Protein AF-A0A7S4ETR6-F1 (afdb_monomer)

Organism: Chrysotila carterae (NCBI:txid13221)

Sequence (463 aa):
MEAGLQHEATLRQRPVASNSTSPAAQRAPSAEQGRDPPVPLGVQNGSGASPKEVPMKRSRSEQVLDRISSALRYEPGDIRVRVSIIRDYIRVLRARYMDTVFKGALIVVAMQLLPSMLRLWLVAGSSFSGLYGAIAEARVLDAVSVLFKELGWLGPTVCTILAALVLRRHRSVYLLDFALFEPPAEWCVSRAEIVLMLKQAGRDSFTPDDVAFMQRLLEKSGTGESTAWPPGILRCLKGEPQDQSMQAARDEAETVICSCLDSLFAKTGINPKEVDFLIINCSLFSPTPSLCAMAANKFKMRSDVRTYNLSGQGCSASLLALDLCSELLQNNPDSIGVVVSTELITRSLYHGHEKSMLLQNTLFRSGGAALLLTNRSRLVARAKYHLRHLVRTQCTDDGSYHSVYECQDETGRAGVRLSKVLAVRSANTTLQSSDTPAHAFAVRPYAPVGLHARSLLAGATFE

Foldseek 3Di:
DDYDDDDDDDDDDDDDDDDDDDDDDDDDDDDDDDDDDDDDDDDDDDDDDDDDDDPDPDDPVVVVVVVCVVVPPPDPDDPPPVPPVVLVVLLVCLVPPLVVLVVVLVVVVCVLPVVLVVVVVVQVVVDPVSVVVVCVPDDVVVVVVVVCVNCVVVVVNVVSVVVSCVSPDQQWKFFLDKFKQPDDQLQWAFLVLLLQLLCLQLVVFDDPVLSVLLSVCLVVQPDHGTFGDFPQSSCSSVSDHGDQDPVSLVVLLCNFQVSRVVVVCVVRVDQLQQAQEEEEEEAPDADVVGSQVVVCVVSVYDPNRHYHYHYNPPLCVLLVQVVVQSVVQSSDPQHKYKYKYWYGCSNADFNHRDSQQSSCSSHDGTIMMMIIMHSHPVSNVSGPWIWDDFDDDDDDDPLSVLQWDWDADPVRTTGIGHDPSVVVVVVVVVVVCVVDPPCPPPDDDDDDPPDPVNSSCRGIDID

Radius of gyration: 36.82 Å; Cα contacts (8 Å, |Δi|>4): 524; chains: 1; bounding box: 81×112×104 Å

Secondary structure (DSSP, 8-state):
------------------------------------------------PPPPPP-----HHHHHHHHHHHH-------------HHHHHHHHHHHHHHHHHHHHHHHHHHHHHHHHHHHHHHHHHS-HHHHHHHHHHS-HHHHHHHHHHHHTTHHHHHHHHHHHHHHH-PPPEEEEEEEE----GGGEE-HHHHHHHHHHHTTTT--HHHHHHHHHHHTTS---SSEE--HHHHGGGGTPPP--SHHHHHHHHHHHHHHHHHHHHHHH---GGG--EEEEE-SS---SS-HHHHHHHHTT--TT-EEEEE-S-GGGHHHHHHHHHHHHHHHSTT-EEEEEEEE--TT----S--TTTTTHHHH---EEEEEEEE--HHHHTT-SEEEEEE------SHHHHTSEEEEE-TTS-EEEEEPTHHHHHHHHHHHHHTTTT---------SSTTSTTTSTTTTEEE-

Nearest PDB structures (foldseek):
  7dtq-assembly1_B  TM=7.791E-01  e=1.712E-14  Aloe arborescens
  5wx4-assembly1_A  TM=8.163E-01  e=3.164E-13  Tetradium ruticarpum
  5wx5-assembly1_A  TM=7.647E-01  e=1.030E-13  Tetradium ruticarpum
  1xet-assembly2_C  TM=8.033E-01  e=8.185E-12  Pinus sylvestris
  4jap-assembly1_D  TM=7.413E-01  e=2.383E-12  Mycobacterium tuberculosis

Mean predicted aligned error: 16.85 Å

Structure (mmCIF, N/CA/C/O backbone):
data_AF-A0A7S4ETR6-F1
#
_entry.id   AF-A0A7S4ETR6-F1
#
loop_
_atom_site.group_PDB
_atom_site.id
_atom_site.type_symbol
_atom_site.label_atom_id
_atom_site.label_alt_id
_atom_site.label_comp_id
_atom_site.label_asym_id
_atom_site.label_entity_id
_atom_site.label_seq_id
_atom_site.pdbx_PDB_ins_code
_atom_site.Cartn_x
_atom_site.Cartn_y
_atom_site.Cartn_z
_atom_site.occupancy
_atom_site.B_iso_or_equiv
_atom_site.auth_seq_id
_atom_site.auth_comp_id
_atom_site.auth_asym_id
_atom_site.auth_atom_id
_atom_site.pdbx_PDB_model_num
ATOM 1 N N . MET A 1 1 ? 21.313 47.791 50.424 1.00 34.09 1 MET A N 1
ATOM 2 C CA . MET A 1 1 ? 22.048 46.536 50.657 1.00 34.09 1 MET A CA 1
ATOM 3 C C . MET A 1 1 ? 22.337 45.916 49.294 1.00 34.09 1 MET A C 1
ATOM 5 O O . MET A 1 1 ? 21.624 45.024 48.862 1.00 34.09 1 MET A O 1
ATOM 9 N N . GLU A 1 2 ? 23.135 46.568 48.441 1.00 26.72 2 GLU A N 1
ATOM 10 C CA . GLU A 1 2 ? 24.596 46.815 48.582 1.00 26.72 2 GLU A CA 1
ATOM 11 C C . GLU A 1 2 ? 25.341 45.478 48.464 1.00 26.72 2 GLU A C 1
ATOM 13 O O . GLU A 1 2 ? 25.143 44.596 49.2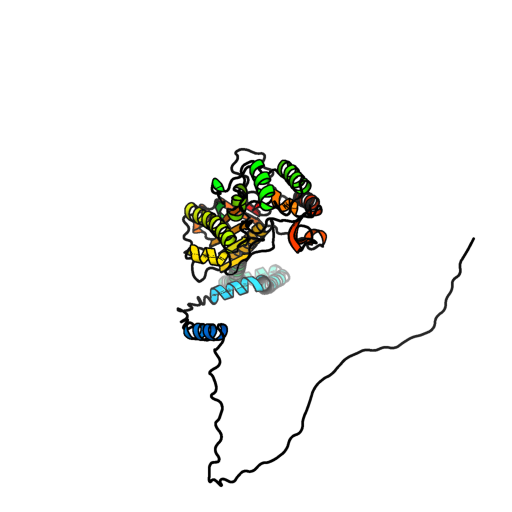88 1.00 26.72 2 GLU A O 1
ATOM 18 N N . ALA A 1 3 ? 25.951 45.199 47.309 1.00 27.33 3 ALA A N 1
ATOM 19 C CA . ALA A 1 3 ? 27.323 45.580 46.924 1.00 27.33 3 ALA A CA 1
ATOM 20 C C . ALA A 1 3 ? 28.351 44.520 47.386 1.00 27.33 3 ALA A C 1
ATOM 22 O O . ALA A 1 3 ? 28.201 43.938 48.449 1.00 27.33 3 ALA A O 1
ATOM 23 N N . GLY A 1 4 ? 29.410 44.207 46.638 1.00 24.83 4 GLY A N 1
ATOM 24 C CA . GLY A 1 4 ? 29.744 44.618 45.271 1.00 24.83 4 GLY A CA 1
ATOM 25 C C . GLY A 1 4 ? 31.236 44.417 44.981 1.00 24.83 4 GLY A C 1
ATOM 26 O O . GLY A 1 4 ? 32.042 44.832 45.797 1.00 24.83 4 GLY A O 1
ATOM 27 N N . LEU A 1 5 ? 31.564 43.838 43.813 1.00 27.06 5 LEU A N 1
ATOM 28 C CA . LEU A 1 5 ? 32.887 43.805 43.148 1.00 27.06 5 LEU A CA 1
ATOM 29 C C . LEU A 1 5 ? 34.123 43.335 43.953 1.00 27.06 5 LEU A C 1
ATOM 31 O O . LEU A 1 5 ? 34.546 44.003 44.885 1.00 27.06 5 LEU A O 1
ATOM 35 N N . GLN A 1 6 ? 34.853 42.342 43.419 1.00 25.88 6 GLN A N 1
ATOM 36 C CA . GLN A 1 6 ? 36.199 42.589 42.854 1.00 25.88 6 GLN A CA 1
ATOM 37 C C . GLN A 1 6 ? 36.784 41.380 42.085 1.00 25.88 6 GLN A C 1
ATOM 39 O O . GLN A 1 6 ? 36.420 40.229 42.315 1.00 25.88 6 GLN A O 1
ATOM 44 N N . HIS A 1 7 ? 37.678 41.686 41.137 1.00 25.94 7 HIS A N 1
ATOM 45 C CA . HIS A 1 7 ? 38.650 40.775 40.506 1.00 25.94 7 HIS A CA 1
ATOM 46 C C . HIS A 1 7 ? 39.904 40.644 41.435 1.00 25.94 7 HIS A C 1
ATOM 48 O O . HIS A 1 7 ? 39.903 41.231 42.509 1.00 25.94 7 HIS A O 1
ATOM 54 N N . GLU A 1 8 ? 40.990 39.895 41.185 1.00 26.55 8 GLU A N 1
ATOM 55 C CA . GLU A 1 8 ? 41.670 39.559 39.920 1.00 26.55 8 GLU A CA 1
ATOM 56 C C . GLU A 1 8 ? 42.606 38.316 40.037 1.00 26.55 8 GLU A C 1
ATOM 58 O O . GLU A 1 8 ? 42.454 37.485 40.928 1.00 26.55 8 GLU A O 1
ATOM 63 N N . ALA A 1 9 ? 43.517 38.150 39.071 1.00 26.23 9 ALA A N 1
ATOM 64 C CA . ALA A 1 9 ? 44.361 36.990 38.740 1.00 26.23 9 ALA A CA 1
ATOM 65 C C . ALA A 1 9 ? 45.479 36.671 39.795 1.00 26.23 9 ALA A C 1
ATOM 67 O O . ALA A 1 9 ? 45.665 37.419 40.745 1.00 26.23 9 ALA A O 1
ATOM 68 N N . THR A 1 10 ? 46.327 35.620 39.720 1.00 25.39 10 THR A N 1
ATOM 69 C CA . THR A 1 10 ? 47.139 35.195 38.551 1.00 25.39 10 THR A CA 1
ATOM 70 C C . THR A 1 10 ? 47.812 33.799 38.679 1.00 25.39 10 THR A C 1
ATOM 72 O O . THR A 1 10 ? 48.274 33.420 39.746 1.00 25.39 10 THR A O 1
ATOM 75 N N . LEU A 1 11 ? 47.902 33.083 37.542 1.00 23.95 11 LEU A N 1
ATOM 76 C CA . LEU A 1 11 ? 48.768 31.942 37.122 1.00 23.95 11 LEU A CA 1
ATOM 77 C C . LEU A 1 11 ? 49.736 31.229 38.109 1.00 23.95 11 LEU A C 1
ATOM 79 O O . LEU A 1 11 ? 50.640 31.866 38.644 1.00 23.95 11 LEU A O 1
ATOM 83 N N . ARG A 1 12 ? 49.799 29.877 38.012 1.00 24.31 12 ARG A N 1
ATOM 84 C CA . ARG A 1 12 ? 50.951 29.151 37.387 1.00 24.31 12 ARG A CA 1
ATOM 85 C C . ARG A 1 12 ? 50.742 27.634 37.121 1.00 24.31 12 ARG A C 1
ATOM 87 O O . ARG A 1 12 ? 50.399 26.882 38.017 1.00 24.31 12 ARG A O 1
ATOM 94 N N . GLN A 1 13 ? 51.134 27.223 35.903 1.00 24.83 13 GLN A N 1
ATOM 95 C CA . GLN A 1 13 ? 51.689 25.911 35.475 1.00 24.83 13 GLN A CA 1
ATOM 96 C C . GLN A 1 13 ? 50.814 24.620 35.376 1.00 24.83 13 GLN A C 1
ATOM 98 O O . GLN A 1 13 ? 49.764 24.461 35.983 1.00 24.83 13 GLN A O 1
ATOM 103 N N . ARG A 1 14 ? 51.286 23.729 34.481 1.00 25.30 14 ARG A N 1
ATOM 104 C CA . ARG A 1 14 ? 50.821 22.408 33.954 1.00 25.30 14 ARG A CA 1
ATOM 105 C C . ARG A 1 14 ? 52.112 21.600 33.604 1.00 25.30 14 ARG A C 1
ATOM 107 O O . ARG A 1 14 ? 53.165 22.241 33.687 1.00 25.30 14 ARG A O 1
ATOM 114 N N . PRO A 1 15 ? 52.137 20.314 33.143 1.00 35.31 15 PRO A N 1
ATOM 115 C CA . PRO A 1 15 ? 51.087 19.416 32.596 1.00 35.31 15 PRO A CA 1
ATOM 116 C C . PRO A 1 15 ? 50.665 18.312 33.622 1.00 35.31 15 PRO A C 1
ATOM 118 O O . PRO A 1 15 ? 50.504 18.707 34.768 1.00 35.31 15 PRO A O 1
ATOM 121 N N . VAL A 1 16 ? 50.364 17.008 33.403 1.00 28.34 16 VAL A N 1
ATOM 122 C CA . VAL A 1 16 ? 50.488 16.004 32.298 1.00 28.34 16 VAL A CA 1
ATOM 123 C C . VAL A 1 16 ? 49.294 15.004 32.309 1.00 28.34 16 VAL A C 1
ATOM 125 O O . VAL A 1 16 ? 48.419 15.091 33.164 1.00 28.34 16 VAL A O 1
ATOM 128 N N . ALA A 1 17 ? 49.232 14.100 31.321 1.00 27.25 17 ALA A N 1
ATOM 129 C CA . ALA A 1 17 ? 48.246 13.016 31.116 1.00 27.25 17 ALA A CA 1
ATOM 130 C C . ALA A 1 17 ? 48.849 11.617 31.501 1.00 27.25 17 ALA A C 1
ATOM 132 O O . ALA A 1 17 ? 49.885 11.609 32.158 1.00 27.25 17 ALA A O 1
ATOM 133 N N . SER A 1 18 ? 48.333 10.408 31.188 1.00 25.78 18 SER A N 1
ATOM 134 C CA . SER A 1 18 ? 47.273 9.950 30.255 1.00 25.78 18 SER A CA 1
ATOM 135 C C . SER A 1 18 ? 46.786 8.494 30.492 1.00 25.78 18 SER A C 1
ATOM 137 O O . SER A 1 18 ? 47.591 7.632 30.815 1.00 25.78 18 SER A O 1
ATOM 139 N N . ASN A 1 19 ? 45.516 8.223 30.153 1.00 24.67 19 ASN A N 1
ATOM 140 C CA . ASN A 1 19 ? 44.967 7.053 29.422 1.00 24.67 19 ASN A CA 1
ATOM 141 C C . ASN A 1 19 ? 45.309 5.563 29.754 1.00 24.67 19 ASN A C 1
ATOM 143 O O . ASN A 1 19 ? 46.380 5.065 29.436 1.00 24.67 19 ASN A O 1
ATOM 147 N N . SER A 1 20 ? 44.235 4.830 30.112 1.00 25.11 20 SER A N 1
ATOM 148 C CA . SER A 1 20 ? 43.605 3.707 29.356 1.00 25.11 20 SER A CA 1
ATOM 149 C C . SER A 1 20 ? 44.058 2.225 29.416 1.00 25.11 20 SER A C 1
ATOM 151 O O . SER A 1 20 ? 45.228 1.873 29.495 1.00 25.11 20 SER A O 1
ATOM 153 N N . THR A 1 21 ? 43.050 1.385 29.105 1.00 24.81 21 THR A N 1
ATOM 154 C CA . THR A 1 21 ? 43.057 0.050 28.444 1.00 24.81 21 THR A CA 1
ATOM 155 C C . THR A 1 21 ? 43.270 -1.251 29.241 1.00 24.81 21 THR A C 1
ATOM 157 O O . THR A 1 21 ? 43.946 -1.311 30.258 1.00 24.81 21 THR A O 1
ATOM 160 N N . SER A 1 22 ? 42.611 -2.301 28.730 1.00 28.72 22 SER A N 1
ATOM 161 C CA . SER A 1 22 ? 42.560 -3.700 29.195 1.00 28.72 22 SER A CA 1
ATOM 162 C C . SER A 1 22 ? 43.534 -4.586 28.396 1.00 28.72 22 SER A C 1
ATOM 164 O O . SER A 1 22 ? 43.918 -4.204 27.288 1.00 28.72 22 SER A O 1
ATOM 166 N N . PRO A 1 23 ? 43.891 -5.782 28.902 1.00 34.41 23 PRO A N 1
ATOM 167 C CA . PRO A 1 23 ? 43.993 -6.946 28.014 1.00 34.41 23 PRO A CA 1
ATOM 168 C C . PRO A 1 23 ? 43.369 -8.236 28.597 1.00 34.41 23 PRO A C 1
ATOM 170 O O . PRO A 1 23 ? 42.839 -8.264 29.706 1.00 34.41 23 PRO A O 1
ATOM 173 N N . ALA A 1 24 ? 43.460 -9.336 27.838 1.00 26.05 24 ALA A N 1
ATOM 174 C CA . ALA A 1 24 ? 42.967 -10.664 28.214 1.00 26.05 24 ALA A CA 1
ATOM 175 C C . ALA A 1 24 ? 43.897 -11.810 27.741 1.00 26.05 24 ALA A C 1
ATOM 177 O O . ALA A 1 24 ? 44.732 -11.606 26.862 1.00 26.05 24 ALA A O 1
ATOM 178 N N . ALA A 1 25 ? 43.601 -13.025 28.236 1.00 27.78 25 ALA A N 1
ATOM 179 C CA . ALA A 1 25 ? 43.879 -14.358 27.659 1.00 27.78 25 ALA A CA 1
ATOM 180 C C . ALA A 1 25 ? 45.191 -15.129 27.985 1.00 27.78 25 ALA A C 1
ATOM 182 O O . ALA A 1 25 ? 46.263 -14.556 28.127 1.00 27.78 25 ALA A O 1
ATOM 183 N N . GLN A 1 26 ? 45.054 -16.474 27.926 1.00 26.89 26 GLN A N 1
ATOM 184 C CA . GLN A 1 26 ? 46.086 -17.545 27.856 1.00 26.89 26 GLN A CA 1
ATOM 185 C C . GLN A 1 26 ? 46.868 -17.871 29.160 1.00 26.89 26 GLN A C 1
ATOM 187 O O . GLN A 1 26 ? 47.069 -16.988 29.978 1.00 26.89 26 GLN A O 1
ATOM 192 N N . ARG A 1 27 ? 47.345 -19.107 29.442 1.00 27.12 27 ARG A N 1
ATOM 193 C CA . ARG A 1 27 ? 47.098 -20.482 28.905 1.00 27.12 27 ARG A CA 1
ATOM 194 C C . ARG A 1 27 ? 47.506 -21.557 29.960 1.00 27.12 27 ARG A C 1
ATOM 196 O O . ARG A 1 27 ? 47.972 -21.204 31.035 1.00 27.12 27 ARG A O 1
ATOM 203 N N . ALA A 1 28 ? 47.313 -22.848 29.658 1.00 26.44 28 ALA A N 1
ATOM 204 C CA . ALA A 1 28 ? 47.583 -24.005 30.541 1.00 26.44 28 ALA A CA 1
ATOM 205 C C . ALA A 1 28 ? 49.018 -24.591 30.440 1.00 26.44 28 ALA A C 1
ATOM 207 O O . ALA A 1 28 ? 49.754 -24.227 29.521 1.00 26.44 28 ALA A O 1
ATOM 208 N N . PRO A 1 29 ? 49.364 -25.573 31.300 1.00 33.75 29 PRO A N 1
ATOM 209 C CA . PRO A 1 29 ? 50.224 -26.714 30.944 1.00 33.75 29 PRO A CA 1
ATOM 210 C C . PRO A 1 29 ? 49.532 -28.095 31.138 1.00 33.75 29 PRO A C 1
ATOM 212 O O . PRO A 1 29 ? 48.368 -28.160 31.532 1.00 33.75 29 PRO A O 1
ATOM 215 N N . SER A 1 30 ? 50.246 -29.191 30.835 1.00 27.09 30 SER A N 1
ATOM 216 C CA . SER A 1 30 ? 49.727 -30.572 30.649 1.00 27.09 30 SER A CA 1
ATOM 217 C C . SER A 1 30 ? 50.625 -31.651 31.312 1.00 27.09 30 SER A C 1
ATOM 219 O O . SER A 1 30 ? 51.638 -31.270 31.891 1.00 27.09 30 SER A O 1
ATOM 221 N N . ALA A 1 31 ? 50.301 -32.953 31.114 1.00 30.41 31 ALA A N 1
ATOM 222 C CA . ALA A 1 31 ? 50.976 -34.215 31.553 1.00 30.41 31 ALA A CA 1
ATOM 223 C C . ALA A 1 31 ? 50.284 -34.931 32.753 1.00 30.41 31 ALA A C 1
ATOM 225 O O . ALA A 1 31 ? 49.738 -34.249 33.610 1.00 30.41 31 ALA A O 1
ATOM 226 N N . GLU A 1 32 ? 50.223 -36.274 32.882 1.00 28.17 32 GLU A N 1
ATOM 227 C CA . GLU A 1 32 ? 50.692 -37.389 32.019 1.00 28.17 32 GLU A CA 1
ATOM 228 C C . GLU A 1 32 ? 49.931 -38.737 32.264 1.00 28.17 32 GLU A C 1
ATOM 230 O O . GLU A 1 32 ? 49.071 -38.808 33.132 1.00 28.17 32 GLU A O 1
ATOM 235 N N . GLN A 1 33 ? 50.253 -39.765 31.450 1.00 28.72 33 GLN A N 1
ATOM 236 C CA . GLN A 1 33 ? 50.057 -41.250 31.521 1.00 28.72 33 GLN A CA 1
ATOM 237 C C . GLN A 1 33 ? 49.402 -41.903 32.784 1.00 28.72 33 GLN A C 1
ATOM 239 O O . GLN A 1 33 ? 49.672 -41.489 33.901 1.00 28.72 33 GLN A O 1
ATOM 244 N N . GLY A 1 34 ? 48.651 -43.026 32.755 1.00 26.17 34 GLY A N 1
ATOM 245 C CA . GLY A 1 34 ? 48.160 -43.909 31.672 1.00 26.17 34 GLY A CA 1
ATOM 246 C C . GLY A 1 34 ? 48.509 -45.416 31.832 1.00 26.17 34 GLY A C 1
ATOM 247 O O . GLY A 1 34 ? 49.652 -45.769 31.550 1.00 26.17 34 GLY A O 1
ATOM 248 N N . ARG A 1 35 ? 47.552 -46.301 32.220 1.00 28.23 35 ARG A N 1
ATOM 249 C CA . ARG A 1 35 ? 47.539 -47.794 32.033 1.00 28.23 35 ARG A CA 1
ATOM 250 C C . ARG A 1 35 ? 46.285 -48.496 32.621 1.00 28.23 35 ARG A C 1
ATOM 252 O O . ARG A 1 35 ? 45.826 -48.114 33.689 1.00 28.23 35 ARG A O 1
ATOM 259 N N . ASP A 1 36 ? 45.849 -49.578 31.964 1.00 27.78 36 ASP A N 1
ATOM 260 C CA . ASP A 1 36 ? 44.809 -50.578 32.334 1.00 27.78 36 ASP A CA 1
ATOM 261 C C . ASP A 1 36 ? 45.437 -52.005 32.360 1.00 27.78 36 ASP A C 1
ATOM 263 O O . ASP A 1 36 ? 46.586 -52.124 31.913 1.00 27.78 36 ASP A O 1
ATOM 267 N N . PRO A 1 37 ? 44.738 -53.125 32.700 1.00 54.00 37 PRO A N 1
ATOM 268 C CA . PRO A 1 37 ? 43.548 -53.372 33.545 1.00 54.00 37 PRO A CA 1
ATOM 269 C C . PRO A 1 37 ? 43.877 -54.379 34.703 1.00 54.00 37 PRO A C 1
ATOM 271 O O . PRO A 1 37 ? 45.058 -54.593 34.988 1.00 54.00 37 PRO A O 1
ATOM 274 N N . PRO A 1 38 ? 42.897 -55.022 35.394 1.00 30.05 38 PRO A N 1
ATOM 275 C CA . PRO A 1 38 ? 42.441 -56.359 34.949 1.00 30.05 38 PRO A CA 1
ATOM 276 C C . PRO A 1 38 ? 40.946 -56.695 35.224 1.00 30.05 38 PRO A C 1
ATOM 278 O O . PRO A 1 38 ? 40.190 -55.909 35.787 1.00 30.05 38 PRO A O 1
ATOM 281 N N . VAL A 1 39 ? 40.526 -57.902 34.816 1.00 30.84 39 VAL A N 1
ATOM 282 C CA . VAL A 1 39 ? 39.152 -58.465 34.830 1.00 30.84 39 VAL A CA 1
ATOM 283 C C . VAL A 1 39 ? 39.256 -59.981 35.133 1.00 30.84 39 VAL A C 1
ATOM 285 O O . VAL A 1 39 ? 40.269 -60.554 34.728 1.00 30.84 39 VAL A O 1
ATOM 288 N N . PRO A 1 40 ? 38.255 -60.707 35.688 1.00 43.34 40 PRO A N 1
ATOM 289 C CA . PRO A 1 40 ? 37.184 -60.365 36.640 1.00 43.34 40 PRO A CA 1
ATOM 290 C C . PRO A 1 40 ? 37.259 -61.199 37.951 1.00 43.34 40 PRO A C 1
ATOM 292 O O . PRO A 1 40 ? 37.999 -62.174 38.048 1.00 43.34 40 PRO A O 1
ATOM 295 N N . LEU A 1 41 ? 36.361 -60.931 38.907 1.00 29.98 41 LEU A N 1
ATOM 296 C CA . LEU A 1 41 ? 35.820 -61.955 39.819 1.00 29.98 41 LEU A CA 1
ATOM 297 C C . LEU A 1 41 ? 34.291 -61.823 39.865 1.00 29.98 41 LEU A C 1
ATOM 299 O O . LEU A 1 41 ? 33.765 -60.714 39.804 1.00 29.98 41 LEU A O 1
ATOM 303 N N . GLY A 1 42 ? 33.580 -62.949 39.929 1.00 27.58 42 GLY A N 1
ATOM 304 C CA . GLY A 1 42 ? 32.113 -62.993 39.985 1.00 27.58 42 GLY A CA 1
ATOM 305 C C . GLY A 1 42 ? 31.597 -63.776 41.194 1.00 27.58 42 GLY A C 1
ATOM 306 O O . GLY A 1 42 ? 32.337 -63.977 42.150 1.00 27.58 42 GLY A O 1
ATOM 307 N N . VAL A 1 43 ? 30.368 -64.300 41.060 1.00 27.73 43 VAL A N 1
ATOM 308 C CA . VAL A 1 43 ? 29.637 -65.213 41.975 1.00 27.73 43 VAL A CA 1
ATOM 309 C C . VAL A 1 43 ? 28.637 -64.544 42.950 1.00 27.73 43 VAL A C 1
ATOM 311 O O . VAL A 1 43 ? 29.001 -63.921 43.936 1.00 27.73 43 VAL A O 1
ATOM 314 N N . GLN A 1 44 ? 27.351 -64.819 42.669 1.00 27.50 44 GLN A N 1
ATOM 315 C CA . GLN A 1 44 ? 26.176 -64.901 43.567 1.00 27.50 44 GLN A CA 1
ATOM 316 C C . GLN A 1 44 ? 25.544 -63.633 44.188 1.00 27.50 44 GLN A C 1
ATOM 318 O O . GLN A 1 44 ? 25.767 -63.268 45.334 1.00 27.50 44 GLN A O 1
ATOM 323 N N . ASN A 1 45 ? 24.559 -63.105 43.452 1.00 28.53 45 ASN A N 1
ATOM 324 C CA . ASN A 1 45 ? 23.134 -63.100 43.832 1.00 28.53 45 ASN A CA 1
ATOM 325 C C . ASN A 1 45 ? 22.766 -62.913 45.324 1.00 28.53 45 ASN A C 1
ATOM 327 O O . ASN A 1 45 ? 22.618 -63.890 46.058 1.00 28.53 45 ASN A O 1
ATOM 331 N N . GLY A 1 46 ? 22.409 -61.681 45.701 1.00 27.31 46 GLY A N 1
ATOM 332 C CA . GLY A 1 46 ? 21.540 -61.372 46.846 1.00 27.31 46 GLY A CA 1
ATOM 333 C C . GLY A 1 46 ? 20.270 -60.654 46.369 1.00 27.31 46 GLY A C 1
ATOM 334 O O . GLY A 1 46 ? 20.343 -59.778 45.511 1.00 27.31 46 GLY A O 1
ATOM 335 N N . SER A 1 47 ? 19.095 -61.042 46.867 1.00 31.64 47 SER A N 1
ATOM 336 C CA . SER A 1 47 ? 17.795 -60.578 46.357 1.00 31.64 47 SER A CA 1
ATOM 337 C C . SER A 1 47 ? 17.475 -59.112 46.689 1.00 31.64 47 SER A C 1
ATOM 339 O O . SER A 1 47 ? 17.388 -58.753 47.861 1.00 31.64 47 SER A O 1
ATOM 341 N N . GLY A 1 48 ? 17.156 -58.308 45.671 1.00 29.33 48 GLY A N 1
ATOM 342 C CA . GLY A 1 48 ? 16.558 -56.976 45.818 1.00 29.33 48 GLY A CA 1
ATOM 343 C C . GLY A 1 48 ? 15.904 -56.527 44.510 1.00 29.33 48 GLY A C 1
ATOM 344 O O . GLY A 1 48 ? 16.554 -56.520 43.468 1.00 29.33 48 GLY A O 1
ATOM 345 N N . ALA A 1 49 ? 14.609 -56.203 44.533 1.00 31.81 49 ALA A N 1
ATOM 346 C CA . ALA A 1 49 ? 13.870 -55.832 43.325 1.00 31.81 49 ALA A CA 1
ATOM 347 C C . ALA A 1 49 ? 14.151 -54.375 42.920 1.00 31.81 49 ALA A C 1
ATOM 349 O O . ALA A 1 49 ? 13.975 -53.460 43.725 1.00 31.81 49 ALA A O 1
ATOM 350 N N . SER A 1 50 ? 14.542 -54.150 41.664 1.00 30.73 50 SER A N 1
ATOM 351 C CA . SER A 1 50 ? 14.674 -52.802 41.106 1.00 30.73 50 SER A CA 1
ATOM 352 C C . SER A 1 50 ? 13.299 -52.173 40.817 1.00 30.73 50 SER A C 1
ATOM 354 O O . SER A 1 50 ? 12.356 -52.883 40.444 1.00 30.73 50 SER A O 1
ATOM 356 N N . PRO A 1 51 ? 13.145 -50.841 40.953 1.00 37.00 51 PRO A N 1
ATOM 357 C CA . PRO A 1 51 ? 11.936 -50.154 40.514 1.00 37.00 51 PRO A CA 1
ATOM 358 C C . PRO A 1 51 ? 11.766 -50.287 38.998 1.00 37.00 51 PRO A C 1
ATOM 360 O O . PRO A 1 51 ? 12.720 -50.111 38.242 1.00 37.00 51 PRO A O 1
ATOM 363 N N . LYS A 1 52 ? 10.539 -50.549 38.534 1.00 35.97 52 LYS A N 1
ATOM 364 C CA . LYS A 1 52 ? 10.221 -50.459 37.103 1.00 35.97 52 LYS A CA 1
ATOM 365 C C . LYS A 1 52 ? 10.263 -48.994 36.677 1.00 35.97 52 LYS A C 1
ATOM 367 O O . LYS A 1 52 ? 9.447 -48.206 37.154 1.00 35.97 52 LYS A O 1
ATOM 372 N N . GLU A 1 53 ? 11.151 -48.646 35.751 1.00 38.09 53 GLU A N 1
ATOM 373 C CA . GLU A 1 53 ? 11.095 -47.349 35.079 1.00 38.09 53 GLU A CA 1
ATOM 374 C C . GLU A 1 53 ? 9.764 -47.222 34.326 1.00 38.09 53 GLU A C 1
ATOM 376 O O . GLU A 1 53 ? 9.462 -47.984 33.405 1.00 38.09 53 GLU A O 1
ATOM 381 N N . VAL A 1 54 ? 8.939 -46.260 34.739 1.00 42.12 54 VAL A N 1
ATOM 382 C CA . VAL A 1 54 ? 7.721 -45.901 34.012 1.00 42.12 54 VAL A CA 1
ATOM 383 C C . VAL A 1 54 ? 8.138 -44.985 32.859 1.00 42.12 54 VAL A C 1
ATOM 385 O O . VAL A 1 54 ? 8.714 -43.929 33.128 1.00 42.12 54 VAL A O 1
ATOM 388 N N . PRO A 1 55 ? 7.863 -45.331 31.586 1.00 43.62 55 PRO A N 1
ATOM 389 C CA . PRO A 1 55 ? 8.299 -44.521 30.456 1.00 43.62 55 PRO A CA 1
ATOM 390 C C . PRO A 1 55 ? 7.649 -43.135 30.516 1.00 43.62 55 PRO A C 1
ATOM 392 O O . PRO A 1 55 ? 6.427 -42.987 30.410 1.00 43.62 55 PRO A O 1
ATOM 395 N N . MET A 1 56 ? 8.484 -42.112 30.701 1.00 47.06 56 MET A N 1
ATOM 396 C CA . MET A 1 56 ? 8.050 -40.726 30.843 1.00 47.06 56 MET A CA 1
ATOM 397 C C . MET A 1 56 ? 7.334 -40.278 29.560 1.00 47.06 56 MET A C 1
ATOM 399 O O . MET A 1 56 ? 7.889 -40.359 28.462 1.00 47.06 56 MET A O 1
ATOM 403 N N . LYS A 1 57 ? 6.077 -39.827 29.672 1.00 53.38 57 LYS A N 1
ATOM 404 C CA . LYS A 1 57 ? 5.294 -39.376 28.510 1.00 53.38 57 LYS A CA 1
ATOM 405 C C . LYS A 1 57 ? 5.941 -38.128 27.897 1.00 53.38 57 LYS A C 1
ATOM 407 O O . LYS A 1 57 ? 5.776 -37.038 28.439 1.00 53.38 57 LYS A O 1
ATOM 412 N N . ARG A 1 58 ? 6.625 -38.297 26.754 1.00 61.59 58 ARG A N 1
ATOM 413 C CA . ARG A 1 58 ? 7.189 -37.200 25.943 1.00 61.59 58 ARG A CA 1
ATOM 414 C C . ARG A 1 58 ? 6.170 -36.083 25.743 1.00 61.59 58 ARG A C 1
ATOM 416 O O . ARG A 1 58 ? 4.995 -36.343 25.460 1.00 61.59 58 ARG A O 1
ATOM 423 N N . SER A 1 59 ? 6.640 -34.847 25.839 1.00 70.94 59 SER A N 1
ATOM 424 C CA . SER A 1 59 ? 5.828 -33.645 25.707 1.00 70.94 59 SER A CA 1
ATOM 425 C C . SER A 1 59 ? 5.141 -33.556 24.340 1.00 70.94 59 SER A C 1
ATOM 427 O O . SER A 1 59 ? 5.616 -34.070 23.322 1.00 70.94 59 SER A O 1
ATOM 429 N N . ARG A 1 60 ? 4.014 -32.837 24.295 1.00 63.06 60 ARG A N 1
ATOM 430 C CA . ARG A 1 60 ? 3.290 -32.544 23.045 1.00 63.06 60 ARG A CA 1
ATOM 431 C C . ARG A 1 60 ? 4.174 -31.797 22.033 1.00 63.06 60 ARG A C 1
ATOM 433 O O . ARG A 1 60 ? 3.990 -31.967 20.834 1.00 63.06 60 ARG A O 1
ATOM 440 N N . SER A 1 61 ? 5.139 -31.016 22.518 1.00 61.94 61 SER A N 1
ATOM 441 C CA . SER A 1 61 ? 6.184 -30.333 21.748 1.00 61.94 61 SER A CA 1
ATOM 442 C C . SER A 1 61 ? 7.134 -31.301 21.038 1.00 61.94 61 SER A C 1
ATOM 444 O O . SER A 1 61 ? 7.305 -31.188 19.829 1.00 61.94 61 SER A O 1
ATOM 446 N N . GLU A 1 62 ? 7.697 -32.293 21.734 1.00 73.38 62 GLU A N 1
ATOM 447 C CA . GLU A 1 62 ? 8.588 -33.296 21.119 1.00 73.38 62 GLU A CA 1
ATOM 448 C C . GLU A 1 62 ? 7.850 -34.123 20.058 1.00 73.38 62 GLU A C 1
ATOM 450 O O . GLU A 1 62 ? 8.358 -34.326 18.961 1.00 73.38 62 GLU A O 1
ATOM 455 N N . GLN A 1 63 ? 6.599 -34.506 20.330 1.00 73.38 63 GLN A N 1
ATOM 456 C CA . GLN A 1 63 ? 5.751 -35.213 19.361 1.00 73.38 63 GLN A CA 1
ATOM 457 C C . GLN A 1 63 ? 5.412 -34.365 18.120 1.00 73.38 63 GLN A C 1
ATOM 459 O O . GLN A 1 63 ? 5.126 -34.914 17.056 1.00 73.38 63 GLN A O 1
ATOM 464 N N . VAL A 1 64 ? 5.423 -33.032 18.235 1.00 72.06 64 VAL A N 1
ATOM 465 C CA . VAL A 1 64 ? 5.293 -32.115 17.093 1.00 72.06 64 VAL A CA 1
ATOM 466 C C . VAL A 1 64 ? 6.620 -31.989 16.343 1.00 72.06 64 VAL A C 1
ATOM 468 O O . VAL A 1 64 ? 6.599 -31.982 15.117 1.00 72.06 64 VAL A O 1
ATOM 471 N N . LEU A 1 65 ? 7.764 -31.975 17.034 1.00 73.25 65 LEU A N 1
ATOM 472 C CA . LEU A 1 65 ? 9.090 -31.967 16.404 1.00 73.25 65 LEU A CA 1
ATOM 473 C C . LEU A 1 65 ? 9.374 -33.262 15.622 1.00 73.25 65 LEU A C 1
ATOM 475 O O . LEU A 1 65 ? 9.812 -33.174 14.478 1.00 73.25 65 LEU A O 1
ATOM 479 N N . ASP A 1 66 ? 9.035 -34.436 16.166 1.00 72.50 66 ASP A N 1
ATOM 480 C CA . ASP A 1 66 ? 9.129 -35.728 15.456 1.00 72.50 66 ASP A CA 1
ATOM 481 C C . ASP A 1 66 ? 8.193 -35.775 14.227 1.00 72.50 66 ASP A C 1
ATOM 483 O O . ASP A 1 66 ? 8.534 -36.323 13.176 1.00 72.50 66 ASP A O 1
ATOM 487 N N . ARG A 1 67 ? 7.012 -35.142 14.303 1.00 65.44 67 ARG A N 1
ATOM 488 C CA . ARG A 1 67 ? 6.128 -34.992 13.133 1.00 65.44 67 ARG A CA 1
ATOM 489 C C . ARG A 1 67 ? 6.725 -34.048 12.094 1.00 65.44 67 ARG A C 1
ATOM 491 O O . ARG A 1 67 ? 6.705 -34.383 10.914 1.00 65.44 67 ARG A O 1
ATOM 498 N N . ILE A 1 68 ? 7.288 -32.914 12.507 1.00 65.81 68 ILE A N 1
ATOM 499 C CA . ILE A 1 68 ? 7.946 -31.951 11.612 1.00 65.81 68 ILE A CA 1
ATOM 500 C C . ILE A 1 68 ? 9.154 -32.592 10.916 1.00 65.81 68 ILE A C 1
ATOM 502 O O . ILE A 1 68 ? 9.267 -32.473 9.699 1.00 65.81 68 ILE A O 1
ATOM 506 N N . SER A 1 69 ? 10.008 -33.331 11.630 1.00 64.19 69 SER A N 1
ATOM 507 C CA . SER A 1 69 ? 11.154 -34.025 11.026 1.00 64.19 69 SER A CA 1
ATOM 508 C C . SER A 1 69 ? 10.720 -35.112 10.032 1.00 64.19 69 SER A C 1
ATOM 510 O O . SER A 1 69 ? 11.315 -35.225 8.962 1.00 64.19 69 SER A O 1
ATOM 512 N N . SER A 1 70 ? 9.631 -35.841 10.312 1.00 61.81 70 SER A N 1
ATOM 513 C CA . SER A 1 70 ? 9.048 -36.802 9.360 1.00 61.81 70 SER A CA 1
ATOM 514 C C . SER A 1 70 ? 8.399 -36.147 8.128 1.00 61.81 70 SER A C 1
ATOM 516 O O . SER A 1 70 ? 8.434 -36.721 7.038 1.00 61.81 70 SER A O 1
ATOM 518 N N . ALA A 1 71 ? 7.830 -34.946 8.283 1.00 56.12 71 ALA A N 1
ATOM 519 C CA . ALA A 1 71 ? 7.121 -34.216 7.230 1.00 56.12 71 ALA A CA 1
ATOM 520 C C . ALA A 1 71 ? 8.050 -33.363 6.348 1.00 56.12 71 ALA A C 1
ATOM 522 O O . ALA A 1 71 ? 7.690 -33.035 5.220 1.00 56.12 71 ALA A O 1
ATOM 523 N N . LEU A 1 72 ? 9.258 -33.033 6.819 1.00 52.47 72 LEU A N 1
ATOM 524 C CA . LEU A 1 72 ? 10.251 -32.222 6.103 1.00 52.47 72 LEU A CA 1
ATOM 525 C C . LEU A 1 72 ? 10.984 -32.963 4.965 1.00 52.47 72 LEU A C 1
ATOM 527 O O . LEU A 1 72 ? 12.096 -32.592 4.593 1.00 52.47 72 LEU A O 1
ATOM 531 N N . ARG A 1 73 ? 10.327 -33.928 4.305 1.00 47.81 73 ARG A N 1
ATOM 532 C CA . ARG A 1 73 ? 10.688 -34.341 2.935 1.00 47.81 73 ARG A CA 1
ATOM 533 C C . ARG A 1 73 ? 10.203 -33.301 1.919 1.00 47.81 73 ARG A C 1
ATOM 535 O O . ARG A 1 73 ? 9.436 -33.596 1.008 1.00 47.81 73 ARG A O 1
ATOM 542 N N . TYR A 1 74 ? 10.649 -32.062 2.106 1.00 49.09 74 TYR A N 1
ATOM 543 C CA . TYR A 1 74 ? 10.548 -31.024 1.093 1.00 49.09 74 TYR A CA 1
ATOM 544 C C . TYR A 1 74 ? 11.601 -31.316 0.024 1.00 49.09 74 TYR A C 1
ATOM 546 O O . TYR A 1 74 ? 12.769 -30.971 0.192 1.00 49.09 74 TYR A O 1
ATOM 554 N N . GLU A 1 75 ? 11.197 -31.971 -1.063 1.00 52.03 75 GLU A N 1
ATOM 555 C CA . GLU A 1 75 ? 12.009 -31.987 -2.277 1.00 52.03 75 GLU A CA 1
ATOM 556 C C . GLU A 1 75 ? 11.885 -30.610 -2.953 1.00 52.03 75 GLU A C 1
ATOM 558 O O . GLU A 1 75 ? 10.784 -30.230 -3.369 1.00 52.03 75 GLU A O 1
ATOM 563 N N . PRO A 1 76 ? 12.970 -29.816 -3.040 1.00 46.28 76 PRO A N 1
ATOM 564 C CA . PRO A 1 76 ? 12.927 -28.533 -3.722 1.00 46.28 76 PRO A CA 1
ATOM 565 C C . PRO A 1 76 ? 12.777 -28.771 -5.226 1.00 46.28 76 PRO A C 1
ATOM 567 O O . PRO A 1 76 ? 13.745 -29.108 -5.905 1.00 46.28 76 PRO A O 1
ATOM 570 N N . GLY A 1 77 ? 11.568 -28.567 -5.756 1.00 52.75 77 GLY A N 1
ATOM 571 C CA . GLY A 1 77 ? 11.339 -28.579 -7.201 1.00 52.75 77 GLY A CA 1
ATOM 572 C C . GLY A 1 77 ? 12.283 -27.602 -7.911 1.00 52.75 77 GLY A C 1
ATOM 573 O O . GLY A 1 77 ? 12.467 -26.483 -7.427 1.00 52.75 77 GLY A O 1
ATOM 574 N N . ASP A 1 78 ? 12.878 -28.047 -9.027 1.00 48.03 78 ASP A N 1
ATOM 575 C CA . ASP A 1 78 ? 14.042 -27.441 -9.692 1.00 48.03 78 ASP A CA 1
ATOM 576 C C . ASP A 1 78 ? 14.163 -25.925 -9.507 1.00 48.03 78 ASP A C 1
ATOM 578 O O . ASP A 1 78 ? 13.464 -25.132 -10.158 1.00 48.03 78 ASP A O 1
ATOM 582 N N . ILE A 1 79 ? 15.125 -25.517 -8.671 1.00 48.16 79 ILE A N 1
ATOM 583 C CA . ILE A 1 79 ? 15.502 -24.114 -8.504 1.00 48.16 79 ILE A CA 1
ATOM 584 C C . ILE A 1 79 ? 16.231 -23.675 -9.777 1.00 48.16 79 ILE A C 1
ATOM 586 O O . ILE A 1 79 ? 17.458 -23.601 -9.838 1.00 48.16 79 ILE A O 1
ATOM 590 N N . ARG A 1 80 ? 15.453 -23.363 -10.818 1.00 44.00 80 ARG A N 1
ATOM 591 C CA . ARG A 1 80 ? 15.921 -22.733 -12.054 1.00 44.00 80 ARG A CA 1
ATOM 592 C C . ARG A 1 80 ? 16.326 -21.293 -11.767 1.00 44.00 80 ARG A C 1
ATOM 594 O O . ARG A 1 80 ? 15.646 -20.344 -12.158 1.00 44.00 80 ARG A O 1
ATOM 601 N N . VAL A 1 81 ? 17.469 -21.143 -11.096 1.00 42.16 81 VAL A N 1
ATOM 602 C CA . VAL A 1 81 ? 18.206 -19.886 -11.017 1.00 42.16 81 VAL A CA 1
ATOM 603 C C . VAL A 1 81 ? 18.410 -19.430 -12.455 1.00 42.16 81 VAL A C 1
ATOM 605 O O . VAL A 1 81 ? 19.124 -20.061 -13.235 1.00 42.16 81 VAL A O 1
ATOM 608 N N . ARG A 1 82 ? 17.731 -18.353 -12.849 1.00 44.41 82 ARG A N 1
ATOM 609 C CA . ARG A 1 82 ? 17.838 -17.815 -14.204 1.00 44.41 82 ARG A CA 1
ATOM 610 C C . ARG A 1 82 ? 19.116 -16.986 -14.276 1.00 44.41 82 ARG A C 1
ATOM 612 O O . ARG A 1 82 ? 19.061 -15.764 -14.194 1.00 44.41 82 ARG A O 1
ATOM 619 N N . VAL A 1 83 ? 20.254 -17.682 -14.358 1.00 42.88 83 VAL A N 1
ATOM 620 C CA . VAL A 1 83 ? 21.633 -17.161 -14.325 1.00 42.88 83 VAL A CA 1
ATOM 621 C C . VAL A 1 83 ? 21.899 -16.272 -15.551 1.00 42.88 83 VAL A C 1
ATOM 623 O O . VAL A 1 83 ? 22.618 -16.628 -16.480 1.00 42.88 83 VAL A O 1
ATOM 626 N N . SER A 1 84 ? 21.297 -15.081 -15.587 1.00 54.09 84 SER A N 1
ATOM 627 C CA . SER A 1 84 ? 21.461 -14.112 -16.670 1.00 54.09 84 SER A CA 1
ATOM 628 C C . SER A 1 84 ? 22.698 -13.239 -16.458 1.00 54.09 84 SER A C 1
ATOM 630 O O . SER A 1 84 ? 22.608 -12.020 -16.584 1.00 54.09 84 SER A O 1
ATOM 632 N N . ILE A 1 85 ? 23.852 -13.871 -16.175 1.00 56.47 85 ILE A N 1
ATOM 633 C CA . ILE A 1 85 ? 25.130 -13.243 -15.771 1.00 56.47 85 ILE A CA 1
ATOM 634 C C . ILE A 1 85 ? 25.372 -11.920 -16.491 1.00 56.47 85 ILE A C 1
ATOM 636 O O . ILE A 1 85 ? 25.525 -10.903 -15.835 1.00 56.47 85 ILE A O 1
ATOM 640 N N . ILE A 1 86 ? 25.321 -11.896 -17.824 1.00 54.50 86 ILE A N 1
ATOM 641 C CA . ILE A 1 86 ? 25.573 -10.683 -18.617 1.00 54.50 86 ILE A CA 1
ATOM 642 C C . ILE A 1 86 ? 24.563 -9.563 -18.286 1.00 54.50 86 ILE A C 1
ATOM 644 O O . ILE A 1 86 ? 24.953 -8.417 -18.081 1.00 54.50 86 ILE A O 1
ATOM 648 N N . ARG A 1 87 ? 23.266 -9.875 -18.175 1.00 57.25 87 ARG A N 1
ATOM 649 C CA . ARG A 1 87 ? 22.187 -8.909 -17.883 1.00 57.25 87 ARG A CA 1
ATOM 650 C C . ARG A 1 87 ? 22.215 -8.418 -16.433 1.00 57.25 87 ARG A C 1
ATOM 652 O O . ARG A 1 87 ? 21.873 -7.265 -16.172 1.00 57.25 87 ARG A O 1
ATOM 659 N N . ASP A 1 88 ? 22.608 -9.282 -15.502 1.00 57.38 88 ASP A N 1
ATOM 660 C CA . ASP A 1 88 ? 22.743 -8.967 -14.077 1.00 57.38 88 ASP A CA 1
ATOM 661 C C . ASP A 1 88 ? 24.033 -8.178 -13.794 1.00 57.38 88 ASP A C 1
ATOM 663 O O . ASP A 1 88 ? 23.993 -7.162 -13.105 1.00 57.38 88 ASP A O 1
ATOM 667 N N . TYR A 1 89 ? 25.149 -8.555 -14.421 1.00 57.94 89 TYR A N 1
ATOM 668 C CA . TYR A 1 89 ? 26.433 -7.851 -14.367 1.00 57.94 89 TYR A CA 1
ATOM 669 C C . TYR A 1 89 ? 26.339 -6.458 -15.004 1.00 57.94 89 TYR A C 1
ATOM 671 O O . TYR A 1 89 ? 26.807 -5.488 -14.415 1.00 57.94 89 TYR A O 1
ATOM 679 N N . ILE A 1 90 ? 25.632 -6.311 -16.135 1.00 57.66 90 ILE A N 1
ATOM 680 C CA . ILE A 1 90 ? 25.306 -4.994 -16.715 1.00 57.66 90 ILE A CA 1
ATOM 681 C C . ILE A 1 90 ? 24.431 -4.161 -15.762 1.00 57.66 90 ILE A C 1
ATOM 683 O O . ILE A 1 90 ? 24.651 -2.957 -15.648 1.00 57.66 90 ILE A O 1
ATOM 687 N N . ARG A 1 91 ? 23.481 -4.766 -15.029 1.00 56.72 91 ARG A N 1
ATOM 688 C CA . ARG A 1 91 ? 22.712 -4.058 -13.983 1.00 56.72 91 ARG A CA 1
ATOM 689 C C . ARG A 1 91 ? 23.608 -3.583 -12.830 1.00 56.72 91 ARG A C 1
ATOM 691 O O . ARG A 1 91 ? 23.477 -2.436 -12.416 1.00 56.72 91 ARG A O 1
ATOM 698 N N . VAL A 1 92 ? 24.548 -4.407 -12.360 1.00 56.31 92 VAL A N 1
ATOM 699 C CA . VAL A 1 92 ? 25.512 -4.034 -11.303 1.00 56.31 92 VAL A CA 1
ATOM 700 C C . VAL A 1 92 ? 26.476 -2.936 -11.773 1.00 56.31 92 VAL A C 1
ATOM 702 O O . VAL A 1 92 ? 26.680 -1.959 -11.052 1.00 56.31 92 VAL A O 1
ATOM 705 N N . LEU A 1 93 ? 27.007 -3.038 -12.997 1.00 55.91 93 LEU A N 1
ATOM 706 C CA . LEU A 1 93 ? 27.804 -1.986 -13.641 1.00 55.91 93 LEU A CA 1
ATOM 707 C C . LEU A 1 93 ? 27.024 -0.671 -13.741 1.00 55.91 93 LEU A C 1
ATOM 709 O O . LEU A 1 93 ? 27.555 0.382 -13.390 1.00 55.91 93 LEU A O 1
ATOM 713 N N . ARG A 1 94 ? 25.752 -0.728 -14.159 1.00 57.62 94 ARG A N 1
ATOM 714 C CA . ARG A 1 94 ? 24.892 0.457 -14.253 1.00 57.62 94 ARG A CA 1
ATOM 715 C C . ARG A 1 94 ? 24.668 1.111 -12.887 1.00 57.62 94 ARG A C 1
ATOM 717 O O . ARG A 1 94 ? 24.766 2.327 -12.788 1.00 57.62 94 ARG A O 1
ATOM 724 N N . ALA A 1 95 ? 24.410 0.313 -11.852 1.00 56.41 95 ALA A N 1
ATOM 725 C CA . ALA A 1 95 ? 24.079 0.804 -10.516 1.00 56.41 95 ALA A CA 1
ATOM 726 C C . ALA A 1 95 ? 25.285 1.333 -9.714 1.00 56.41 95 ALA A C 1
ATOM 728 O O . ALA A 1 95 ? 25.131 2.294 -8.970 1.00 56.41 95 ALA A O 1
ATOM 729 N N . ARG A 1 96 ? 26.476 0.723 -9.838 1.00 53.47 96 ARG A N 1
ATOM 730 C CA . ARG A 1 96 ? 27.665 1.111 -9.043 1.00 53.47 96 ARG A CA 1
ATOM 731 C C . ARG A 1 96 ? 28.732 1.895 -9.799 1.00 53.47 96 ARG A C 1
ATOM 733 O O . ARG A 1 96 ? 29.491 2.615 -9.163 1.00 53.47 96 ARG A O 1
ATOM 740 N N . TYR A 1 97 ? 28.816 1.752 -11.121 1.00 57.09 97 TYR A N 1
ATOM 741 C CA . TYR A 1 97 ? 29.973 2.219 -11.892 1.00 57.09 97 TYR A CA 1
ATOM 742 C C . TYR A 1 97 ? 29.623 3.174 -13.037 1.00 57.09 97 TYR A C 1
ATOM 744 O O . TYR A 1 97 ? 30.521 3.537 -13.785 1.00 57.09 97 TYR A O 1
ATOM 752 N N . MET A 1 98 ? 28.376 3.640 -13.197 1.00 61.09 98 MET A N 1
ATOM 753 C CA . MET A 1 98 ? 28.036 4.567 -14.295 1.00 61.09 98 MET A CA 1
ATOM 754 C C . MET A 1 98 ? 28.846 5.870 -14.273 1.00 61.09 98 MET A C 1
ATOM 756 O O . MET A 1 98 ? 29.261 6.333 -15.332 1.00 61.09 98 MET A O 1
ATOM 760 N N . ASP A 1 99 ? 29.122 6.431 -13.095 1.00 60.41 99 ASP A N 1
ATOM 761 C CA . ASP A 1 99 ? 29.999 7.600 -12.955 1.00 60.41 99 ASP A CA 1
ATOM 762 C C . ASP A 1 99 ? 31.465 7.254 -13.274 1.00 60.41 99 ASP A C 1
ATOM 764 O O . ASP A 1 99 ? 32.105 7.948 -14.058 1.00 60.41 99 ASP A O 1
ATOM 768 N N . THR A 1 100 ? 31.982 6.128 -12.769 1.00 64.56 100 THR A N 1
ATOM 769 C CA . THR A 1 100 ? 33.350 5.653 -13.050 1.00 64.56 100 THR A CA 1
ATOM 770 C C . THR A 1 100 ? 33.567 5.336 -14.532 1.00 64.56 100 THR A C 1
ATOM 772 O O . THR A 1 100 ? 34.591 5.705 -15.096 1.00 64.56 100 THR A O 1
ATOM 775 N N . VAL A 1 101 ? 32.595 4.694 -15.183 1.00 66.12 101 VAL A N 1
ATOM 776 C CA . VAL A 1 101 ? 32.600 4.365 -16.615 1.00 66.12 101 VAL A CA 1
ATOM 777 C C . VAL A 1 101 ? 32.440 5.627 -17.457 1.00 66.12 101 VAL A C 1
ATOM 779 O O . VAL A 1 101 ? 33.105 5.745 -18.479 1.00 66.12 101 VAL A O 1
ATOM 782 N N . PHE A 1 102 ? 31.628 6.601 -17.033 1.00 65.06 102 PHE A N 1
ATOM 783 C CA . PHE A 1 102 ? 31.520 7.881 -17.736 1.00 65.06 102 PHE A CA 1
ATOM 784 C C . PHE A 1 102 ? 32.795 8.724 -17.600 1.00 65.06 102 PHE A C 1
ATOM 786 O O . PHE A 1 102 ? 33.263 9.273 -18.593 1.00 65.06 102 PHE A O 1
ATOM 793 N N . LYS A 1 103 ? 33.406 8.781 -16.410 1.00 67.25 103 LYS A N 1
ATOM 794 C CA . LYS A 1 103 ? 34.712 9.421 -16.187 1.00 67.25 103 LYS A CA 1
ATOM 795 C C . LYS A 1 103 ? 35.817 8.714 -16.970 1.00 67.25 103 LYS A C 1
ATOM 797 O O . LYS A 1 103 ? 36.592 9.382 -17.638 1.00 67.25 103 LYS A O 1
ATOM 802 N N . GLY A 1 104 ? 35.840 7.381 -16.973 1.00 69.50 104 GLY A N 1
ATOM 803 C CA . GLY A 1 104 ? 36.757 6.580 -17.788 1.00 69.50 104 GLY A CA 1
ATOM 804 C C . GLY A 1 104 ? 36.579 6.824 -19.288 1.00 69.50 104 GLY A C 1
ATOM 805 O O . GLY A 1 104 ? 37.561 7.047 -19.988 1.00 69.50 104 GLY A O 1
ATOM 806 N N . ALA A 1 105 ? 35.339 6.878 -19.778 1.00 68.50 105 ALA A N 1
ATOM 807 C CA . ALA A 1 105 ? 35.029 7.234 -21.160 1.00 68.50 105 ALA A CA 1
ATOM 808 C C . ALA A 1 105 ? 35.485 8.661 -21.502 1.00 68.50 105 ALA A C 1
ATOM 810 O O . ALA A 1 105 ? 36.122 8.861 -22.531 1.00 68.50 105 ALA A O 1
ATOM 811 N N . LEU A 1 106 ? 35.228 9.640 -20.628 1.00 70.19 106 LEU A N 1
ATOM 812 C CA . LEU A 1 106 ? 35.682 11.022 -20.797 1.00 70.19 106 LEU A CA 1
ATOM 813 C C . LEU A 1 106 ? 37.217 11.116 -20.822 1.00 70.19 106 LEU A C 1
ATOM 815 O O . LEU A 1 106 ? 37.766 11.846 -21.639 1.00 70.19 106 LEU A O 1
ATOM 819 N N . ILE A 1 107 ? 37.908 10.339 -19.981 1.00 76.38 107 ILE A N 1
ATOM 820 C CA . ILE A 1 107 ? 39.373 10.229 -19.959 1.00 76.38 107 ILE A CA 1
ATOM 821 C C . ILE A 1 107 ? 39.896 9.583 -21.250 1.00 76.38 107 ILE A C 1
ATOM 823 O O . ILE A 1 107 ? 40.857 10.087 -21.819 1.00 76.38 107 ILE A O 1
ATOM 827 N N . VAL A 1 108 ? 39.262 8.523 -21.765 1.00 72.81 108 VAL A N 1
ATOM 828 C CA . VAL A 1 108 ? 39.640 7.902 -23.050 1.00 72.81 108 VAL A CA 1
ATOM 829 C C . VAL A 1 108 ? 39.423 8.868 -24.219 1.00 72.81 108 VAL A C 1
ATOM 831 O O . VAL A 1 108 ? 40.310 9.010 -25.056 1.00 72.81 108 VAL A O 1
ATOM 834 N N . VAL A 1 109 ? 38.296 9.587 -24.248 1.00 72.69 109 VAL A N 1
ATOM 835 C CA . VAL A 1 109 ? 38.019 10.644 -25.236 1.00 72.69 109 VAL A CA 1
ATOM 836 C C . VAL A 1 109 ? 39.068 11.760 -25.137 1.00 72.69 109 VAL A C 1
ATOM 838 O O . VAL A 1 109 ? 39.624 12.162 -26.154 1.00 72.69 109 VAL A O 1
ATOM 841 N N . ALA A 1 110 ? 39.412 12.218 -23.930 1.00 73.75 110 ALA A N 1
ATOM 842 C CA . ALA A 1 110 ? 40.442 13.236 -23.721 1.00 73.75 110 ALA A CA 1
ATOM 843 C C . ALA A 1 110 ? 41.844 12.756 -24.140 1.00 73.75 110 ALA A C 1
ATOM 845 O O . ALA A 1 110 ? 42.563 13.501 -24.800 1.00 73.75 110 ALA A O 1
ATOM 846 N N . MET A 1 111 ? 42.221 11.509 -23.832 1.00 74.75 111 MET A N 1
ATOM 847 C CA . MET A 1 111 ? 43.493 10.912 -24.262 1.00 74.75 111 MET A CA 1
ATOM 848 C C . MET A 1 111 ? 43.575 10.677 -25.777 1.00 74.75 111 MET A C 1
ATOM 850 O O . MET A 1 111 ? 44.679 10.590 -26.305 1.00 74.75 111 MET A O 1
ATOM 854 N N . GLN A 1 112 ? 42.444 10.592 -26.484 1.00 69.62 112 GLN A N 1
ATOM 855 C CA . GLN A 1 112 ? 42.407 10.558 -27.952 1.00 69.62 112 GLN A CA 1
ATOM 856 C C . GLN A 1 112 ? 42.453 11.971 -28.556 1.00 69.62 112 GLN A C 1
ATOM 858 O O . GLN A 1 112 ? 43.176 12.197 -29.522 1.00 69.62 112 GLN A O 1
ATOM 863 N N . LEU A 1 113 ? 41.744 12.938 -27.964 1.00 70.31 113 LEU A N 1
ATOM 864 C CA . LEU A 1 113 ? 41.677 14.313 -28.467 1.00 70.31 113 LEU A CA 1
ATOM 865 C C . LEU A 1 113 ? 42.948 15.134 -28.205 1.00 70.31 113 LEU A C 1
ATOM 867 O O . LEU A 1 113 ? 43.375 15.863 -29.099 1.00 70.31 113 LEU A O 1
ATOM 871 N N . LEU A 1 114 ? 43.568 15.038 -27.018 1.00 75.06 114 LEU A N 1
ATOM 872 C CA . LEU A 1 114 ? 44.749 15.849 -26.677 1.00 75.06 114 LEU A CA 1
ATOM 873 C C . LEU A 1 114 ? 45.911 15.663 -27.671 1.00 75.06 114 LEU A C 1
ATOM 875 O O . LEU A 1 114 ? 46.432 16.676 -28.135 1.00 75.06 114 LEU A O 1
ATOM 879 N N . PRO A 1 115 ? 46.326 14.432 -28.039 1.00 73.12 115 PRO A N 1
ATOM 880 C CA . PRO A 1 115 ? 47.433 14.233 -28.971 1.00 73.12 115 PRO A CA 1
ATOM 881 C C . PRO A 1 115 ? 47.155 14.785 -30.372 1.00 73.12 115 PRO A C 1
ATOM 883 O O . PRO A 1 115 ? 48.035 15.426 -30.943 1.00 73.12 115 PRO A O 1
ATOM 886 N N . SER A 1 116 ? 45.949 14.594 -30.919 1.00 65.75 116 SER A N 1
ATOM 887 C CA . SER A 1 116 ? 45.596 15.131 -32.242 1.00 65.75 116 SER A CA 1
ATOM 888 C C . SER A 1 116 ? 45.437 16.656 -32.220 1.00 65.75 116 SER A C 1
ATOM 890 O O . SER A 1 116 ? 45.920 17.323 -33.132 1.00 65.75 116 SER A O 1
ATOM 892 N N . MET A 1 117 ? 44.874 17.240 -31.153 1.00 67.44 117 MET A N 1
ATOM 893 C CA . MET A 1 117 ? 44.851 18.699 -30.959 1.00 67.44 117 MET A CA 1
ATOM 894 C C . MET A 1 117 ? 46.267 19.280 -30.843 1.00 67.44 117 MET A C 1
ATOM 896 O O . MET A 1 117 ? 46.561 20.298 -31.466 1.00 67.44 117 MET A O 1
ATOM 900 N N . LEU A 1 118 ? 47.163 18.619 -30.101 1.00 71.12 118 LEU A N 1
ATOM 901 C CA . LEU A 1 118 ? 48.557 19.037 -29.946 1.00 71.12 118 LEU A CA 1
ATOM 902 C C . LEU A 1 118 ? 49.334 18.934 -31.267 1.00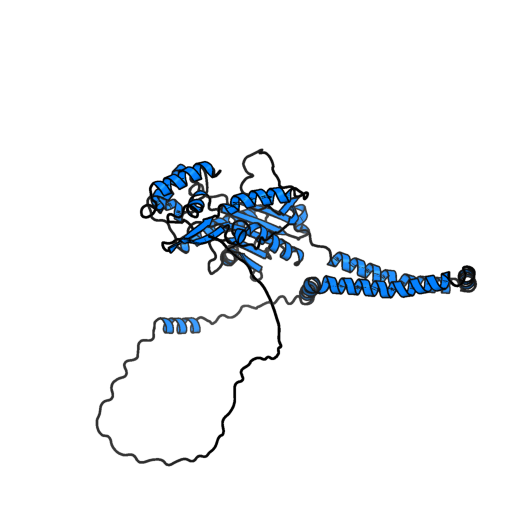 71.12 118 LEU A C 1
ATOM 904 O O . LEU A 1 118 ? 50.076 19.853 -31.596 1.00 71.12 118 LEU A O 1
ATOM 908 N N . ARG A 1 119 ? 49.132 17.869 -32.057 1.00 66.00 119 ARG A N 1
ATOM 909 C CA . ARG A 1 119 ? 49.682 17.754 -33.422 1.00 66.00 119 ARG A CA 1
ATOM 910 C C . ARG A 1 119 ? 49.208 18.900 -34.310 1.00 66.00 119 ARG A C 1
ATOM 912 O O . ARG A 1 119 ? 50.033 19.550 -34.944 1.00 66.00 119 ARG A O 1
ATOM 919 N N . LEU A 1 120 ? 47.901 19.168 -34.325 1.00 62.16 120 LEU A N 1
ATOM 920 C CA . LEU A 1 120 ? 47.313 20.235 -35.135 1.00 62.16 120 LEU A CA 1
ATOM 921 C C . LEU A 1 120 ? 47.862 21.613 -34.729 1.00 62.16 120 LEU A C 1
ATOM 923 O O . LEU A 1 120 ? 48.193 22.421 -35.592 1.00 62.16 120 LEU A O 1
ATOM 927 N N . TRP A 1 121 ? 48.017 21.856 -33.424 1.00 66.81 121 TRP A N 1
ATOM 928 C CA . TRP A 1 121 ? 48.590 23.090 -32.882 1.00 66.81 121 TRP A CA 1
ATOM 929 C C . TRP A 1 121 ? 50.080 23.248 -33.208 1.00 66.81 121 TRP A C 1
ATOM 931 O O . TRP A 1 121 ? 50.491 24.327 -33.625 1.00 66.81 121 TRP A O 1
ATOM 941 N N . LEU A 1 122 ? 50.881 22.182 -33.094 1.00 64.81 122 LEU A N 1
ATOM 942 C CA . LEU A 1 122 ? 52.299 22.199 -33.472 1.00 64.81 122 LEU A CA 1
ATOM 943 C C . LEU A 1 122 ? 52.478 22.501 -34.967 1.00 64.81 122 LEU A C 1
ATOM 945 O O . LEU A 1 122 ? 53.284 23.359 -35.314 1.00 64.81 122 LEU A O 1
ATOM 949 N N . VAL A 1 123 ? 51.686 21.859 -35.835 1.00 61.09 123 VAL A N 1
ATOM 950 C CA . VAL A 1 123 ? 51.722 22.074 -37.294 1.00 61.09 123 VAL A CA 1
ATOM 951 C C . VAL A 1 123 ? 51.218 23.470 -37.687 1.00 61.09 123 VAL A C 1
ATOM 953 O O . VAL A 1 123 ? 51.756 24.077 -38.610 1.00 61.09 123 VAL A O 1
ATOM 956 N N . ALA A 1 124 ? 50.225 24.015 -36.978 1.00 56.62 124 ALA A N 1
ATOM 957 C CA . ALA A 1 124 ? 49.757 25.388 -37.184 1.00 56.62 124 ALA A CA 1
ATOM 958 C C . ALA A 1 124 ? 50.754 26.444 -36.665 1.00 56.62 124 ALA A C 1
ATOM 960 O O . ALA A 1 124 ? 50.882 27.513 -37.262 1.00 56.62 124 ALA A O 1
ATOM 961 N N . GLY A 1 125 ? 51.472 26.147 -35.577 1.00 58.91 125 GLY A N 1
ATOM 962 C CA . GLY A 1 125 ? 52.537 26.993 -35.036 1.00 58.91 125 GLY A CA 1
ATOM 963 C C . GLY A 1 125 ? 53.796 27.004 -35.907 1.00 58.91 125 GLY A C 1
ATOM 964 O O . GLY A 1 125 ? 54.452 28.037 -36.025 1.00 58.91 125 GLY A O 1
ATOM 965 N N . SER A 1 126 ? 54.113 25.892 -36.577 1.00 52.84 126 SER A N 1
ATOM 966 C CA . SER A 1 126 ? 55.246 25.770 -37.502 1.00 52.84 126 SER A CA 1
ATOM 967 C C . SER A 1 126 ? 54.949 26.324 -38.906 1.00 52.84 126 SER A C 1
ATOM 969 O O . SER A 1 126 ? 55.156 25.624 -39.895 1.00 52.84 126 SER A O 1
ATOM 971 N N . SER A 1 127 ? 54.504 27.584 -38.983 1.00 53.12 127 SER A N 1
ATOM 972 C CA . SER A 1 127 ? 54.273 28.379 -40.206 1.00 53.12 127 SER A CA 1
ATOM 973 C C . SER A 1 127 ? 53.302 27.787 -41.243 1.00 53.12 127 SER A C 1
ATOM 975 O O . SER A 1 127 ? 53.496 26.707 -41.790 1.00 53.12 127 SER A O 1
ATOM 977 N N . PHE A 1 128 ? 52.301 28.576 -41.649 1.00 51.53 128 PHE A N 1
ATOM 978 C CA . PHE A 1 128 ? 51.257 28.178 -42.614 1.00 51.53 128 PHE A CA 1
ATOM 979 C C . PHE A 1 128 ? 51.791 27.650 -43.970 1.00 51.53 128 P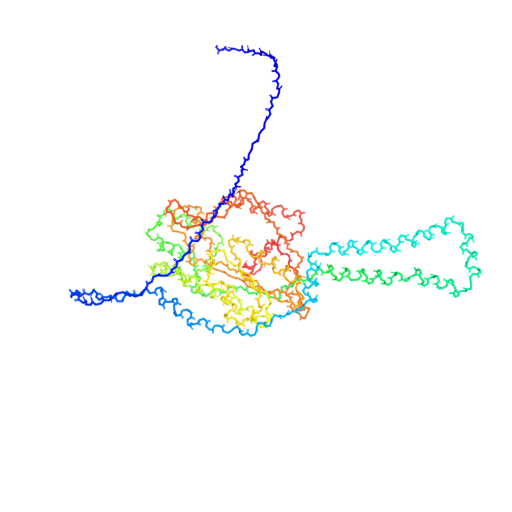HE A C 1
ATOM 981 O O . PHE A 1 128 ? 51.124 26.867 -44.646 1.00 51.53 128 PHE A O 1
ATOM 988 N N . SER A 1 129 ? 53.016 28.029 -44.352 1.00 50.94 129 SER A N 1
ATOM 989 C CA . SER A 1 129 ? 53.739 27.509 -45.519 1.00 50.94 129 SER A CA 1
ATOM 990 C C . SER A 1 129 ? 54.162 26.037 -45.397 1.00 50.94 129 SER A C 1
ATOM 992 O O . SER A 1 129 ? 54.165 25.333 -46.404 1.00 50.94 129 SER A O 1
ATOM 994 N N . GLY A 1 130 ? 54.485 25.547 -44.195 1.00 50.53 130 GLY A N 1
ATOM 995 C CA . GLY A 1 130 ? 54.937 24.169 -43.970 1.00 50.53 130 GLY A CA 1
ATOM 996 C C . GLY A 1 130 ? 53.835 23.137 -44.218 1.00 50.53 130 GLY A C 1
ATOM 997 O O . GLY A 1 130 ? 54.077 22.109 -44.848 1.00 50.53 130 GLY A O 1
ATOM 998 N N . LEU A 1 131 ? 52.601 23.453 -43.809 1.00 47.94 131 LEU A N 1
ATOM 999 C CA . LEU A 1 131 ? 51.422 22.630 -44.096 1.00 47.94 131 LEU A CA 1
ATOM 1000 C C . LEU A 1 131 ? 51.143 22.550 -45.608 1.00 47.94 131 LEU A C 1
ATOM 1002 O O . LEU A 1 131 ? 50.857 21.471 -46.121 1.00 47.94 131 LEU A O 1
ATOM 1006 N N . TYR A 1 132 ? 51.2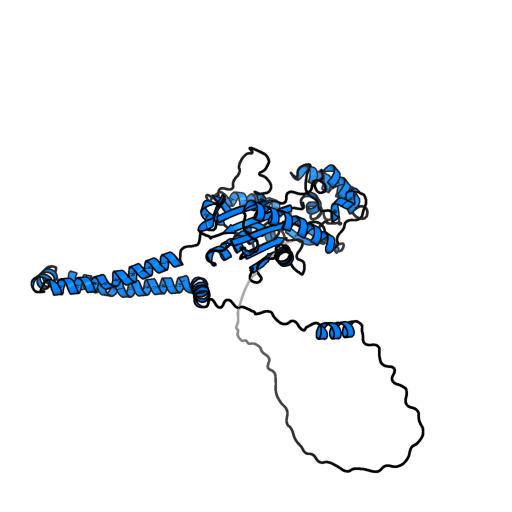78 23.668 -46.329 1.00 51.62 132 TYR A N 1
ATOM 1007 C CA . TYR A 1 132 ? 51.137 23.694 -47.788 1.00 51.62 132 TYR A CA 1
ATOM 1008 C C . TYR A 1 132 ? 52.237 22.894 -48.500 1.00 51.62 132 TYR A C 1
ATOM 1010 O O . TYR A 1 132 ? 51.927 22.132 -49.411 1.00 51.62 132 TYR A O 1
ATOM 1018 N N . GLY A 1 133 ? 53.498 23.009 -48.066 1.00 49.91 133 GLY A N 1
ATOM 1019 C CA . GLY A 1 133 ? 54.612 22.230 -48.621 1.00 49.91 133 GLY A CA 1
ATOM 1020 C C . GLY A 1 133 ? 54.424 20.722 -48.436 1.00 49.91 133 GLY A C 1
ATOM 1021 O O . GLY A 1 133 ? 54.490 19.967 -49.403 1.00 49.91 133 GLY A O 1
ATOM 1022 N N . ALA A 1 134 ? 54.077 20.287 -47.220 1.00 51.19 134 ALA A N 1
ATOM 1023 C CA . ALA A 1 134 ? 53.836 18.875 -46.921 1.00 51.19 134 ALA A CA 1
ATOM 1024 C C . ALA A 1 134 ? 52.660 18.276 -47.720 1.00 51.19 134 ALA A C 1
ATOM 1026 O O . ALA A 1 134 ? 52.704 17.103 -48.084 1.00 51.19 134 ALA A O 1
ATOM 1027 N N . ILE A 1 135 ? 51.624 19.068 -48.020 1.00 51.97 135 ILE A N 1
ATOM 1028 C CA . ILE A 1 135 ? 50.486 18.646 -48.856 1.00 51.97 135 ILE A CA 1
ATOM 1029 C C . ILE A 1 135 ? 50.835 18.669 -50.358 1.00 51.97 135 ILE A C 1
ATOM 1031 O O . ILE A 1 135 ? 50.251 17.903 -51.120 1.00 51.97 135 ILE A O 1
ATOM 1035 N N . ALA A 1 136 ? 51.784 19.506 -50.789 1.00 53.59 136 ALA A N 1
ATOM 1036 C CA . ALA A 1 136 ? 52.225 19.590 -52.182 1.00 53.59 136 ALA A CA 1
ATOM 1037 C C . ALA A 1 136 ? 53.212 18.476 -52.585 1.00 53.59 136 ALA A C 1
ATOM 1039 O O . ALA A 1 136 ? 53.171 18.016 -53.725 1.00 53.59 136 ALA A O 1
ATOM 1040 N N . GLU A 1 137 ? 54.084 18.031 -51.672 1.00 54.81 137 GLU A N 1
ATOM 1041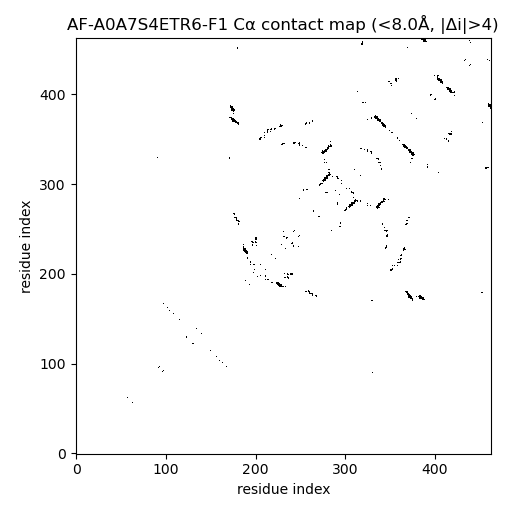 C CA . GLU A 1 137 ? 55.047 16.947 -51.937 1.00 54.81 137 GLU A CA 1
ATOM 1042 C C . GLU A 1 137 ? 54.486 15.546 -51.642 1.00 54.81 137 GLU A C 1
ATOM 1044 O O . GLU A 1 137 ? 54.885 14.567 -52.281 1.00 54.81 137 GLU A O 1
ATOM 1049 N N . ALA A 1 138 ? 53.532 15.422 -50.713 1.00 54.75 138 ALA A N 1
ATOM 1050 C CA . ALA A 1 138 ? 52.833 14.163 -50.485 1.00 54.75 138 ALA A CA 1
ATOM 1051 C C . ALA A 1 138 ? 51.958 13.807 -51.696 1.00 54.75 138 ALA A C 1
ATOM 1053 O O . ALA A 1 138 ? 51.064 14.559 -52.090 1.00 54.75 138 ALA A O 1
ATOM 1054 N N . ARG A 1 139 ? 52.142 12.603 -52.254 1.00 58.16 139 ARG A N 1
ATOM 1055 C CA . ARG A 1 139 ? 51.184 12.053 -53.225 1.00 58.16 139 ARG A CA 1
ATOM 1056 C C . ARG A 1 139 ? 49.807 12.024 -52.561 1.00 58.16 139 ARG A C 1
ATOM 1058 O O . ARG A 1 139 ? 49.700 11.662 -51.395 1.00 58.16 139 ARG A O 1
ATOM 1065 N N . VAL A 1 140 ? 48.745 12.350 -53.303 1.00 56.75 140 VAL A N 1
ATOM 1066 C CA . VAL A 1 140 ? 47.380 12.525 -52.752 1.00 56.75 140 VAL A CA 1
ATOM 1067 C C . VAL A 1 140 ? 46.935 11.351 -51.859 1.00 56.75 140 VAL A C 1
ATOM 1069 O O . VAL A 1 140 ? 46.281 11.564 -50.842 1.00 56.75 140 VAL A O 1
ATOM 1072 N N . LEU A 1 141 ? 47.353 10.123 -52.187 1.00 54.38 141 LEU A N 1
ATOM 1073 C CA . LEU A 1 141 ? 47.137 8.913 -51.383 1.00 54.38 141 LEU A CA 1
ATOM 1074 C C . LEU A 1 141 ? 47.701 9.003 -49.953 1.00 54.38 141 LEU A C 1
ATOM 1076 O O . LEU A 1 141 ? 47.032 8.569 -49.019 1.00 54.38 141 LEU A O 1
ATOM 1080 N N . ASP A 1 142 ? 48.890 9.574 -49.761 1.00 57.41 142 ASP A N 1
ATOM 1081 C CA . ASP A 1 142 ? 49.540 9.690 -48.453 1.00 57.41 142 ASP A CA 1
ATOM 1082 C C . ASP A 1 142 ? 48.820 10.716 -47.574 1.00 57.41 142 ASP A C 1
ATOM 1084 O O . ASP A 1 142 ? 48.478 10.403 -46.430 1.00 57.41 142 ASP A O 1
ATOM 1088 N N . ALA A 1 143 ? 48.487 11.888 -48.130 1.00 56.88 143 ALA A N 1
ATOM 1089 C CA . ALA A 1 143 ? 47.685 12.913 -47.457 1.00 56.88 143 ALA A CA 1
ATOM 1090 C C . ALA A 1 143 ? 46.290 12.383 -47.070 1.00 56.88 143 ALA A C 1
ATOM 1092 O O . ALA A 1 143 ? 45.841 12.567 -45.937 1.00 56.88 143 ALA A O 1
ATOM 1093 N N . VAL A 1 144 ? 45.639 11.635 -47.969 1.00 59.06 144 VAL A N 1
ATOM 1094 C CA . VAL A 1 144 ? 44.385 10.919 -47.683 1.00 59.06 144 VAL A CA 1
ATOM 1095 C C . VAL A 1 144 ? 44.587 9.858 -46.592 1.00 59.06 144 VAL A C 1
ATOM 1097 O O . VAL A 1 144 ? 43.745 9.741 -45.706 1.00 59.06 144 VAL A O 1
ATOM 1100 N N . SER A 1 145 ? 45.706 9.124 -46.576 1.00 59.12 145 SER A N 1
ATOM 1101 C CA . SER A 1 145 ? 45.990 8.122 -45.533 1.00 59.12 145 SER A CA 1
ATOM 1102 C C . SER A 1 145 ? 46.188 8.740 -44.143 1.00 59.12 145 SER A C 1
ATOM 1104 O O . SER A 1 145 ? 45.766 8.155 -43.143 1.00 59.12 145 SER A O 1
ATOM 1106 N N . VAL A 1 146 ? 46.798 9.929 -44.068 1.00 63.69 146 VAL A N 1
ATOM 1107 C CA . VAL A 1 146 ? 46.947 10.703 -42.826 1.00 63.69 146 VAL A CA 1
ATOM 1108 C C . VAL A 1 146 ? 45.582 11.207 -42.366 1.00 63.69 146 VAL A C 1
ATOM 1110 O O . VAL A 1 146 ? 45.237 11.026 -41.200 1.00 63.69 146 VAL A O 1
ATOM 1113 N N . LEU A 1 147 ? 44.766 11.733 -43.284 1.00 60.22 147 LEU A N 1
ATOM 1114 C CA . LEU A 1 147 ? 43.403 12.174 -42.989 1.00 60.22 147 LEU A CA 1
ATOM 1115 C C . LEU A 1 147 ? 42.529 11.017 -42.467 1.00 60.22 147 LEU A C 1
ATOM 1117 O O . LEU A 1 147 ? 41.880 11.163 -41.438 1.00 60.22 147 LEU A O 1
ATOM 1121 N N . PHE A 1 148 ? 42.570 9.834 -43.090 1.00 63.69 148 PHE A N 1
ATOM 1122 C CA . PHE A 1 148 ? 41.849 8.651 -42.594 1.00 63.69 148 PHE A CA 1
ATOM 1123 C C . PHE A 1 148 ? 42.342 8.173 -41.216 1.00 63.69 148 PHE A C 1
ATOM 1125 O O . PHE A 1 148 ? 41.526 7.740 -40.402 1.00 63.69 148 PHE A O 1
ATOM 1132 N N . LYS A 1 149 ? 43.645 8.281 -40.912 1.00 64.12 149 LYS A N 1
ATOM 1133 C CA . LYS A 1 149 ? 44.182 7.986 -39.569 1.00 64.12 149 LYS A CA 1
ATOM 1134 C C . LYS A 1 149 ? 43.687 8.993 -38.526 1.00 64.12 149 LYS A C 1
ATOM 1136 O O . LYS A 1 149 ? 43.220 8.579 -37.468 1.00 64.12 149 LYS A O 1
ATOM 1141 N N . GLU A 1 150 ? 43.723 10.287 -38.835 1.00 64.06 150 GLU A N 1
ATOM 1142 C CA . GLU A 1 150 ? 43.267 11.365 -37.941 1.00 64.06 150 GLU A CA 1
ATOM 1143 C C . GLU A 1 150 ? 41.731 11.540 -37.908 1.00 64.06 150 GLU A C 1
ATOM 1145 O O . GLU A 1 150 ? 41.233 12.309 -37.092 1.00 64.06 150 GLU A O 1
ATOM 1150 N N . LEU A 1 151 ? 40.958 10.794 -38.711 1.00 65.38 151 LEU A N 1
ATOM 1151 C CA . LEU A 1 151 ? 39.514 10.576 -38.505 1.00 65.38 151 LEU A CA 1
ATOM 1152 C C . LEU A 1 151 ? 39.199 9.251 -37.780 1.00 65.38 151 LEU A C 1
ATOM 1154 O O . LEU A 1 151 ? 38.075 9.063 -37.312 1.00 65.38 151 LEU A O 1
ATOM 1158 N N . GLY A 1 152 ? 40.160 8.332 -37.643 1.00 67.69 152 GLY A N 1
ATOM 1159 C CA . GLY A 1 152 ? 39.930 6.977 -37.123 1.00 67.69 152 GLY A CA 1
ATOM 1160 C C . GLY A 1 152 ? 39.393 6.910 -35.686 1.00 67.69 152 GLY A C 1
ATOM 1161 O O . GLY A 1 152 ? 38.725 5.942 -35.326 1.00 67.69 152 GLY A O 1
ATOM 1162 N N . TRP A 1 153 ? 39.621 7.945 -34.870 1.00 68.44 153 TRP A N 1
ATOM 1163 C CA . TRP A 1 153 ? 39.099 8.050 -33.500 1.00 68.44 153 TRP A CA 1
ATOM 1164 C C . TRP A 1 153 ? 37.626 8.503 -33.432 1.00 68.44 153 TRP A C 1
ATOM 1166 O O . TRP A 1 153 ? 36.970 8.290 -32.408 1.00 68.44 153 TRP A O 1
ATOM 1176 N N . LEU A 1 154 ? 37.057 9.061 -34.511 1.00 70.44 154 LEU A N 1
ATOM 1177 C CA . LEU A 1 154 ? 35.649 9.487 -34.547 1.00 70.44 154 LEU A CA 1
ATOM 1178 C C . LEU A 1 154 ? 34.689 8.303 -34.370 1.00 70.44 154 LEU A C 1
ATOM 1180 O O . LEU A 1 154 ? 33.712 8.410 -33.637 1.00 70.44 154 LEU A O 1
ATOM 1184 N N . GLY A 1 155 ? 34.986 7.148 -34.974 1.00 75.62 155 GLY A N 1
ATOM 1185 C CA . GLY A 1 155 ? 34.184 5.931 -34.804 1.00 75.62 155 GLY A CA 1
ATOM 1186 C C . GLY A 1 155 ? 34.103 5.470 -33.338 1.00 75.62 155 GLY A C 1
ATOM 1187 O O . GLY A 1 155 ? 33.005 5.408 -32.783 1.00 75.62 155 GLY A O 1
ATOM 1188 N N . PRO A 1 156 ? 35.239 5.184 -32.670 1.00 73.94 156 PRO A N 1
ATOM 1189 C CA . PRO A 1 156 ? 35.278 4.823 -31.253 1.00 73.94 156 PRO A CA 1
ATOM 1190 C C . PRO A 1 156 ? 34.654 5.864 -30.315 1.00 73.94 156 PRO A C 1
ATOM 1192 O O . PRO A 1 156 ? 33.927 5.482 -29.395 1.00 73.94 156 PRO A O 1
ATOM 1195 N N . THR A 1 157 ? 34.884 7.162 -30.541 1.00 71.19 157 THR A N 1
ATOM 1196 C CA . THR A 1 157 ? 34.284 8.225 -29.713 1.00 71.19 157 THR A CA 1
ATOM 1197 C C . THR A 1 157 ? 32.770 8.317 -29.902 1.00 71.19 157 THR A C 1
ATOM 1199 O O . THR A 1 157 ? 32.051 8.311 -28.904 1.00 71.19 157 THR A O 1
ATOM 1202 N N . VAL A 1 158 ? 32.254 8.286 -31.137 1.00 78.50 158 VAL A N 1
ATOM 1203 C CA . VAL A 1 158 ? 30.805 8.238 -31.415 1.00 78.50 158 VAL A CA 1
ATOM 1204 C C . VAL A 1 158 ? 30.167 6.985 -30.811 1.00 78.50 158 VAL A C 1
ATOM 1206 O O . VAL A 1 158 ? 29.162 7.100 -30.112 1.00 78.50 158 VAL A O 1
ATOM 1209 N N . CYS A 1 159 ? 30.764 5.802 -30.979 1.00 77.94 159 CYS A N 1
ATOM 1210 C CA . CYS A 1 159 ? 30.277 4.566 -30.353 1.00 77.94 159 CYS A CA 1
ATOM 1211 C C . CYS A 1 159 ? 30.257 4.655 -28.818 1.00 77.94 159 CYS A C 1
ATOM 1213 O O . CYS A 1 159 ? 29.295 4.217 -28.188 1.00 77.94 159 CYS A O 1
ATOM 1215 N N . THR A 1 160 ? 31.279 5.265 -28.210 1.00 72.94 160 THR A N 1
ATOM 1216 C CA . THR A 1 160 ? 31.367 5.455 -26.752 1.00 72.94 160 THR A CA 1
ATOM 1217 C C . THR A 1 160 ? 30.321 6.451 -26.245 1.00 72.94 160 THR A C 1
ATOM 1219 O O . THR A 1 160 ? 29.669 6.196 -25.231 1.00 72.94 160 THR A O 1
ATOM 1222 N N . ILE A 1 161 ? 30.097 7.552 -26.968 1.00 73.06 161 ILE A N 1
ATOM 1223 C CA . ILE A 1 161 ? 29.063 8.549 -26.660 1.00 73.06 161 ILE A CA 1
ATOM 1224 C C . ILE A 1 161 ? 27.664 7.934 -26.803 1.00 73.06 161 ILE A C 1
ATOM 1226 O O . ILE A 1 161 ? 26.843 8.077 -25.898 1.00 73.06 161 ILE A O 1
ATOM 1230 N N . LEU A 1 162 ? 27.395 7.189 -27.880 1.00 76.19 162 LEU A N 1
ATOM 1231 C CA . LEU A 1 162 ? 26.124 6.484 -28.081 1.00 76.19 162 LEU A CA 1
ATOM 1232 C C . LEU A 1 162 ? 25.876 5.439 -26.985 1.00 76.19 162 LEU A C 1
ATOM 1234 O O . LEU A 1 162 ? 24.783 5.402 -26.419 1.00 76.19 162 LEU A O 1
ATOM 1238 N N . ALA A 1 163 ? 26.886 4.644 -26.621 1.00 72.50 163 ALA A N 1
ATOM 1239 C CA . ALA A 1 163 ? 26.790 3.698 -25.511 1.00 72.50 163 ALA A CA 1
ATOM 1240 C C . ALA A 1 163 ? 26.496 4.414 -24.181 1.00 72.50 163 ALA A C 1
ATOM 1242 O O . ALA A 1 163 ? 25.591 4.008 -23.451 1.00 72.50 163 ALA A O 1
ATOM 1243 N N . ALA A 1 164 ? 27.192 5.518 -23.887 1.00 69.06 164 ALA A N 1
ATOM 1244 C CA . ALA A 1 164 ? 26.952 6.322 -22.693 1.00 69.06 164 ALA A CA 1
ATOM 1245 C C . ALA A 1 164 ? 25.535 6.922 -22.665 1.00 69.06 164 ALA A C 1
ATOM 1247 O O . ALA A 1 164 ? 24.886 6.877 -21.622 1.00 69.06 164 ALA A O 1
ATOM 1248 N N . LEU A 1 165 ? 25.022 7.429 -23.792 1.00 70.31 165 LEU A N 1
ATOM 1249 C CA . LEU A 1 165 ? 23.660 7.965 -23.912 1.00 70.31 165 LEU A CA 1
ATOM 1250 C C . LEU A 1 165 ? 22.589 6.877 -23.729 1.00 70.31 165 LEU A C 1
ATOM 1252 O O . LEU A 1 165 ? 21.618 7.088 -23.001 1.00 70.31 165 LEU A O 1
ATOM 1256 N N . VAL A 1 166 ? 22.774 5.696 -24.327 1.00 69.25 166 VAL A N 1
ATOM 1257 C CA . VAL A 1 166 ? 21.857 4.552 -24.171 1.00 69.25 166 VAL A CA 1
ATOM 1258 C C . VAL A 1 166 ? 21.861 4.027 -22.730 1.00 69.25 166 VAL A C 1
ATOM 1260 O O . VAL A 1 166 ? 20.796 3.749 -22.179 1.00 69.25 166 VAL A O 1
ATOM 1263 N N . LEU A 1 167 ? 23.029 3.943 -22.084 1.00 67.12 167 LEU A N 1
ATOM 1264 C CA . LEU A 1 167 ? 23.150 3.513 -20.686 1.00 67.12 167 LEU A CA 1
ATOM 1265 C C . LEU A 1 167 ? 22.585 4.551 -19.700 1.00 67.12 167 LEU A C 1
ATOM 1267 O O . LEU A 1 167 ? 21.910 4.163 -18.741 1.00 67.12 167 LEU A O 1
ATOM 1271 N N . ARG A 1 168 ? 22.789 5.851 -19.960 1.00 63.22 168 ARG A N 1
ATOM 1272 C CA . ARG A 1 168 ? 22.235 6.971 -19.174 1.00 63.22 168 ARG A CA 1
ATOM 1273 C C . ARG A 1 168 ? 20.733 7.180 -19.347 1.00 63.22 168 ARG A C 1
ATOM 1275 O O . ARG A 1 168 ? 20.138 7.864 -18.521 1.00 63.22 168 ARG A O 1
ATOM 1282 N N . ARG A 1 169 ? 20.092 6.621 -20.381 1.00 63.56 169 ARG A N 1
ATOM 1283 C CA . ARG A 1 169 ? 18.652 6.814 -20.598 1.00 63.56 169 ARG A CA 1
ATOM 1284 C C . ARG A 1 169 ? 17.845 6.167 -19.467 1.00 63.56 169 ARG A C 1
ATOM 1286 O O . ARG A 1 169 ? 17.644 4.948 -19.440 1.00 63.56 169 ARG A O 1
ATOM 1293 N N . HIS A 1 170 ? 17.367 6.989 -18.534 1.00 65.56 170 HIS A N 1
ATOM 1294 C CA . HIS A 1 170 ? 16.320 6.591 -17.598 1.00 65.56 170 HIS A CA 1
ATOM 1295 C C . HIS A 1 170 ? 15.119 6.092 -18.409 1.00 65.56 170 HIS A C 1
ATOM 1297 O O . HIS A 1 170 ? 14.748 6.675 -19.432 1.00 65.56 170 HIS A O 1
ATOM 1303 N N . ARG A 1 171 ? 14.574 4.940 -18.015 1.00 73.25 171 ARG A N 1
ATOM 1304 C CA . ARG A 1 171 ? 13.445 4.331 -18.720 1.00 73.25 171 ARG A CA 1
ATOM 1305 C C . ARG A 1 171 ? 12.179 5.005 -18.221 1.00 73.25 171 ARG A C 1
ATOM 1307 O O . ARG A 1 171 ? 11.869 4.866 -17.045 1.00 73.25 171 ARG A O 1
ATOM 1314 N N . SER A 1 172 ? 11.473 5.700 -19.108 1.00 86.19 172 SER A N 1
ATOM 1315 C CA . SER A 1 172 ? 10.138 6.227 -18.828 1.00 86.19 172 SER A CA 1
ATOM 1316 C C . SER A 1 172 ? 9.255 5.163 -18.176 1.00 86.19 172 SER A C 1
ATOM 1318 O O . SER A 1 172 ? 9.196 4.021 -18.643 1.00 86.19 172 SER A O 1
ATOM 1320 N N . VAL A 1 173 ? 8.595 5.559 -17.091 1.00 92.50 173 VAL A N 1
ATOM 1321 C CA . VAL A 1 173 ? 7.638 4.740 -16.349 1.00 92.50 173 VAL A CA 1
ATOM 1322 C C . VAL A 1 173 ? 6.245 5.264 -16.671 1.00 92.50 173 VAL A C 1
ATOM 1324 O O . VAL A 1 173 ? 6.006 6.469 -16.656 1.00 92.50 173 VAL A O 1
ATOM 1327 N N . TYR A 1 174 ? 5.333 4.356 -16.989 1.00 94.94 174 TYR A N 1
ATOM 1328 C CA . TYR A 1 174 ? 3.982 4.676 -17.432 1.00 94.94 174 TYR A CA 1
ATOM 1329 C C . TYR A 1 174 ? 2.962 3.996 -16.526 1.00 94.94 174 TYR A C 1
ATOM 1331 O O . TYR A 1 174 ? 3.113 2.816 -16.205 1.00 94.94 174 TYR A O 1
ATOM 1339 N N . LEU A 1 175 ? 1.918 4.726 -16.141 1.00 96.38 175 LEU A N 1
ATOM 1340 C CA . LEU A 1 175 ? 0.750 4.187 -15.454 1.00 96.38 175 LEU A CA 1
ATOM 1341 C C . LEU A 1 175 ? -0.219 3.660 -16.514 1.00 96.38 175 LEU A C 1
ATOM 1343 O O . LEU A 1 175 ? -0.833 4.435 -17.249 1.00 96.38 175 LEU A O 1
ATOM 1347 N N . LEU A 1 176 ? -0.316 2.333 -16.616 1.00 95.81 176 LEU A N 1
ATOM 1348 C CA . LEU A 1 176 ? -1.189 1.670 -17.581 1.00 95.81 176 LEU A CA 1
ATOM 1349 C C . LEU A 1 176 ? -2.654 1.909 -17.212 1.00 95.81 176 LEU A C 1
ATOM 1351 O O . LEU A 1 176 ? -3.412 2.450 -18.010 1.00 95.81 176 LEU A O 1
ATOM 1355 N N . ASP A 1 177 ? -3.020 1.537 -15.987 1.00 96.62 177 ASP A N 1
ATOM 1356 C CA . ASP A 1 177 ? -4.316 1.833 -15.383 1.00 96.62 177 ASP A CA 1
ATOM 1357 C C . ASP A 1 177 ? -4.226 1.744 -13.848 1.00 96.62 177 ASP A C 1
ATOM 1359 O O . ASP A 1 177 ? -3.225 1.277 -13.293 1.00 96.62 177 ASP A O 1
ATOM 1363 N N . PHE A 1 178 ? -5.290 2.164 -13.171 1.00 96.38 178 PHE A N 1
ATOM 1364 C CA . PHE A 1 178 ? -5.506 2.000 -11.743 1.00 96.38 178 PHE A CA 1
ATOM 1365 C C . PHE A 1 178 ? -6.918 1.465 -11.454 1.00 96.38 178 PHE A C 1
ATOM 1367 O O . PHE A 1 178 ? -7.867 1.656 -12.215 1.00 96.38 178 PHE A O 1
ATOM 1374 N N . ALA A 1 179 ? -7.064 0.811 -10.309 1.00 96.19 179 ALA A N 1
ATOM 1375 C CA . ALA A 1 179 ? -8.337 0.455 -9.708 1.00 96.19 179 ALA A CA 1
ATOM 1376 C C . ALA A 1 179 ? -8.402 1.029 -8.290 1.00 96.19 179 ALA A C 1
ATOM 1378 O O . ALA A 1 179 ? -7.377 1.192 -7.628 1.00 96.19 179 ALA A O 1
ATOM 1379 N N . LEU A 1 180 ? -9.612 1.326 -7.834 1.00 95.88 180 LEU A N 1
ATOM 1380 C CA . LEU A 1 180 ? -9.907 1.746 -6.469 1.00 95.88 180 LEU A CA 1
ATOM 1381 C C . LEU A 1 180 ? -10.748 0.648 -5.812 1.00 95.88 180 LEU A C 1
ATOM 1383 O O . LEU A 1 180 ? -11.420 -0.110 -6.514 1.00 95.88 180 LEU A O 1
ATOM 1387 N N . PHE A 1 181 ? -10.723 0.567 -4.486 1.00 95.06 181 PHE A N 1
ATOM 1388 C CA . PHE A 1 181 ? -11.668 -0.264 -3.755 1.00 95.06 181 PHE A CA 1
ATOM 1389 C C . PHE A 1 181 ? -13.057 0.366 -3.856 1.00 95.06 181 PHE A C 1
ATOM 1391 O O . PHE A 1 181 ? -13.280 1.474 -3.369 1.00 95.06 181 PHE A O 1
ATOM 1398 N N . GLU A 1 182 ? -13.974 -0.339 -4.508 1.00 93.38 182 GLU A N 1
ATOM 1399 C CA . GLU A 1 182 ? -15.393 -0.002 -4.558 1.00 93.38 182 GLU A CA 1
ATOM 1400 C C . GLU A 1 182 ? -16.066 -0.803 -3.421 1.00 93.38 182 GLU A C 1
ATOM 1402 O O . GLU A 1 182 ? -16.217 -2.020 -3.550 1.00 93.38 182 GLU A O 1
ATOM 1407 N N . PRO A 1 183 ? -16.362 -0.179 -2.260 1.00 90.50 183 PRO A N 1
ATOM 1408 C CA . PRO A 1 183 ? -16.792 -0.905 -1.068 1.00 90.50 183 PRO A CA 1
ATOM 1409 C C . PRO A 1 183 ? -18.188 -1.522 -1.253 1.00 90.50 183 PRO A C 1
ATOM 1411 O O . PRO A 1 183 ? -19.063 -0.882 -1.847 1.00 90.50 183 PRO A O 1
ATOM 1414 N N . PRO A 1 184 ? -18.445 -2.724 -0.703 1.00 92.62 184 PRO A N 1
ATOM 1415 C CA . PRO A 1 184 ? -19.793 -3.277 -0.618 1.00 92.62 184 PRO A CA 1
ATOM 1416 C C . PRO A 1 184 ? -20.756 -2.304 0.076 1.00 92.62 184 PRO A C 1
ATOM 1418 O O . PRO A 1 184 ? -20.383 -1.645 1.044 1.00 92.62 184 PRO A O 1
ATOM 1421 N N . ALA A 1 185 ? -22.013 -2.241 -0.373 1.00 92.69 185 ALA A N 1
ATOM 1422 C CA . ALA A 1 185 ? -23.000 -1.300 0.172 1.00 92.69 185 ALA A CA 1
ATOM 1423 C C . ALA A 1 185 ? -23.234 -1.473 1.688 1.00 92.69 185 ALA A C 1
ATOM 1425 O O . ALA A 1 185 ? -23.479 -0.496 2.385 1.00 92.69 185 ALA A O 1
ATOM 1426 N N . GLU A 1 186 ? -23.087 -2.697 2.201 1.00 93.38 186 GLU A N 1
ATOM 1427 C CA . GLU A 1 186 ? -23.112 -3.024 3.635 1.00 93.38 186 GLU A CA 1
ATOM 1428 C C . GLU A 1 186 ? -21.981 -2.373 4.459 1.00 93.38 186 GLU A C 1
ATOM 1430 O O . GLU A 1 186 ? -22.142 -2.212 5.665 1.00 93.38 186 GLU A O 1
ATOM 1435 N N . TRP A 1 187 ? -20.858 -1.977 3.843 1.00 94.75 187 TRP A N 1
ATOM 1436 C CA . TRP A 1 187 ? -19.746 -1.292 4.522 1.00 94.75 187 TRP A CA 1
ATOM 1437 C C . TRP A 1 187 ? -19.944 0.225 4.590 1.00 94.75 187 TRP A C 1
ATOM 1439 O O . TRP A 1 187 ? -19.256 0.898 5.361 1.00 94.75 187 TRP A O 1
ATOM 1449 N N . CYS A 1 188 ? -20.841 0.779 3.773 1.00 94.81 188 CYS A N 1
ATOM 1450 C CA . CYS A 1 188 ? -21.070 2.213 3.676 1.00 94.81 188 CYS A CA 1
ATOM 1451 C C . CYS A 1 188 ? -22.018 2.701 4.773 1.00 94.81 188 CYS A C 1
ATOM 1453 O O . CYS A 1 188 ? -23.224 2.501 4.687 1.00 94.81 188 CYS A O 1
ATOM 1455 N N . VAL A 1 189 ? -21.468 3.407 5.761 1.00 94.44 189 VAL A N 1
ATOM 1456 C CA . VAL A 1 189 ? -22.226 3.972 6.888 1.00 94.44 189 VAL A CA 1
ATOM 1457 C C . VAL A 1 189 ? -22.247 5.502 6.871 1.00 94.44 189 VAL A C 1
ATOM 1459 O O . VAL A 1 189 ? -21.273 6.157 6.470 1.00 94.44 189 VAL A O 1
ATOM 1462 N N . SER A 1 190 ? -23.367 6.058 7.335 1.00 95.12 190 SER A N 1
ATOM 1463 C CA . SER A 1 190 ? -23.583 7.488 7.584 1.00 95.12 190 SER A CA 1
ATOM 1464 C C . SER A 1 190 ? -22.898 7.969 8.866 1.00 95.12 190 SER A C 1
ATOM 1466 O O . SER A 1 190 ? -22.481 7.179 9.718 1.00 95.12 190 SER A O 1
ATOM 1468 N N . ARG A 1 191 ? -22.812 9.290 9.067 1.00 94.44 191 ARG A N 1
ATOM 1469 C CA . ARG A 1 191 ? -22.230 9.859 10.293 1.00 94.44 191 ARG A CA 1
ATOM 1470 C C . ARG A 1 191 ? -23.040 9.504 11.544 1.00 94.44 191 ARG A C 1
ATOM 1472 O O . ARG A 1 191 ? -22.454 9.310 12.609 1.00 94.44 191 ARG A O 1
ATOM 1479 N N . ALA A 1 192 ? -24.363 9.379 11.421 1.00 94.19 192 ALA A N 1
ATOM 1480 C CA . ALA A 1 192 ? -25.239 8.966 12.517 1.00 94.19 192 ALA A CA 1
ATOM 1481 C C . ALA A 1 192 ? -24.971 7.511 12.941 1.00 94.19 192 ALA A C 1
ATOM 1483 O O . ALA A 1 192 ? -24.834 7.226 14.133 1.00 94.19 192 ALA A O 1
ATOM 1484 N N . GLU A 1 193 ? -24.820 6.611 11.967 1.00 95.56 193 GLU A N 1
ATOM 1485 C CA . GLU A 1 193 ? -24.460 5.210 12.201 1.00 95.56 193 GLU A CA 1
ATOM 1486 C C . GLU A 1 193 ? -23.056 5.083 12.793 1.00 95.56 193 GLU A C 1
ATOM 1488 O O . GLU A 1 193 ? -22.883 4.344 13.753 1.00 95.56 193 GLU A O 1
ATOM 1493 N N . ILE A 1 194 ? -22.072 5.863 12.331 1.00 94.81 194 ILE A N 1
ATOM 1494 C CA . ILE A 1 194 ? -20.728 5.890 12.936 1.00 94.81 194 ILE A CA 1
ATOM 1495 C C . ILE A 1 194 ? -20.795 6.283 14.420 1.00 94.81 194 ILE A C 1
ATOM 1497 O O . ILE A 1 194 ? -20.180 5.624 15.255 1.00 94.81 194 ILE A O 1
ATOM 1501 N N . VAL A 1 195 ? -21.568 7.312 14.790 1.00 94.31 195 VAL A N 1
ATOM 1502 C CA . VAL A 1 195 ? -21.722 7.718 16.203 1.00 94.31 195 VAL A CA 1
ATOM 1503 C C . VAL A 1 195 ? -22.432 6.642 17.036 1.00 94.31 195 VAL A C 1
ATOM 1505 O O . VAL A 1 195 ? -22.063 6.429 18.192 1.00 94.31 195 VAL A O 1
ATOM 1508 N N . LEU A 1 196 ? -23.421 5.944 16.473 1.00 94.56 196 LEU A N 1
ATOM 1509 C CA . LEU A 1 196 ? -24.083 4.802 17.113 1.00 94.56 196 LEU A CA 1
ATOM 1510 C C . LEU A 1 196 ? -23.103 3.629 17.316 1.00 94.56 196 LEU A C 1
ATOM 1512 O O . LEU A 1 196 ? -22.944 3.141 18.435 1.00 94.56 196 LEU A O 1
ATOM 1516 N N . MET A 1 197 ? -22.366 3.271 16.266 1.00 93.94 197 MET A N 1
ATOM 1517 C CA . MET A 1 197 ? -21.364 2.208 16.244 1.00 93.94 197 MET A CA 1
ATOM 1518 C C . MET A 1 197 ? -20.236 2.462 17.251 1.00 93.94 197 MET A C 1
ATOM 1520 O O . MET A 1 197 ? -19.830 1.540 17.951 1.00 93.94 197 MET A O 1
ATOM 1524 N N . LEU A 1 198 ? -19.775 3.712 17.394 1.00 92.12 198 LEU A N 1
ATOM 1525 C CA . LEU A 1 198 ? -18.789 4.111 18.407 1.00 92.12 198 LEU A CA 1
ATOM 1526 C C . LEU A 1 198 ? -19.346 3.986 19.835 1.00 92.12 198 LEU A C 1
ATOM 1528 O O . LEU A 1 198 ? -18.669 3.425 20.696 1.00 92.12 198 LEU A O 1
ATOM 1532 N N . LYS A 1 199 ? -20.590 4.428 20.086 1.00 92.38 199 LYS A N 1
ATOM 1533 C CA . LYS A 1 199 ? -21.279 4.244 21.384 1.00 92.38 199 LYS A CA 1
ATOM 1534 C C . LYS A 1 199 ? -21.441 2.769 21.765 1.00 92.38 199 LYS A C 1
ATOM 1536 O O . LYS A 1 199 ? -21.447 2.446 22.948 1.00 92.38 199 LYS A O 1
ATOM 1541 N N . GLN A 1 200 ? -21.613 1.882 20.786 1.00 91.31 200 GLN A N 1
ATOM 1542 C CA . GLN A 1 200 ? -21.746 0.442 21.016 1.00 91.31 200 GLN A CA 1
ATOM 1543 C C . GLN A 1 200 ? -20.383 -0.241 21.180 1.00 91.31 200 GLN A C 1
ATOM 1545 O O . GLN A 1 200 ? -20.225 -1.034 22.103 1.00 91.31 200 GLN A O 1
ATOM 1550 N N . ALA A 1 201 ? -19.400 0.094 20.340 1.00 87.31 201 ALA A N 1
ATOM 1551 C CA . ALA A 1 201 ? -18.060 -0.490 20.374 1.00 87.31 201 ALA A CA 1
ATOM 1552 C C . ALA A 1 201 ? -17.316 -0.169 21.677 1.00 87.31 201 ALA A C 1
ATOM 1554 O O . ALA A 1 201 ? -16.709 -1.056 22.266 1.00 87.31 201 ALA A O 1
ATOM 1555 N N . GLY A 1 202 ? -17.390 1.085 22.134 1.00 80.69 202 GLY A N 1
ATOM 1556 C CA . GLY A 1 202 ? -16.810 1.532 23.399 1.00 80.69 202 GLY A CA 1
ATOM 1557 C C . GLY A 1 202 ? -17.840 1.677 24.519 1.00 80.69 202 GLY A C 1
ATOM 1558 O O . GLY A 1 202 ? -17.671 2.556 25.358 1.00 80.69 202 GLY A O 1
ATOM 1559 N N . ARG A 1 203 ? -18.911 0.865 24.540 1.00 80.25 203 ARG A N 1
ATOM 1560 C CA . ARG A 1 203 ? -19.977 0.931 25.566 1.00 80.25 203 ARG A CA 1
ATOM 1561 C C . ARG A 1 203 ? -19.419 0.943 26.991 1.00 80.25 203 ARG A C 1
ATOM 1563 O O . ARG A 1 203 ? -19.873 1.720 27.823 1.00 80.25 203 ARG A O 1
ATOM 1570 N N . ASP A 1 204 ? -18.411 0.111 27.224 1.00 81.44 204 ASP A N 1
ATOM 1571 C CA . ASP A 1 204 ? -17.778 -0.101 28.525 1.00 81.44 204 ASP A CA 1
ATOM 1572 C C . ASP A 1 204 ? -16.447 0.674 28.643 1.00 81.44 204 ASP A C 1
ATOM 1574 O O . ASP A 1 204 ? -15.541 0.274 29.376 1.00 81.44 204 ASP A O 1
ATOM 1578 N N . SER A 1 205 ? -16.258 1.750 27.860 1.00 84.88 205 SER A N 1
ATOM 1579 C CA . SER A 1 205 ? -15.020 2.550 27.883 1.00 84.88 205 SER A CA 1
ATOM 1580 C C . SER A 1 205 ? -15.142 4.030 27.499 1.00 84.88 205 SER A C 1
ATOM 1582 O O . SER A 1 205 ? -14.403 4.821 28.066 1.00 84.88 205 SER A O 1
ATOM 1584 N N . PHE A 1 206 ? -16.027 4.461 26.595 1.00 92.50 206 PHE A N 1
ATOM 1585 C CA . PHE A 1 206 ? -16.157 5.887 26.255 1.00 92.50 206 PHE A CA 1
ATOM 1586 C C . PHE A 1 206 ? -17.087 6.624 27.223 1.00 92.50 206 PHE A C 1
ATOM 1588 O O . PHE A 1 206 ? -18.199 6.177 27.504 1.00 92.50 206 PHE A O 1
ATOM 1595 N N . THR A 1 207 ? -16.681 7.815 27.666 1.00 92.75 207 THR A N 1
ATOM 1596 C CA . THR A 1 207 ? -17.583 8.724 28.386 1.00 92.75 207 THR A CA 1
ATOM 1597 C C . THR A 1 207 ? -18.551 9.429 27.419 1.00 92.75 207 THR A C 1
ATOM 1599 O O . THR A 1 207 ? -18.273 9.525 26.216 1.00 92.75 207 THR A O 1
ATOM 1602 N N . PRO A 1 208 ? -19.667 10.007 27.910 1.00 92.94 208 PRO A N 1
ATOM 1603 C CA . PRO A 1 208 ? -20.527 10.866 27.094 1.00 92.94 208 PRO A CA 1
ATOM 1604 C C . PRO A 1 208 ? -19.774 12.034 26.433 1.00 92.94 208 PRO A C 1
ATOM 1606 O O . PRO A 1 208 ? -20.101 12.411 25.307 1.00 92.94 208 PRO A O 1
ATOM 1609 N N . ASP A 1 209 ? -18.735 12.564 27.088 1.00 95.00 209 ASP A N 1
ATOM 1610 C CA . ASP A 1 209 ? -17.896 13.645 26.560 1.00 95.00 209 ASP A CA 1
ATOM 1611 C C . ASP A 1 209 ? -16.961 13.190 25.433 1.00 95.00 209 ASP A C 1
ATOM 1613 O O . ASP A 1 209 ? -16.766 13.943 24.474 1.00 95.00 209 ASP A O 1
ATOM 1617 N N . ASP A 1 210 ? -16.421 11.969 25.503 1.00 95.06 210 ASP A N 1
ATOM 1618 C CA . ASP A 1 210 ? -15.600 11.376 24.435 1.00 95.06 210 ASP A CA 1
ATOM 1619 C C . ASP A 1 210 ? -16.439 11.172 23.168 1.00 95.06 210 ASP A C 1
ATOM 1621 O O . ASP A 1 210 ? -16.036 11.551 22.065 1.00 95.06 210 ASP A O 1
ATOM 1625 N N . VAL A 1 211 ? -17.659 10.653 23.334 1.00 94.62 211 VAL A N 1
ATOM 1626 C CA . VAL A 1 211 ? -18.630 10.479 22.246 1.00 94.62 211 VAL A CA 1
ATOM 1627 C C . VAL A 1 211 ? -19.062 11.828 21.668 1.00 94.62 211 VAL A C 1
ATOM 1629 O O . VAL A 1 211 ? -19.063 11.999 20.448 1.00 94.62 211 VAL A O 1
ATOM 1632 N N . ALA A 1 212 ? -19.378 12.816 22.511 1.00 95.12 212 ALA A N 1
ATOM 1633 C CA . ALA A 1 212 ? -19.736 14.157 22.054 1.00 95.12 212 ALA A CA 1
ATOM 1634 C C . ALA A 1 212 ? -18.554 14.877 21.372 1.00 95.12 212 ALA A C 1
ATOM 1636 O O . ALA A 1 212 ? -18.753 15.675 20.456 1.00 95.12 212 ALA A O 1
ATOM 1637 N N . PHE A 1 213 ? -17.312 14.598 21.782 1.00 95.12 213 PHE A N 1
ATOM 1638 C CA . PHE A 1 213 ? -16.106 15.076 21.107 1.00 95.12 213 PHE A CA 1
ATOM 1639 C C . PHE A 1 213 ? -15.940 14.432 19.726 1.00 95.12 213 PHE A C 1
ATOM 1641 O O . PHE A 1 213 ? -15.789 15.164 18.747 1.00 95.12 213 PHE A O 1
ATOM 1648 N N . MET A 1 214 ? -16.052 13.103 19.627 1.00 95.25 214 MET A N 1
ATOM 1649 C CA . MET A 1 214 ? -15.992 12.386 18.349 1.00 95.25 214 MET A CA 1
ATOM 1650 C C . MET A 1 214 ? -17.103 12.826 17.387 1.00 95.25 214 MET A C 1
ATOM 1652 O O . MET A 1 214 ? -16.822 13.050 16.212 1.00 95.25 214 MET A O 1
ATOM 1656 N N . GLN A 1 215 ? -18.332 13.044 17.865 1.00 95.06 215 GLN A N 1
ATOM 1657 C CA . GLN A 1 215 ? -19.426 13.554 17.033 1.00 95.06 215 GLN A CA 1
ATOM 1658 C C . GLN A 1 215 ? -19.110 14.952 16.464 1.00 95.06 215 GLN A C 1
ATOM 1660 O O . GLN A 1 215 ? -19.120 15.131 15.246 1.00 95.06 215 GLN A O 1
ATOM 1665 N N . ARG A 1 216 ? -18.748 15.926 17.317 1.00 94.62 216 ARG A N 1
ATOM 1666 C CA . ARG A 1 216 ? -18.395 17.299 16.887 1.00 94.62 216 ARG A CA 1
ATOM 1667 C C . ARG A 1 216 ? -17.200 17.352 15.931 1.00 94.62 216 ARG A C 1
ATOM 1669 O O . ARG A 1 216 ? -17.048 18.318 15.182 1.00 94.62 216 ARG A O 1
ATOM 1676 N N . LEU A 1 217 ? -16.319 16.356 15.997 1.00 92.06 217 LEU A N 1
ATOM 1677 C CA . LEU A 1 217 ? -15.193 16.201 15.085 1.00 92.06 217 LEU A CA 1
ATOM 1678 C C . LEU A 1 217 ? -15.625 15.557 13.760 1.00 92.06 217 LEU A C 1
ATOM 1680 O O . LEU A 1 217 ? -15.231 16.040 12.702 1.00 92.06 217 LEU A O 1
ATOM 1684 N N . LEU A 1 218 ? -16.481 14.533 13.793 1.00 92.62 218 LEU A N 1
ATOM 1685 C CA . LEU A 1 218 ? -17.036 13.883 12.605 1.00 92.62 218 LEU A CA 1
ATOM 1686 C C . LEU A 1 218 ? -17.853 14.866 11.748 1.00 92.62 218 LEU A C 1
ATOM 1688 O O . LEU A 1 218 ? -17.653 14.922 10.535 1.00 92.62 218 LEU A O 1
ATOM 1692 N N . GLU A 1 219 ? -18.666 15.717 12.379 1.00 91.06 219 GLU A N 1
ATOM 1693 C CA . GLU A 1 219 ? -19.386 16.842 11.750 1.00 91.06 219 GLU A CA 1
ATOM 1694 C C . GLU A 1 219 ? -18.452 17.810 10.992 1.00 91.06 219 GLU A C 1
ATOM 1696 O O . GLU A 1 219 ? -18.846 18.407 9.991 1.00 91.06 219 GLU A O 1
ATOM 1701 N N . LYS A 1 220 ? -17.196 17.946 11.441 1.00 90.00 220 LYS A N 1
ATOM 1702 C CA . LYS A 1 220 ? -16.176 18.859 10.887 1.00 90.00 220 LYS A CA 1
ATOM 1703 C C . LYS A 1 220 ? -15.092 18.152 10.065 1.00 90.00 220 LYS A C 1
ATOM 1705 O O . LYS A 1 220 ? -14.204 18.810 9.534 1.00 90.00 220 LYS A O 1
ATOM 1710 N N . SER A 1 221 ? -15.165 16.826 9.942 1.00 84.75 221 SER A N 1
ATOM 1711 C CA . SER A 1 221 ? -14.124 15.974 9.345 1.00 84.75 221 SER A CA 1
ATOM 1712 C C . SER A 1 221 ? -13.982 16.099 7.824 1.00 84.75 221 SER A C 1
ATOM 1714 O O . SER A 1 221 ? -13.001 15.626 7.260 1.00 84.75 221 SER A O 1
ATOM 1716 N N . GLY A 1 222 ? -14.989 16.652 7.140 1.00 85.44 222 GLY A N 1
ATOM 1717 C CA . GLY A 1 222 ? -15.091 16.623 5.677 1.00 85.44 222 GLY A CA 1
ATOM 1718 C C . GLY A 1 222 ? -15.471 15.254 5.088 1.00 85.44 222 GLY A C 1
ATOM 1719 O O . GLY A 1 222 ? -15.721 15.168 3.888 1.00 85.44 222 GLY A O 1
ATOM 1720 N N . THR A 1 223 ? -15.572 14.193 5.901 1.00 85.62 223 THR A N 1
ATOM 1721 C CA . THR A 1 223 ? -16.058 12.877 5.449 1.00 85.62 223 THR A CA 1
ATOM 1722 C C . THR A 1 223 ? -17.553 12.932 5.106 1.00 85.62 223 THR A C 1
ATOM 1724 O O . THR A 1 223 ? -18.305 13.671 5.746 1.00 85.62 223 THR A O 1
ATOM 1727 N N . GLY A 1 224 ? -17.992 12.205 4.073 1.00 87.00 224 GLY A N 1
ATOM 1728 C CA . GLY A 1 224 ? -19.392 12.195 3.619 1.00 87.00 224 GLY A CA 1
ATOM 1729 C C . GLY A 1 224 ? -20.324 11.309 4.458 1.00 87.00 224 GLY A C 1
ATOM 1730 O O . GLY A 1 224 ? -19.888 10.638 5.387 1.00 87.00 224 GLY A O 1
ATOM 1731 N N . GLU A 1 225 ? -21.605 11.266 4.081 1.00 90.56 225 GLU A N 1
ATOM 1732 C CA . GLU A 1 225 ? -22.645 10.413 4.702 1.00 90.56 225 GLU A CA 1
ATOM 1733 C C . GLU A 1 225 ? -22.682 8.974 4.146 1.00 90.56 225 GLU A C 1
ATOM 1735 O O . GLU A 1 225 ? -23.665 8.258 4.300 1.00 90.56 225 GLU A O 1
ATOM 1740 N N . SER A 1 226 ? -21.623 8.553 3.459 1.00 91.00 226 SER A N 1
ATOM 1741 C CA . SER A 1 226 ? -21.438 7.189 2.966 1.00 91.00 226 SER A CA 1
ATOM 1742 C C . SER A 1 226 ? -19.939 6.924 2.932 1.00 91.00 226 SER A C 1
ATOM 1744 O O . SER A 1 226 ? -19.221 7.445 2.075 1.00 91.00 226 SER A O 1
ATOM 1746 N N . THR A 1 227 ? -19.436 6.218 3.946 1.00 91.81 227 THR A N 1
ATOM 1747 C CA . THR A 1 227 ? -18.004 5.920 4.087 1.00 91.81 227 THR A CA 1
ATOM 1748 C C . THR A 1 227 ? -17.778 4.498 4.577 1.00 91.81 227 THR A C 1
ATOM 1750 O O . THR A 1 227 ? -18.536 4.007 5.408 1.00 91.81 227 THR A O 1
ATOM 1753 N N . ALA A 1 228 ? -16.736 3.846 4.058 1.00 93.81 228 ALA A N 1
ATOM 1754 C CA . ALA A 1 228 ? -16.503 2.424 4.269 1.00 93.81 228 ALA A CA 1
ATOM 1755 C C . ALA A 1 228 ? -15.896 2.106 5.646 1.00 93.81 228 ALA A C 1
ATOM 1757 O O . ALA A 1 228 ? -14.850 2.641 6.029 1.00 93.81 228 ALA A O 1
ATOM 1758 N N . TRP A 1 229 ? -16.532 1.174 6.351 1.00 95.00 229 TRP A N 1
ATOM 1759 C CA . TRP A 1 229 ? -16.055 0.550 7.584 1.00 95.00 229 TRP A CA 1
ATOM 1760 C C . TRP A 1 229 ? -16.104 -0.979 7.449 1.00 95.00 229 TRP A C 1
ATOM 1762 O O . TRP A 1 229 ? -17.009 -1.490 6.796 1.00 95.00 229 TRP A O 1
ATOM 1772 N N . PRO A 1 230 ? -15.156 -1.729 8.036 1.00 95.31 230 PRO A N 1
ATOM 1773 C CA . PRO A 1 230 ? -15.039 -3.160 7.783 1.00 95.31 230 PRO A CA 1
ATOM 1774 C C . PRO A 1 230 ? -15.951 -4.009 8.690 1.00 95.31 230 PRO A C 1
ATOM 1776 O O . PRO A 1 230 ? -16.289 -3.576 9.799 1.00 95.31 230 PRO A O 1
ATOM 1779 N N . PRO A 1 231 ? -16.291 -5.258 8.301 1.00 94.75 231 PRO A N 1
ATOM 1780 C CA . PRO A 1 231 ? -17.235 -6.125 9.019 1.00 94.75 231 PRO A CA 1
ATOM 1781 C C . PRO A 1 231 ? -16.927 -6.364 10.499 1.00 94.75 231 PRO A C 1
ATOM 1783 O O . PRO A 1 231 ? -17.850 -6.517 11.302 1.00 94.75 231 PRO A O 1
ATO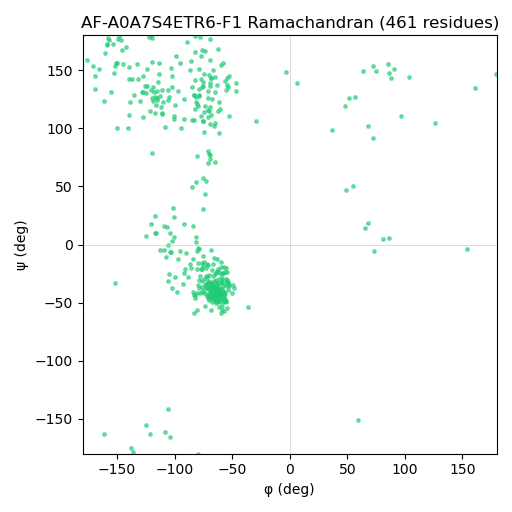M 1786 N N . GLY A 1 232 ? -15.646 -6.343 10.882 1.00 93.75 232 GLY A N 1
ATOM 1787 C CA . GLY A 1 232 ? -15.236 -6.452 12.282 1.00 93.75 232 GLY A CA 1
ATOM 1788 C C . GLY A 1 232 ? -15.706 -5.288 13.162 1.00 93.75 232 GLY A C 1
ATOM 1789 O O . GLY A 1 232 ? -15.896 -5.481 14.358 1.00 93.75 232 GLY A O 1
ATOM 1790 N N . ILE A 1 233 ? -15.966 -4.109 12.588 1.00 94.62 233 ILE A N 1
ATOM 1791 C CA . ILE A 1 233 ? -16.501 -2.943 13.309 1.00 94.62 233 ILE A CA 1
ATOM 1792 C C . ILE A 1 233 ? -18.002 -2.764 13.037 1.00 94.62 233 ILE A C 1
ATOM 1794 O O . ILE A 1 233 ? -18.743 -2.471 13.971 1.00 94.62 233 ILE A O 1
ATOM 1798 N N . LEU A 1 234 ? -18.483 -3.030 11.812 1.00 95.00 234 LEU A N 1
ATOM 1799 C CA . LEU A 1 234 ? -19.910 -2.907 11.446 1.00 95.00 234 LEU A CA 1
ATOM 1800 C C . LEU A 1 234 ? -20.850 -3.679 12.383 1.00 95.00 234 LEU A C 1
ATOM 1802 O O . LEU A 1 234 ? -21.957 -3.221 12.660 1.00 95.00 234 LEU A O 1
ATOM 1806 N N . ARG A 1 235 ? -20.421 -4.836 12.907 1.00 94.25 235 ARG A N 1
ATOM 1807 C CA . ARG A 1 235 ? -21.219 -5.622 13.865 1.00 94.25 235 ARG A CA 1
ATOM 1808 C C . ARG A 1 235 ? -21.596 -4.850 15.136 1.00 94.25 235 ARG A C 1
ATOM 1810 O O . ARG A 1 235 ? -22.644 -5.128 15.715 1.00 94.25 235 ARG A O 1
ATOM 1817 N N . CYS A 1 236 ? -20.828 -3.825 15.512 1.00 92.94 236 CYS A N 1
ATOM 1818 C CA . CYS A 1 236 ? -21.159 -2.967 16.644 1.00 92.94 236 CYS A CA 1
ATOM 1819 C C . CYS A 1 236 ? -22.517 -2.276 16.465 1.00 92.94 236 CYS A C 1
ATOM 1821 O O . CYS A 1 236 ? -23.234 -2.172 17.454 1.00 92.94 236 CYS A O 1
ATOM 1823 N N . LEU A 1 237 ? -22.942 -1.948 15.230 1.00 92.75 237 LEU A N 1
ATOM 1824 C CA . LEU A 1 237 ? -24.291 -1.427 14.929 1.00 92.75 237 LEU A CA 1
ATOM 1825 C C . LEU A 1 237 ? -25.413 -2.343 15.441 1.00 92.75 237 LEU A C 1
ATOM 1827 O O . LEU A 1 237 ? -26.441 -1.863 15.920 1.00 92.75 237 LEU A O 1
ATOM 1831 N N . LYS A 1 238 ? -25.196 -3.663 15.390 1.00 91.06 238 LYS A N 1
ATOM 1832 C CA . LYS A 1 238 ? -26.127 -4.699 15.872 1.00 91.06 238 LYS A CA 1
ATOM 1833 C C . LYS A 1 238 ? -26.072 -4.889 17.395 1.00 91.06 238 LYS A C 1
ATOM 1835 O O . LYS A 1 238 ? -26.832 -5.678 17.946 1.00 91.06 238 LYS A O 1
ATOM 1840 N N . GLY A 1 239 ? -25.184 -4.168 18.083 1.00 88.38 239 GLY A N 1
ATOM 1841 C CA . GLY A 1 239 ? -24.927 -4.287 19.516 1.00 88.38 239 GLY A CA 1
ATOM 1842 C C . GLY A 1 239 ? -23.909 -5.366 19.901 1.00 88.38 239 GLY A C 1
ATOM 1843 O O . GLY A 1 239 ? -23.719 -5.580 21.099 1.00 88.38 239 GLY A O 1
ATOM 1844 N N . GLU A 1 240 ? -23.267 -6.015 18.925 1.00 92.38 240 GLU A N 1
ATOM 1845 C CA . GLU A 1 240 ? -22.217 -7.028 19.115 1.00 92.38 240 GLU A CA 1
ATOM 1846 C C . GLU A 1 240 ? -20.850 -6.374 19.428 1.00 92.38 240 GLU A C 1
ATOM 1848 O O . GLU A 1 240 ? -20.587 -5.268 18.958 1.00 92.38 240 GLU A O 1
ATOM 1853 N N . PRO A 1 241 ? -19.941 -7.026 20.177 1.00 90.69 241 PRO A N 1
ATOM 1854 C CA . PRO A 1 241 ? -18.589 -6.508 20.395 1.00 90.69 241 PRO A CA 1
ATOM 1855 C C . PRO A 1 241 ? -17.736 -6.585 19.117 1.00 90.69 241 PRO A C 1
ATOM 1857 O O . PRO A 1 241 ? -17.847 -7.536 18.343 1.00 90.69 241 PRO A O 1
ATOM 1860 N N . GLN A 1 242 ? -16.843 -5.608 18.928 1.00 92.62 242 GLN A N 1
ATOM 1861 C CA . GLN A 1 242 ? -15.936 -5.510 17.775 1.00 92.62 242 GLN A CA 1
ATOM 1862 C C . GLN A 1 242 ? -15.095 -6.783 17.573 1.00 92.62 242 GLN A C 1
ATOM 1864 O O . GLN A 1 242 ? -14.491 -7.302 18.513 1.00 92.62 242 GLN A O 1
ATOM 1869 N N . ASP A 1 243 ? -14.955 -7.230 16.324 1.00 93.94 243 ASP A N 1
ATOM 1870 C CA . ASP A 1 243 ? -13.942 -8.215 15.957 1.00 93.94 243 ASP A CA 1
ATOM 1871 C C . ASP A 1 243 ? -12.563 -7.562 15.847 1.00 93.94 243 ASP A C 1
ATOM 1873 O O . ASP A 1 243 ? -12.293 -6.794 14.926 1.00 93.94 243 ASP A O 1
ATOM 1877 N N . GLN A 1 244 ? -11.676 -7.887 16.782 1.00 92.06 244 GLN A N 1
ATOM 1878 C CA . GLN A 1 244 ? -10.264 -7.496 16.740 1.00 92.06 244 GLN A CA 1
ATOM 1879 C C . GLN A 1 244 ? -9.351 -8.689 16.404 1.00 92.06 244 GLN A C 1
ATOM 1881 O O . GLN A 1 244 ? -8.134 -8.631 16.623 1.00 92.06 244 GLN A O 1
ATOM 1886 N N . SER A 1 245 ? -9.913 -9.796 15.903 1.00 95.38 245 SER A N 1
ATOM 1887 C CA . SER A 1 245 ? -9.153 -11.011 15.612 1.00 95.38 245 SER A CA 1
ATOM 1888 C C . SER A 1 245 ? -8.203 -10.843 14.422 1.00 95.38 245 SER A C 1
ATOM 1890 O O . SER A 1 245 ? -8.374 -10.003 13.536 1.00 95.38 245 SER A O 1
ATOM 1892 N N . MET A 1 246 ? -7.194 -11.714 14.375 1.00 95.69 246 MET A N 1
ATOM 1893 C CA . MET A 1 246 ? -6.323 -11.848 13.205 1.00 95.69 246 MET A CA 1
ATOM 1894 C C . MET A 1 246 ? -7.053 -12.394 11.971 1.00 95.69 246 MET A C 1
ATOM 1896 O O . MET A 1 246 ? -6.503 -12.276 10.879 1.00 95.69 246 MET A O 1
ATOM 1900 N N . GLN A 1 247 ? -8.240 -12.997 12.124 1.00 96.56 247 GLN A N 1
ATOM 1901 C CA . GLN A 1 247 ? -9.017 -13.507 10.995 1.00 96.56 247 GLN A CA 1
ATOM 1902 C C . GLN A 1 247 ? -9.784 -12.368 10.323 1.00 96.56 247 GLN A C 1
ATOM 1904 O O . GLN A 1 247 ? -9.493 -12.076 9.171 1.00 96.56 247 GLN A O 1
ATOM 1909 N N . ALA A 1 248 ? -10.613 -11.624 11.064 1.00 96.50 248 ALA A N 1
ATOM 1910 C CA . ALA A 1 248 ? -11.384 -10.506 10.511 1.00 96.50 248 ALA A CA 1
ATOM 1911 C C . ALA A 1 248 ? -10.498 -9.442 9.828 1.00 96.50 248 ALA A C 1
ATOM 1913 O O . ALA A 1 248 ? -10.874 -8.875 8.805 1.00 96.50 248 ALA A O 1
ATOM 1914 N N . ALA A 1 249 ? -9.284 -9.215 10.342 1.00 96.31 249 ALA A N 1
ATOM 1915 C CA . ALA A 1 249 ? -8.302 -8.332 9.711 1.00 96.31 249 ALA A CA 1
ATOM 1916 C C . ALA A 1 249 ? -7.690 -8.897 8.414 1.00 96.31 249 ALA A C 1
ATOM 1918 O O . ALA A 1 249 ? -7.357 -8.133 7.511 1.00 96.31 249 ALA A O 1
ATOM 1919 N N . ARG A 1 250 ? -7.543 -10.226 8.296 1.00 97.19 250 ARG A N 1
ATOM 1920 C CA . ARG A 1 250 ? -7.181 -10.875 7.025 1.00 97.19 250 ARG A CA 1
ATOM 1921 C C . ARG A 1 250 ? -8.347 -10.882 6.048 1.00 97.19 250 ARG A C 1
ATOM 1923 O O . ARG A 1 250 ? -8.089 -10.726 4.864 1.00 97.19 250 ARG A O 1
ATOM 1930 N N . ASP A 1 251 ? -9.578 -11.018 6.529 1.00 96.94 251 ASP A N 1
ATOM 1931 C CA . ASP A 1 251 ? -10.776 -10.973 5.693 1.00 96.94 251 ASP A CA 1
ATOM 1932 C C . ASP A 1 251 ? -10.945 -9.567 5.088 1.00 96.94 251 ASP A C 1
ATOM 1934 O O . ASP A 1 251 ? -11.065 -9.446 3.873 1.00 96.94 251 ASP A O 1
ATOM 1938 N N . GLU A 1 252 ? -10.805 -8.495 5.889 1.00 97.06 252 GLU A N 1
ATOM 1939 C CA . GLU A 1 252 ? -10.727 -7.111 5.381 1.00 97.06 252 GLU A CA 1
ATOM 1940 C C . GLU A 1 252 ? -9.590 -6.962 4.355 1.00 97.06 252 GL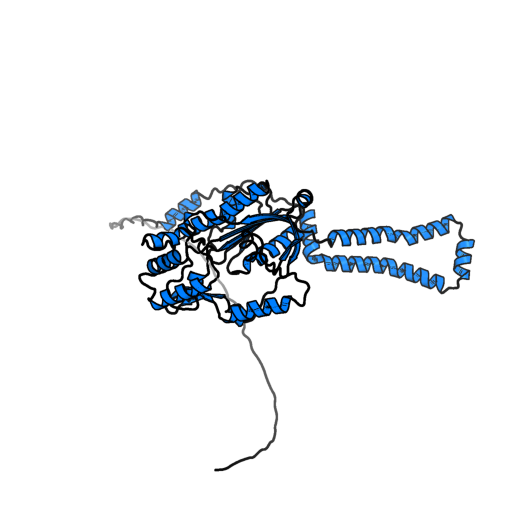U A C 1
ATOM 1942 O O . GLU A 1 252 ? -9.814 -6.470 3.247 1.00 97.06 252 GLU A O 1
ATOM 1947 N N . ALA A 1 253 ? -8.380 -7.428 4.692 1.00 97.12 253 ALA A N 1
ATOM 1948 C CA . ALA A 1 253 ? -7.218 -7.330 3.812 1.00 97.12 253 ALA A CA 1
ATOM 1949 C C . ALA A 1 253 ? -7.424 -8.046 2.472 1.00 97.12 253 ALA A C 1
ATOM 1951 O O . ALA A 1 253 ? -7.099 -7.496 1.421 1.00 97.12 253 ALA A O 1
ATOM 1952 N N . GLU A 1 254 ? -7.939 -9.275 2.498 1.00 97.31 254 GLU A N 1
ATOM 1953 C CA . GLU A 1 254 ? -8.171 -10.082 1.307 1.00 97.31 254 GLU A CA 1
ATOM 1954 C C . GLU A 1 254 ? -9.282 -9.470 0.450 1.00 97.31 254 GLU A C 1
ATOM 1956 O O . GLU A 1 254 ? -9.088 -9.351 -0.758 1.00 97.31 254 GLU A O 1
ATOM 1961 N N . THR A 1 255 ? -10.382 -8.998 1.048 1.00 97.44 255 THR A N 1
ATOM 1962 C CA . THR A 1 255 ? -11.443 -8.282 0.326 1.00 97.44 255 THR A CA 1
ATOM 1963 C C . THR A 1 255 ? -10.902 -7.027 -0.360 1.00 97.44 255 THR A C 1
ATOM 1965 O O . THR A 1 255 ? -10.999 -6.914 -1.581 1.00 97.44 255 THR A O 1
ATOM 1968 N N . VAL A 1 256 ? -10.277 -6.106 0.381 1.00 97.50 256 VAL A N 1
ATOM 1969 C CA . VAL A 1 256 ? -9.836 -4.815 -0.174 1.00 97.50 256 VAL A CA 1
ATOM 1970 C C . VAL A 1 256 ? -8.750 -5.000 -1.240 1.00 97.50 256 VAL A C 1
ATOM 1972 O O . VAL A 1 256 ? -8.842 -4.424 -2.328 1.00 97.50 256 VAL A O 1
ATOM 1975 N N . ILE A 1 257 ? -7.737 -5.830 -0.970 1.00 98.00 257 ILE A N 1
ATOM 1976 C CA . ILE A 1 257 ? -6.606 -6.037 -1.887 1.00 98.00 257 ILE A CA 1
ATOM 1977 C C . ILE A 1 257 ? -7.030 -6.837 -3.120 1.00 98.00 257 ILE A C 1
ATOM 1979 O O . ILE A 1 257 ? -6.659 -6.454 -4.233 1.00 98.00 257 ILE A O 1
ATOM 1983 N N . CYS A 1 258 ? -7.804 -7.919 -2.965 1.00 97.62 258 CYS A N 1
ATOM 1984 C CA . CYS A 1 258 ? -8.207 -8.725 -4.117 1.00 97.62 258 CYS A CA 1
ATOM 1985 C C . CYS A 1 258 ? -9.185 -7.961 -5.005 1.00 97.62 258 CYS A C 1
ATOM 1987 O O . CYS A 1 258 ? -8.915 -7.864 -6.194 1.00 97.62 258 CYS A O 1
ATOM 1989 N N . SER A 1 259 ? -10.216 -7.301 -4.463 1.00 97.31 259 SER A N 1
ATOM 1990 C CA . SER A 1 259 ? -11.144 -6.509 -5.285 1.00 97.31 259 SER A CA 1
ATOM 1991 C C . SER A 1 259 ? -10.441 -5.402 -6.086 1.00 97.31 259 SER A C 1
ATOM 1993 O O . SER A 1 259 ? -10.802 -5.168 -7.242 1.00 97.31 259 SER A O 1
ATOM 1995 N N . CYS A 1 260 ? -9.395 -4.768 -5.534 1.00 97.75 260 CYS A N 1
ATOM 1996 C CA . CYS A 1 260 ? -8.552 -3.836 -6.292 1.00 97.75 260 CYS A CA 1
ATOM 1997 C C . CYS A 1 260 ? -7.764 -4.538 -7.413 1.00 97.75 260 CYS A C 1
ATOM 1999 O O . CYS A 1 260 ? -7.728 -4.047 -8.541 1.00 97.75 260 CYS A O 1
ATOM 2001 N N . LEU A 1 261 ? -7.125 -5.673 -7.117 1.00 98.44 261 LEU A N 1
ATOM 2002 C CA . LEU A 1 261 ? -6.301 -6.420 -8.072 1.00 98.44 261 LEU A CA 1
ATOM 2003 C C . LEU A 1 261 ? -7.129 -7.080 -9.185 1.00 98.44 261 LEU A C 1
ATOM 2005 O O . LEU A 1 261 ? -6.780 -6.926 -10.351 1.00 98.44 261 LEU A O 1
ATOM 2009 N N . ASP A 1 262 ? -8.239 -7.742 -8.859 1.00 98.00 262 ASP A N 1
ATOM 2010 C CA . ASP A 1 262 ? -9.195 -8.312 -9.816 1.00 98.00 262 ASP A CA 1
ATOM 2011 C C . ASP A 1 262 ? -9.700 -7.228 -10.778 1.00 98.00 262 ASP A C 1
ATOM 2013 O O . ASP A 1 262 ? -9.608 -7.379 -11.998 1.00 98.00 262 ASP A O 1
ATOM 2017 N N . SER A 1 263 ? -10.126 -6.079 -10.239 1.00 97.94 263 SER A N 1
ATOM 2018 C CA . SER A 1 263 ? -10.548 -4.921 -11.036 1.00 97.94 263 SER A CA 1
ATOM 2019 C C . SER A 1 263 ? -9.432 -4.384 -11.935 1.00 97.94 263 SER A C 1
ATOM 2021 O O . SER A 1 263 ? -9.690 -4.012 -13.079 1.00 97.94 263 SER A O 1
ATOM 2023 N N . LEU A 1 264 ? -8.190 -4.337 -11.445 1.00 98.25 264 LEU A N 1
ATOM 2024 C CA . LEU A 1 264 ? -7.033 -3.851 -12.199 1.00 98.25 264 LEU A CA 1
ATOM 2025 C C . LEU A 1 264 ? -6.637 -4.811 -13.329 1.00 98.25 264 LEU A C 1
ATOM 2027 O O . LEU A 1 264 ? -6.400 -4.370 -14.456 1.00 98.25 264 LEU A O 1
ATOM 2031 N N . PHE A 1 265 ? -6.586 -6.117 -13.065 1.00 98.31 265 PHE A N 1
ATOM 2032 C CA . PHE A 1 265 ? -6.273 -7.128 -14.076 1.00 98.31 265 PHE A CA 1
ATOM 2033 C C . PHE A 1 265 ? -7.395 -7.248 -15.117 1.00 98.31 265 PHE A C 1
ATOM 2035 O O . PHE A 1 265 ? -7.096 -7.339 -16.307 1.00 98.31 265 PHE A O 1
ATOM 2042 N N . ALA A 1 266 ? -8.665 -7.127 -14.715 1.00 97.75 266 ALA A N 1
ATOM 2043 C CA . ALA A 1 266 ? -9.799 -7.064 -15.639 1.00 97.75 266 ALA A CA 1
ATOM 2044 C C . ALA A 1 266 ? -9.753 -5.813 -16.540 1.00 97.75 266 ALA A C 1
ATOM 2046 O O . ALA A 1 266 ? -9.848 -5.939 -17.760 1.00 97.75 266 ALA A O 1
ATOM 2047 N N . LYS A 1 267 ? -9.538 -4.615 -15.970 1.00 96.44 267 LYS A N 1
ATOM 2048 C CA . LYS A 1 267 ? -9.445 -3.346 -16.728 1.00 96.44 267 LYS A CA 1
ATOM 2049 C C . LYS A 1 267 ? -8.237 -3.319 -17.681 1.00 96.44 267 LYS A C 1
ATOM 2051 O O . LYS A 1 267 ? -8.335 -2.801 -18.792 1.00 96.44 267 LYS A O 1
ATOM 2056 N N . THR A 1 268 ? -7.100 -3.898 -17.286 1.00 96.50 268 THR A N 1
ATOM 2057 C CA . THR A 1 268 ? -5.859 -3.873 -18.090 1.00 96.50 268 THR A CA 1
ATOM 2058 C C . THR A 1 268 ? -5.691 -5.056 -19.048 1.00 96.50 268 THR A C 1
ATOM 2060 O O . THR A 1 268 ? -4.924 -4.948 -20.013 1.00 96.50 268 THR A O 1
ATOM 2063 N N . GLY A 1 269 ? -6.370 -6.181 -18.808 1.00 96.62 269 GLY A N 1
ATOM 2064 C CA . GLY A 1 269 ? -6.166 -7.440 -19.532 1.00 96.62 269 GLY A CA 1
ATOM 2065 C C . GLY A 1 269 ? -4.786 -8.076 -19.309 1.00 96.62 269 GLY A C 1
ATOM 2066 O O . GLY A 1 269 ? -4.389 -8.949 -20.077 1.00 96.62 269 GLY A O 1
ATOM 2067 N N . ILE A 1 270 ? -4.026 -7.622 -18.305 1.00 97.44 270 ILE A N 1
ATOM 2068 C CA . ILE A 1 270 ? -2.706 -8.171 -17.973 1.00 97.44 270 ILE A CA 1
ATOM 2069 C C . ILE A 1 270 ? -2.883 -9.417 -17.106 1.00 97.44 270 ILE A C 1
ATOM 2071 O O . ILE A 1 270 ? -3.558 -9.383 -16.078 1.00 97.44 270 ILE A O 1
ATOM 2075 N N . ASN A 1 271 ? -2.239 -10.519 -17.489 1.00 97.69 271 ASN A N 1
ATOM 2076 C CA . ASN A 1 271 ? -2.251 -11.735 -16.681 1.00 97.69 271 ASN A CA 1
ATOM 2077 C C . ASN A 1 271 ? -1.439 -11.513 -15.384 1.00 97.69 271 ASN A C 1
ATOM 2079 O O . ASN A 1 271 ? -0.320 -11.004 -15.475 1.00 97.69 271 ASN A O 1
ATOM 2083 N N . PRO A 1 272 ? -1.889 -11.950 -14.191 1.00 97.69 272 PRO A N 1
ATOM 2084 C CA . PRO A 1 272 ? -1.098 -11.824 -12.960 1.00 97.69 272 PRO A CA 1
ATOM 2085 C C . PRO A 1 272 ? 0.300 -12.466 -13.033 1.00 97.69 272 PRO A C 1
ATOM 2087 O O . PRO A 1 272 ? 1.218 -12.044 -12.333 1.00 97.69 272 PRO A O 1
ATOM 2090 N N . LYS A 1 273 ? 0.509 -13.450 -13.920 1.00 97.31 273 LYS A N 1
ATOM 2091 C CA . LYS A 1 273 ? 1.825 -14.058 -14.193 1.00 97.31 273 LYS A CA 1
ATOM 2092 C C . LYS A 1 273 ? 2.750 -13.179 -15.049 1.00 97.31 273 LYS A C 1
ATOM 2094 O O . LYS A 1 273 ? 3.932 -13.485 -15.172 1.00 97.31 273 LYS A O 1
ATOM 2099 N N . GLU A 1 274 ? 2.271 -12.082 -15.629 1.00 97.00 274 GLU A N 1
ATOM 2100 C CA . GLU A 1 274 ? 3.124 -11.080 -16.281 1.00 97.00 274 GLU A CA 1
ATOM 2101 C C . GLU A 1 274 ? 3.720 -10.057 -15.304 1.00 97.00 274 GLU A C 1
ATOM 2103 O O . GLU A 1 274 ? 4.624 -9.328 -15.710 1.00 97.00 274 GLU A O 1
ATOM 2108 N N . VAL A 1 275 ? 3.250 -9.996 -14.053 1.00 98.25 275 VAL A N 1
ATOM 2109 C CA . VAL A 1 275 ? 3.768 -9.078 -13.026 1.00 98.25 275 VAL A CA 1
ATOM 2110 C C . VAL A 1 275 ? 5.167 -9.513 -12.584 1.00 98.25 275 VAL A C 1
ATOM 2112 O O . VAL A 1 275 ? 5.400 -10.685 -12.293 1.00 98.25 275 VAL A O 1
ATOM 2115 N N . ASP A 1 276 ? 6.099 -8.561 -12.526 1.00 98.25 276 ASP A N 1
ATOM 2116 C CA . ASP A 1 276 ? 7.493 -8.791 -12.124 1.00 98.25 276 ASP A CA 1
ATOM 2117 C C . ASP A 1 276 ? 7.778 -8.261 -10.709 1.00 98.25 276 ASP A C 1
ATOM 2119 O O . ASP A 1 276 ? 8.576 -8.844 -9.971 1.00 98.25 276 ASP A O 1
ATOM 2123 N N . PHE A 1 277 ? 7.082 -7.188 -10.315 1.00 98.56 277 PHE A N 1
ATOM 2124 C CA . PHE A 1 277 ? 7.157 -6.570 -8.990 1.00 98.56 277 PHE A CA 1
ATOM 2125 C C . PHE A 1 277 ? 5.759 -6.402 -8.394 1.00 98.56 277 PHE A C 1
ATOM 2127 O O . PHE A 1 277 ? 4.879 -5.847 -9.048 1.00 98.56 277 PHE A O 1
ATOM 2134 N N . LEU A 1 278 ? 5.572 -6.817 -7.143 1.00 98.69 278 LEU A N 1
ATOM 2135 C CA . LEU A 1 278 ? 4.365 -6.542 -6.363 1.00 98.69 278 LEU A CA 1
ATOM 2136 C C . LEU A 1 278 ? 4.766 -5.788 -5.095 1.00 98.69 278 LEU A C 1
ATOM 2138 O O . LEU A 1 278 ? 5.454 -6.344 -4.239 1.00 98.69 278 LEU A O 1
ATOM 2142 N N . ILE A 1 279 ? 4.333 -4.538 -4.964 1.00 98.69 279 ILE A N 1
ATOM 2143 C CA . ILE A 1 279 ? 4.529 -3.736 -3.756 1.00 98.69 279 ILE A CA 1
ATOM 2144 C C . ILE A 1 279 ? 3.164 -3.518 -3.109 1.00 98.69 279 ILE A C 1
ATOM 2146 O O . ILE A 1 279 ? 2.294 -2.914 -3.728 1.00 98.69 279 ILE A O 1
ATOM 2150 N N . ILE A 1 280 ? 2.967 -3.994 -1.880 1.00 98.25 280 ILE A N 1
ATOM 2151 C CA . ILE A 1 280 ? 1.757 -3.710 -1.095 1.00 98.25 280 ILE A CA 1
ATOM 2152 C C . ILE A 1 280 ? 2.157 -2.896 0.128 1.00 98.25 280 ILE A C 1
ATOM 2154 O O . ILE A 1 280 ? 3.114 -3.250 0.818 1.00 98.25 280 ILE A O 1
ATOM 2158 N N . ASN A 1 281 ? 1.435 -1.809 0.390 1.00 96.06 281 ASN A N 1
ATOM 2159 C CA . ASN A 1 281 ? 1.612 -0.990 1.581 1.00 96.06 281 ASN A CA 1
ATOM 2160 C C . ASN A 1 281 ? 0.328 -0.917 2.419 1.00 96.06 281 ASN A C 1
ATOM 2162 O O . ASN A 1 281 ? -0.755 -0.712 1.874 1.00 96.06 281 ASN A O 1
ATOM 2166 N N . CYS A 1 282 ? 0.492 -1.115 3.729 1.00 94.88 282 CYS A N 1
ATOM 2167 C CA . CYS A 1 282 ? -0.501 -0.920 4.787 1.00 94.88 282 CYS A CA 1
ATOM 2168 C C . CYS A 1 282 ? 0.254 -0.670 6.096 1.00 94.88 282 CYS A C 1
ATOM 2170 O O . CYS A 1 282 ? 1.206 -1.389 6.408 1.00 94.88 282 CYS A O 1
ATOM 2172 N N . SER A 1 283 ? -0.118 0.363 6.849 1.00 90.19 283 SER A N 1
ATOM 2173 C CA . SER A 1 283 ? 0.619 0.759 8.051 1.00 90.19 283 SER A CA 1
ATOM 2174 C C . SER A 1 283 ? 0.223 -0.073 9.262 1.00 90.19 283 SER A C 1
ATOM 2176 O O . SER A 1 283 ? 1.108 -0.542 9.972 1.00 90.19 283 SER A O 1
ATOM 2178 N N . LEU A 1 284 ? -1.085 -0.255 9.468 1.00 88.19 284 LEU A N 1
ATOM 2179 C CA . LEU A 1 284 ? -1.681 -0.752 10.713 1.00 88.19 284 LEU A CA 1
ATOM 2180 C C . LEU A 1 284 ? -1.835 -2.284 10.757 1.00 88.19 284 LEU A C 1
ATOM 2182 O O . LEU A 1 284 ? -2.171 -2.849 11.798 1.00 88.19 284 LEU A O 1
ATOM 2186 N N . PHE A 1 285 ? -1.570 -2.983 9.646 1.00 93.12 285 PHE A N 1
ATOM 2187 C CA . PHE A 1 285 ? -1.650 -4.442 9.583 1.00 93.12 285 PHE A CA 1
ATOM 2188 C C . PHE A 1 285 ? -0.525 -5.061 8.740 1.00 93.12 285 PHE A C 1
ATOM 2190 O O . PHE A 1 285 ? -0.592 -5.133 7.515 1.00 93.12 285 PHE A O 1
ATOM 2197 N N . SER A 1 286 ? 0.507 -5.574 9.420 1.00 93.44 286 SER A N 1
ATOM 2198 C CA . SER A 1 286 ? 1.658 -6.254 8.805 1.00 93.44 286 SER A CA 1
ATOM 2199 C C . SER A 1 286 ? 1.770 -7.705 9.319 1.00 93.44 286 SER A C 1
ATOM 2201 O O . SER A 1 286 ? 2.517 -7.981 10.259 1.00 93.44 286 SER A O 1
ATOM 2203 N N . PRO A 1 287 ? 0.958 -8.646 8.791 1.00 95.81 287 PRO A N 1
ATOM 2204 C CA . PRO A 1 287 ? 0.896 -10.023 9.281 1.00 95.81 287 PRO A CA 1
ATOM 2205 C C . PRO A 1 287 ? 2.011 -10.925 8.721 1.00 95.81 287 PRO A C 1
ATOM 2207 O O . PRO A 1 287 ? 2.606 -10.646 7.684 1.00 95.81 287 PRO A O 1
ATOM 2210 N N . THR A 1 288 ? 2.195 -12.092 9.347 1.00 95.75 288 THR A N 1
ATOM 2211 C CA . THR A 1 288 ? 2.951 -13.228 8.784 1.00 95.75 288 THR A CA 1
ATOM 2212 C C . THR A 1 288 ? 1.990 -14.394 8.500 1.00 95.75 288 THR A C 1
ATOM 2214 O O . THR A 1 288 ? 1.235 -14.763 9.401 1.00 95.75 288 THR A O 1
ATOM 2217 N N . PRO A 1 289 ? 1.958 -14.991 7.290 1.00 95.81 289 PRO A N 1
ATOM 2218 C CA . PRO A 1 289 ? 2.514 -14.473 6.039 1.00 95.81 289 PRO A CA 1
ATOM 2219 C C . PRO A 1 289 ? 1.931 -13.102 5.667 1.00 95.81 289 PRO A C 1
ATOM 2221 O O . PRO A 1 289 ? 0.826 -12.756 6.102 1.00 95.81 289 PRO A O 1
ATOM 2224 N N . SER A 1 290 ? 2.700 -12.362 4.866 1.00 97.12 290 SER A N 1
ATOM 2225 C CA . SER A 1 290 ? 2.463 -10.965 4.491 1.00 97.12 290 SER A CA 1
ATOM 2226 C C . SER A 1 290 ? 1.328 -10.774 3.484 1.00 97.12 290 SER A C 1
ATOM 2228 O O . SER A 1 290 ? 0.884 -11.722 2.830 1.00 97.12 290 SER A O 1
ATOM 2230 N N . LEU A 1 291 ? 0.882 -9.525 3.318 1.00 97.75 291 LEU A N 1
ATOM 2231 C CA . LEU A 1 291 ? -0.179 -9.168 2.372 1.00 97.75 291 LEU A CA 1
ATOM 2232 C C . LEU A 1 291 ? 0.246 -9.470 0.928 1.00 97.75 291 LEU A C 1
ATOM 2234 O O . LEU A 1 291 ? -0.534 -10.026 0.156 1.00 97.75 291 LEU A O 1
ATOM 2238 N N . CYS A 1 292 ? 1.516 -9.221 0.588 1.00 97.75 292 CYS A N 1
ATOM 2239 C CA . CYS A 1 292 ? 2.079 -9.629 -0.702 1.00 97.75 292 CYS A CA 1
ATOM 2240 C C . CYS A 1 292 ? 2.048 -11.150 -0.916 1.00 97.75 292 CYS A C 1
ATOM 2242 O O . CYS A 1 292 ? 1.778 -11.595 -2.028 1.00 97.75 292 CYS A O 1
ATOM 2244 N N . ALA A 1 293 ? 2.317 -11.953 0.121 1.00 97.62 293 ALA A N 1
ATOM 2245 C CA . ALA A 1 293 ? 2.287 -13.413 0.019 1.00 97.62 293 ALA A CA 1
ATOM 2246 C C . ALA A 1 293 ? 0.853 -13.949 -0.144 1.00 97.62 293 ALA A C 1
ATOM 2248 O O . ALA A 1 293 ? 0.627 -14.867 -0.934 1.00 97.62 293 ALA A O 1
ATOM 2249 N N . MET A 1 294 ? -0.117 -13.341 0.550 1.00 98.06 294 MET A N 1
ATOM 2250 C CA . MET A 1 294 ? -1.550 -13.603 0.368 1.00 98.06 294 MET A CA 1
ATOM 2251 C C . MET A 1 294 ? -1.975 -13.318 -1.082 1.00 98.06 294 MET A C 1
ATOM 2253 O O . MET A 1 294 ? -2.463 -14.225 -1.759 1.00 98.06 294 MET A O 1
ATOM 2257 N N . ALA A 1 295 ? -1.679 -12.124 -1.606 1.00 98.12 295 ALA A N 1
ATOM 2258 C CA . ALA A 1 295 ? -2.029 -11.744 -2.973 1.00 98.12 295 ALA A CA 1
ATOM 2259 C C . ALA A 1 295 ? -1.322 -12.614 -4.034 1.00 98.12 295 ALA A C 1
ATOM 2261 O O . ALA A 1 295 ? -1.972 -13.137 -4.941 1.00 98.12 295 ALA A O 1
ATOM 2262 N N . ALA A 1 296 ? -0.010 -12.844 -3.913 1.00 97.75 296 ALA A N 1
ATOM 2263 C CA . ALA A 1 296 ? 0.737 -13.674 -4.862 1.00 97.75 296 ALA A CA 1
ATOM 2264 C C . ALA A 1 296 ? 0.208 -15.121 -4.924 1.00 97.75 296 ALA A C 1
ATOM 2266 O O . ALA A 1 296 ? 0.114 -15.700 -6.011 1.00 97.75 296 ALA A O 1
ATOM 2267 N N . ASN A 1 297 ? -0.200 -15.684 -3.777 1.00 97.81 297 ASN A N 1
ATOM 2268 C CA . ASN A 1 297 ? -0.846 -16.993 -3.703 1.00 97.81 297 ASN A CA 1
ATOM 2269 C C . ASN A 1 297 ? -2.262 -16.971 -4.303 1.00 97.81 297 ASN A C 1
ATOM 2271 O O . ASN A 1 297 ? -2.573 -17.838 -5.121 1.00 97.81 297 ASN A O 1
ATOM 2275 N N . LYS A 1 298 ? -3.111 -15.995 -3.949 1.00 97.44 298 LYS A N 1
ATOM 2276 C CA . LYS A 1 298 ? -4.481 -15.849 -4.478 1.00 97.44 298 LYS A CA 1
ATOM 2277 C C . LYS A 1 298 ? -4.476 -15.814 -6.010 1.00 97.44 298 LYS A C 1
ATOM 2279 O O . LYS A 1 298 ? -5.089 -16.666 -6.649 1.00 97.44 298 LYS A O 1
ATOM 2284 N N . PHE A 1 299 ? -3.689 -14.906 -6.586 1.00 97.75 299 PHE A N 1
ATOM 2285 C CA . PHE A 1 299 ? -3.615 -14.651 -8.029 1.00 97.75 299 PHE A CA 1
ATOM 2286 C C . PHE A 1 299 ? -2.716 -15.626 -8.812 1.00 97.75 299 PHE A C 1
ATOM 2288 O O . PHE A 1 299 ? -2.555 -15.473 -10.023 1.00 97.75 299 PHE A O 1
ATOM 2295 N N . LYS A 1 300 ? -2.120 -16.629 -8.146 1.00 97.44 300 LYS A N 1
ATOM 2296 C CA . LYS A 1 300 ? -1.205 -17.626 -8.743 1.00 97.44 300 LYS A CA 1
ATOM 2297 C C . LYS A 1 300 ? -0.114 -16.974 -9.607 1.00 97.44 300 LYS A C 1
ATOM 2299 O O . LYS A 1 300 ? 0.144 -17.400 -10.738 1.00 97.44 300 LYS A O 1
ATOM 2304 N N . MET A 1 301 ? 0.505 -15.926 -9.056 1.00 97.50 301 MET A N 1
ATOM 2305 C CA . MET A 1 301 ? 1.635 -15.219 -9.665 1.00 97.50 301 MET A CA 1
ATOM 2306 C C . MET A 1 301 ? 2.845 -16.156 -9.837 1.00 97.50 301 MET A C 1
ATOM 2308 O O . MET A 1 301 ? 2.867 -17.277 -9.321 1.00 97.50 301 MET A O 1
ATOM 2312 N N . ARG A 1 302 ? 3.858 -15.726 -10.598 1.00 96.06 302 ARG A N 1
ATOM 2313 C CA . ARG A 1 302 ? 5.063 -16.543 -10.821 1.00 96.06 302 ARG A CA 1
ATOM 2314 C C . ARG A 1 302 ? 5.855 -16.724 -9.525 1.00 96.06 302 ARG A C 1
ATOM 2316 O O . ARG A 1 302 ? 5.904 -15.818 -8.701 1.00 96.06 302 ARG A O 1
ATOM 2323 N N . SER A 1 303 ? 6.562 -17.845 -9.396 1.00 94.12 303 SER A N 1
ATOM 2324 C CA . SER A 1 303 ? 7.465 -18.111 -8.266 1.00 94.12 303 SER A CA 1
ATOM 2325 C C . SER A 1 303 ? 8.694 -17.188 -8.202 1.00 94.12 303 SER A C 1
ATOM 2327 O O . SER A 1 303 ? 9.378 -17.180 -7.184 1.00 94.12 303 SER A O 1
ATOM 2329 N N . ASP A 1 304 ? 8.973 -16.406 -9.252 1.00 93.75 304 ASP A N 1
ATOM 2330 C CA . ASP A 1 304 ? 10.038 -15.395 -9.303 1.00 93.75 304 ASP A CA 1
ATOM 2331 C C . ASP A 1 304 ? 9.528 -13.941 -9.171 1.00 93.75 304 ASP A C 1
ATOM 2333 O O . ASP A 1 304 ? 10.306 -13.004 -9.373 1.00 93.75 304 ASP A O 1
ATOM 2337 N N . VAL A 1 305 ? 8.245 -13.728 -8.828 1.00 96.75 305 VAL A N 1
ATOM 2338 C CA . VAL A 1 305 ? 7.697 -12.382 -8.581 1.00 96.75 305 VAL A CA 1
ATOM 2339 C C . VAL A 1 305 ? 8.360 -11.748 -7.355 1.00 96.75 305 VAL A C 1
ATOM 2341 O O . VAL A 1 305 ? 8.469 -12.362 -6.293 1.00 96.75 305 VAL A O 1
ATOM 2344 N N . ARG A 1 306 ? 8.818 -10.498 -7.481 1.00 98.06 306 ARG A N 1
ATOM 2345 C CA . ARG A 1 306 ? 9.526 -9.802 -6.397 1.00 98.06 306 ARG A CA 1
ATOM 2346 C C . ARG A 1 306 ? 8.540 -9.009 -5.546 1.00 98.06 306 ARG A C 1
ATOM 2348 O O . ARG A 1 306 ? 8.005 -7.994 -5.991 1.00 98.06 306 ARG A O 1
ATOM 2355 N N . THR A 1 307 ? 8.297 -9.487 -4.329 1.00 98.00 307 THR A N 1
ATOM 2356 C CA . THR A 1 307 ? 7.319 -8.918 -3.392 1.00 98.00 307 THR A CA 1
ATOM 2357 C C . THR A 1 307 ? 7.948 -7.970 -2.372 1.00 98.00 307 THR A C 1
ATOM 2359 O O . THR A 1 307 ? 8.896 -8.356 -1.691 1.00 98.00 307 THR A O 1
ATOM 2362 N N . TYR A 1 308 ? 7.356 -6.791 -2.176 1.00 98.00 308 TYR A N 1
ATOM 2363 C CA . TYR A 1 308 ? 7.777 -5.796 -1.184 1.00 98.00 308 TYR A CA 1
ATOM 2364 C C . TYR A 1 308 ? 6.573 -5.394 -0.323 1.00 98.00 308 TYR A C 1
ATOM 2366 O O . TYR A 1 308 ? 5.642 -4.770 -0.822 1.00 98.00 308 TYR A O 1
ATOM 2374 N N . ASN A 1 309 ? 6.555 -5.788 0.952 1.00 96.81 309 ASN A N 1
ATOM 2375 C CA . ASN A 1 309 ? 5.472 -5.451 1.882 1.00 96.81 309 ASN A CA 1
ATOM 2376 C C . ASN A 1 309 ? 5.927 -4.286 2.771 1.00 96.81 309 ASN A C 1
ATOM 2378 O O . ASN A 1 309 ? 6.821 -4.471 3.594 1.00 96.81 309 ASN A O 1
ATOM 2382 N N . LEU A 1 310 ? 5.343 -3.101 2.598 1.00 95.31 310 LEU A N 1
ATOM 2383 C CA . LEU A 1 310 ? 5.726 -1.880 3.314 1.00 95.31 310 LEU A CA 1
ATOM 2384 C C . LEU A 1 310 ? 4.726 -1.575 4.439 1.00 95.31 310 LEU A C 1
ATOM 2386 O O . LEU A 1 310 ? 3.518 -1.635 4.222 1.00 95.31 310 LEU A O 1
ATOM 2390 N N . SER A 1 311 ? 5.220 -1.213 5.623 1.00 92.94 311 SER A N 1
ATOM 2391 C CA . SER A 1 311 ? 4.393 -0.861 6.787 1.00 92.94 311 SER A CA 1
ATOM 2392 C C . SER A 1 311 ? 5.031 0.244 7.640 1.00 92.94 311 SER A C 1
ATOM 2394 O O . SER A 1 311 ? 6.198 0.596 7.447 1.00 92.94 311 SER A O 1
ATOM 2396 N N . GLY A 1 312 ? 4.259 0.828 8.562 1.00 89.25 312 GLY A N 1
ATOM 2397 C CA . GLY A 1 312 ? 4.725 1.887 9.470 1.00 89.25 312 GLY A CA 1
ATOM 2398 C C . GLY A 1 312 ? 5.057 3.239 8.817 1.00 89.25 312 GLY A C 1
ATOM 2399 O O . GLY A 1 312 ? 5.781 4.025 9.415 1.00 89.25 312 GLY A O 1
ATOM 2400 N N . GLN A 1 313 ? 4.579 3.514 7.595 1.00 87.12 313 GLN A N 1
ATOM 2401 C CA . GLN A 1 313 ? 4.860 4.772 6.870 1.00 87.12 313 GLN A CA 1
ATOM 2402 C C . GLN A 1 313 ? 3.673 5.764 6.860 1.00 87.12 313 GLN A C 1
ATOM 2404 O O . GLN A 1 313 ? 3.807 6.896 6.380 1.00 87.12 313 GLN A O 1
ATOM 2409 N N . GLY A 1 314 ? 2.505 5.353 7.367 1.00 87.00 314 GLY A N 1
ATOM 2410 C CA . GLY A 1 314 ? 1.290 6.168 7.416 1.00 87.00 314 GLY A CA 1
ATOM 2411 C C . GLY A 1 314 ? 0.824 6.627 6.032 1.00 87.00 314 GLY A C 1
ATOM 2412 O O . GLY A 1 314 ? 1.111 6.004 5.011 1.00 87.00 314 GLY A O 1
ATOM 2413 N N . CYS A 1 315 ? 0.163 7.784 5.979 1.00 86.12 315 CYS A N 1
ATOM 2414 C CA . CYS A 1 315 ? -0.404 8.349 4.749 1.00 86.12 315 CYS A CA 1
ATOM 2415 C C . CYS A 1 315 ? 0.616 8.562 3.607 1.00 86.12 315 CYS A C 1
ATOM 2417 O O . CYS A 1 315 ? 0.219 8.675 2.451 1.00 86.12 315 CYS A O 1
ATOM 2419 N N . SER A 1 316 ? 1.922 8.605 3.904 1.00 84.38 316 SER A N 1
ATOM 2420 C CA . SER A 1 316 ? 2.983 8.749 2.893 1.00 84.38 316 SER A CA 1
ATOM 2421 C C . SER A 1 316 ? 3.265 7.465 2.096 1.00 84.38 316 SER A C 1
ATOM 2423 O O . SER A 1 316 ? 3.839 7.532 1.007 1.00 84.38 316 SER A O 1
ATOM 2425 N N . ALA A 1 317 ? 2.839 6.302 2.605 1.00 88.00 317 ALA A N 1
ATOM 2426 C CA . ALA A 1 317 ? 3.234 4.974 2.131 1.00 88.00 317 ALA A CA 1
ATOM 2427 C C . ALA A 1 317 ? 3.018 4.738 0.624 1.00 88.00 317 ALA A C 1
ATOM 2429 O O . ALA A 1 317 ? 3.812 4.048 -0.016 1.00 88.00 317 ALA A O 1
ATOM 2430 N N . SER A 1 318 ? 1.990 5.365 0.043 1.00 89.06 318 SER A N 1
ATOM 2431 C CA . SER A 1 318 ? 1.679 5.269 -1.389 1.00 89.06 318 SER A CA 1
ATOM 2432 C C . SER A 1 318 ? 2.774 5.872 -2.267 1.00 89.06 318 SER A C 1
ATOM 2434 O O . SER A 1 318 ? 3.219 5.232 -3.215 1.00 89.06 318 SER A O 1
ATOM 2436 N N . LEU A 1 319 ? 3.268 7.066 -1.925 1.00 87.31 319 LEU A N 1
ATOM 2437 C CA . LEU A 1 319 ? 4.346 7.721 -2.672 1.00 87.31 319 LEU A CA 1
ATOM 2438 C C . LEU A 1 319 ? 5.642 6.911 -2.573 1.00 87.31 319 LEU A C 1
ATOM 2440 O O . LEU A 1 319 ? 6.337 6.758 -3.569 1.00 87.31 319 LEU A O 1
ATOM 2444 N N . LEU A 1 320 ? 5.918 6.322 -1.406 1.00 90.44 320 LEU A N 1
ATOM 2445 C CA . LEU A 1 320 ? 7.080 5.455 -1.180 1.00 90.44 320 LEU A CA 1
ATOM 2446 C C . LEU A 1 320 ? 7.010 4.153 -1.995 1.00 90.44 320 LEU A C 1
ATOM 2448 O O . LEU A 1 320 ? 8.025 3.674 -2.499 1.00 90.44 320 LEU A O 1
ATOM 2452 N N . ALA A 1 321 ? 5.812 3.587 -2.153 1.00 94.31 321 ALA A N 1
ATOM 2453 C CA . ALA A 1 321 ? 5.591 2.418 -2.994 1.00 94.31 321 ALA A CA 1
ATOM 2454 C C . ALA A 1 321 ? 5.719 2.745 -4.494 1.00 94.31 321 ALA A C 1
ATOM 2456 O O . ALA A 1 321 ? 6.266 1.938 -5.247 1.00 94.31 321 ALA A O 1
ATOM 2457 N N . LEU A 1 322 ? 5.264 3.929 -4.927 1.00 93.50 322 LEU A N 1
ATOM 2458 C CA . LEU A 1 322 ? 5.432 4.432 -6.298 1.00 93.50 322 LEU A CA 1
ATOM 2459 C C . LEU A 1 322 ? 6.902 4.751 -6.625 1.00 93.50 322 LEU A C 1
ATOM 2461 O O . LEU A 1 322 ? 7.363 4.396 -7.708 1.00 93.50 322 LEU A O 1
ATOM 2465 N N . ASP A 1 323 ? 7.633 5.356 -5.686 1.00 91.88 323 ASP A N 1
ATOM 2466 C CA . ASP A 1 323 ? 9.074 5.649 -5.741 1.00 91.88 323 ASP A CA 1
ATOM 2467 C C . ASP A 1 323 ? 9.878 4.357 -5.964 1.00 91.88 323 ASP A C 1
ATOM 2469 O O . ASP A 1 323 ? 10.508 4.169 -7.008 1.00 91.88 323 ASP A O 1
ATOM 2473 N N . LEU A 1 324 ? 9.703 3.381 -5.064 1.00 94.81 324 LEU A N 1
ATOM 2474 C CA . LEU A 1 324 ? 10.294 2.046 -5.173 1.00 94.81 324 LEU A CA 1
ATOM 2475 C C . LEU A 1 324 ? 9.908 1.337 -6.485 1.00 94.81 324 LEU A C 1
ATOM 2477 O O . LEU A 1 324 ? 10.759 0.729 -7.136 1.00 94.81 324 LEU A O 1
ATOM 2481 N N . CYS A 1 325 ? 8.643 1.415 -6.914 1.00 96.12 325 CYS A N 1
ATOM 2482 C CA . CYS A 1 325 ? 8.216 0.829 -8.187 1.00 96.12 325 CYS A CA 1
ATOM 2483 C C . CYS A 1 325 ? 8.915 1.490 -9.386 1.00 96.12 325 CYS A C 1
ATOM 2485 O O . CYS A 1 325 ? 9.351 0.799 -10.311 1.00 96.12 325 CYS A O 1
ATOM 2487 N N . SER A 1 326 ? 9.065 2.816 -9.351 1.00 92.88 326 SER A N 1
ATOM 2488 C CA . SER A 1 326 ? 9.754 3.595 -10.375 1.00 92.88 326 SER A CA 1
ATOM 2489 C C . SER A 1 326 ? 11.227 3.198 -10.470 1.00 92.88 326 SER A C 1
ATOM 2491 O O . SER A 1 326 ? 11.688 2.868 -11.561 1.00 92.88 326 SER A O 1
ATOM 2493 N N . GLU A 1 327 ? 11.956 3.111 -9.352 1.00 91.62 327 GLU A N 1
ATOM 2494 C CA . GLU A 1 327 ? 13.349 2.641 -9.346 1.00 91.62 327 GLU A CA 1
ATOM 2495 C C . GLU A 1 327 ? 13.490 1.207 -9.881 1.00 91.62 327 GLU A C 1
ATOM 2497 O O . GLU A 1 327 ? 14.374 0.919 -10.700 1.00 91.62 327 GLU A O 1
ATOM 2502 N N . LEU A 1 328 ? 12.607 0.297 -9.454 1.00 93.69 328 LEU A N 1
ATOM 2503 C CA . LEU A 1 328 ? 12.613 -1.099 -9.894 1.00 93.69 328 LEU A CA 1
ATOM 2504 C C . LEU A 1 328 ? 12.377 -1.203 -11.409 1.00 93.69 328 LEU A C 1
ATOM 2506 O O . LEU A 1 328 ? 13.126 -1.909 -12.092 1.00 93.69 328 LEU A O 1
ATOM 2510 N N . LEU A 1 329 ? 11.414 -0.457 -11.956 1.00 93.50 329 LEU A N 1
ATOM 2511 C CA . LEU A 1 329 ? 11.144 -0.399 -13.396 1.00 93.50 329 LEU A CA 1
ATOM 2512 C C . LEU A 1 329 ? 12.248 0.332 -14.174 1.00 93.50 329 LEU A C 1
ATOM 2514 O O . LEU A 1 329 ? 12.626 -0.105 -15.259 1.00 93.50 329 LEU A O 1
ATOM 2518 N N . GLN A 1 330 ? 12.843 1.400 -13.648 1.00 88.75 330 GLN A N 1
ATOM 2519 C CA . GLN A 1 330 ? 13.945 2.094 -14.326 1.00 88.75 330 GLN A CA 1
ATOM 2520 C C . GLN A 1 330 ? 15.194 1.209 -14.476 1.00 88.75 330 GLN A C 1
ATOM 2522 O O . GLN A 1 330 ? 15.929 1.328 -15.468 1.00 88.75 330 GLN A O 1
ATOM 2527 N N . ASN A 1 331 ? 15.404 0.287 -13.532 1.00 86.94 331 ASN A N 1
ATOM 2528 C CA . ASN A 1 331 ? 16.532 -0.642 -13.513 1.00 86.94 331 ASN A CA 1
ATOM 2529 C C . ASN A 1 331 ? 16.271 -1.993 -14.205 1.00 86.94 331 ASN A C 1
ATOM 2531 O O . ASN A 1 331 ? 17.227 -2.618 -14.668 1.00 86.94 331 ASN A O 1
ATOM 2535 N N . ASN A 1 332 ? 15.020 -2.452 -14.326 1.00 87.06 332 ASN A N 1
ATOM 2536 C CA . ASN A 1 332 ? 14.686 -3.755 -14.919 1.00 87.06 332 ASN A CA 1
ATOM 2537 C C . ASN A 1 332 ? 13.958 -3.582 -16.274 1.00 87.06 332 ASN A C 1
ATOM 2539 O O . ASN A 1 332 ? 12.846 -3.058 -16.314 1.00 87.06 332 ASN A O 1
ATOM 2543 N N . PRO A 1 333 ? 14.569 -3.978 -17.412 1.00 86.94 333 PRO A N 1
ATOM 2544 C CA . PRO A 1 333 ? 13.962 -3.825 -18.736 1.00 86.94 333 PRO A CA 1
ATOM 2545 C C . PRO A 1 333 ? 12.697 -4.663 -18.949 1.00 86.94 333 PRO A C 1
ATOM 2547 O O . PRO A 1 333 ? 12.672 -5.833 -18.572 1.00 86.94 333 PRO A O 1
ATOM 2550 N N . ASP A 1 334 ? 11.739 -4.101 -19.691 1.00 91.12 334 ASP A N 1
ATOM 2551 C CA . ASP A 1 334 ? 10.528 -4.779 -20.178 1.00 91.12 334 ASP A CA 1
ATOM 2552 C C . ASP A 1 334 ? 9.713 -5.427 -19.044 1.00 91.12 334 ASP A C 1
ATOM 2554 O O . ASP A 1 334 ? 9.350 -6.600 -19.080 1.00 91.12 334 ASP A O 1
ATOM 2558 N N . SER A 1 335 ? 9.433 -4.647 -17.999 1.00 95.75 335 SER A N 1
ATOM 2559 C CA . SER A 1 335 ? 8.829 -5.114 -16.750 1.00 95.75 335 SER A CA 1
ATOM 2560 C C . SER A 1 335 ? 7.483 -4.454 -16.416 1.00 95.75 335 SER A C 1
ATOM 2562 O O . SER A 1 335 ? 7.167 -3.350 -16.875 1.00 95.75 335 SER A O 1
ATOM 2564 N N . ILE A 1 336 ? 6.693 -5.146 -15.592 1.00 97.94 336 ILE A N 1
ATOM 2565 C CA . ILE A 1 336 ? 5.456 -4.656 -14.967 1.00 97.94 336 ILE A CA 1
ATOM 2566 C C . ILE A 1 336 ? 5.612 -4.670 -13.446 1.00 97.94 336 ILE A C 1
ATOM 2568 O O . ILE A 1 336 ? 6.000 -5.682 -12.859 1.00 97.94 336 ILE A O 1
ATOM 2572 N N . GLY A 1 337 ? 5.264 -3.552 -12.813 1.00 98.31 337 GLY A N 1
ATOM 2573 C CA . GLY A 1 337 ? 5.110 -3.434 -11.372 1.00 98.31 337 GLY A CA 1
ATOM 2574 C C . GLY A 1 337 ? 3.658 -3.141 -11.010 1.00 98.31 337 GLY A C 1
ATOM 2575 O O . GLY A 1 337 ? 2.991 -2.366 -11.691 1.00 98.31 337 GLY A O 1
ATOM 2576 N N . VAL A 1 338 ? 3.170 -3.756 -9.938 1.00 98.69 338 VAL A N 1
ATOM 2577 C CA . VAL A 1 338 ? 1.867 -3.448 -9.346 1.00 98.69 338 VAL A CA 1
ATOM 2578 C C . VAL A 1 338 ? 2.096 -2.879 -7.953 1.00 98.69 338 VAL A C 1
ATOM 2580 O O . VAL A 1 338 ? 2.752 -3.511 -7.124 1.00 98.69 338 VAL A O 1
ATOM 2583 N N . VAL A 1 339 ? 1.559 -1.686 -7.708 1.00 98.56 339 VAL A N 1
ATOM 2584 C CA . VAL A 1 339 ? 1.531 -1.039 -6.392 1.00 98.56 339 VAL A CA 1
ATOM 2585 C C . VAL A 1 339 ? 0.114 -1.138 -5.851 1.00 98.56 339 VAL A C 1
ATOM 2587 O O . VAL A 1 339 ? -0.809 -0.684 -6.517 1.00 98.56 339 VAL A O 1
ATOM 2590 N N . VAL A 1 340 ? -0.065 -1.699 -4.657 1.00 98.06 340 VAL A N 1
ATOM 2591 C CA . VAL A 1 340 ? -1.333 -1.665 -3.918 1.00 98.06 340 VAL A CA 1
ATOM 2592 C C . VAL A 1 340 ? -1.133 -0.863 -2.640 1.00 98.06 340 VAL A C 1
ATOM 2594 O O . VAL A 1 340 ? -0.241 -1.172 -1.851 1.00 98.06 340 VAL A O 1
ATOM 2597 N N . SER A 1 341 ? -1.971 0.143 -2.429 1.00 96.19 341 SER A N 1
ATOM 2598 C CA . SER A 1 341 ? -2.066 0.894 -1.178 1.00 96.19 341 SER A CA 1
ATOM 2599 C C . SER A 1 341 ? -3.390 0.576 -0.511 1.00 96.19 341 SER A C 1
ATOM 2601 O O . SER A 1 341 ? -4.426 0.621 -1.170 1.00 96.19 341 SER A O 1
ATOM 2603 N N . THR A 1 342 ? -3.379 0.279 0.782 1.00 95.00 342 THR A N 1
ATOM 2604 C CA . THR A 1 342 ? -4.593 0.094 1.583 1.00 95.00 342 THR A CA 1
ATOM 2605 C C . THR A 1 342 ? -4.315 0.457 3.034 1.00 95.00 342 THR A C 1
ATOM 2607 O O . THR A 1 342 ? -3.177 0.362 3.485 1.00 95.00 342 THR A O 1
ATOM 2610 N N . GLU A 1 343 ? -5.338 0.872 3.774 1.00 92.56 343 GLU A N 1
ATOM 2611 C CA . GLU A 1 343 ? -5.253 0.953 5.228 1.00 92.56 343 GLU A CA 1
ATOM 2612 C C . GLU A 1 343 ? -6.434 0.195 5.834 1.00 92.56 343 GLU A C 1
ATOM 2614 O O . GLU A 1 343 ? -7.575 0.341 5.390 1.00 92.56 343 GLU A O 1
ATOM 2619 N N . LEU A 1 344 ? -6.124 -0.673 6.797 1.00 92.75 344 LEU A N 1
ATOM 2620 C CA . LEU A 1 344 ? -7.012 -1.728 7.278 1.00 92.75 344 LEU A CA 1
ATOM 2621 C C . LEU A 1 344 ? -7.327 -1.464 8.744 1.00 92.75 344 LEU A C 1
ATOM 2623 O O . LEU A 1 344 ? -6.431 -1.495 9.589 1.00 92.75 344 LEU A O 1
ATOM 2627 N N . ILE A 1 345 ? -8.586 -1.144 9.042 1.00 93.31 345 ILE A N 1
ATOM 2628 C CA . ILE A 1 345 ? -8.944 -0.506 10.317 1.00 93.31 345 ILE A CA 1
ATOM 2629 C C . ILE A 1 345 ? -9.588 -1.458 11.327 1.00 93.31 345 ILE A C 1
ATOM 2631 O O . ILE A 1 345 ? -9.769 -1.065 12.478 1.00 93.31 345 ILE A O 1
ATOM 2635 N N . THR A 1 346 ? -9.883 -2.712 10.951 1.00 93.56 346 THR A N 1
ATOM 2636 C CA . THR A 1 346 ? -10.582 -3.706 11.796 1.00 93.56 346 THR A CA 1
ATOM 2637 C C . THR A 1 346 ? -10.016 -3.829 13.213 1.00 93.56 346 THR A C 1
ATOM 2639 O O . THR A 1 346 ? -10.783 -3.972 14.162 1.00 93.56 346 THR A O 1
ATOM 2642 N N . ARG A 1 347 ? -8.690 -3.736 13.387 1.00 89.88 347 ARG A N 1
ATOM 2643 C CA . ARG A 1 347 ? -8.011 -3.872 14.695 1.00 89.88 347 ARG A CA 1
ATOM 2644 C C . ARG A 1 347 ? -7.577 -2.538 15.312 1.00 89.88 347 ARG A C 1
ATOM 2646 O O . ARG A 1 347 ? -6.946 -2.540 16.361 1.00 89.88 347 ARG A O 1
ATOM 2653 N N . SER A 1 348 ? -7.904 -1.418 14.672 1.00 87.31 348 SER A N 1
ATOM 2654 C CA . SER A 1 348 ? -7.304 -0.099 14.925 1.00 87.31 348 SER A CA 1
ATOM 2655 C C . SER A 1 348 ? -8.310 0.933 15.440 1.00 87.31 348 SER A C 1
ATOM 2657 O O . SER A 1 348 ? -8.105 2.137 15.284 1.00 87.31 348 SER A O 1
ATOM 2659 N N . LEU A 1 349 ? -9.401 0.479 16.058 1.00 91.44 349 LEU A N 1
ATOM 2660 C CA . LEU A 1 349 ? -10.313 1.346 16.801 1.00 91.44 349 LEU A CA 1
ATOM 2661 C C . LEU A 1 349 ? -9.730 1.601 18.198 1.00 91.44 349 LEU A C 1
ATOM 2663 O O . LEU A 1 349 ? -9.467 0.651 18.933 1.00 91.44 349 LEU A O 1
ATOM 2667 N N . TYR A 1 350 ? -9.520 2.865 18.562 1.00 94.31 350 TYR A N 1
ATOM 2668 C CA . TYR A 1 350 ? -8.991 3.235 19.876 1.00 94.31 350 TYR A CA 1
ATOM 2669 C C . TYR A 1 350 ? -10.117 3.280 20.916 1.00 94.31 350 TYR A C 1
ATOM 2671 O O . TYR A 1 350 ? -11.128 3.945 20.697 1.00 94.31 350 TYR A O 1
ATOM 2679 N N . HIS A 1 351 ? -9.928 2.601 22.050 1.00 93.12 351 HIS A N 1
ATOM 2680 C CA . HIS A 1 351 ? -10.940 2.412 23.107 1.00 93.12 351 HIS A CA 1
ATOM 2681 C C . HIS A 1 351 ? -10.655 3.188 24.402 1.00 93.12 351 HIS A C 1
ATOM 2683 O O . HIS A 1 351 ? -11.184 2.839 25.454 1.00 93.12 351 HIS A O 1
ATOM 2689 N N . GLY A 1 352 ? -9.765 4.182 24.369 1.00 93.12 352 GLY A N 1
ATOM 2690 C CA . GLY A 1 352 ? -9.441 5.015 25.532 1.00 93.12 352 GLY A CA 1
ATOM 2691 C C . GLY A 1 352 ? -9.990 6.438 25.421 1.00 93.12 352 GLY A C 1
ATOM 2692 O O . GLY A 1 352 ? -10.883 6.714 24.621 1.00 93.12 352 GLY A O 1
ATOM 2693 N N . HIS A 1 353 ? -9.432 7.347 26.223 1.00 93.81 353 HIS A N 1
ATOM 2694 C CA . HIS A 1 353 ? -9.929 8.719 26.397 1.00 93.81 353 HIS A CA 1
ATOM 2695 C C . HIS A 1 353 ? -8.993 9.809 25.842 1.00 93.81 353 HIS A C 1
ATOM 2697 O O . HIS A 1 353 ? -9.335 10.995 25.882 1.00 93.81 353 HIS A O 1
ATOM 2703 N N . GLU A 1 354 ? -7.793 9.472 25.346 1.00 94.19 354 GLU A N 1
ATOM 2704 C CA . GLU A 1 354 ? -6.861 10.496 24.870 1.00 94.19 354 GLU A CA 1
ATOM 2705 C C . GLU A 1 354 ? -7.414 11.158 23.600 1.00 94.19 354 GLU A C 1
ATOM 2707 O O . GLU A 1 354 ? -7.487 10.572 22.517 1.00 94.19 354 GLU A O 1
ATOM 2712 N N . LYS A 1 355 ? -7.795 12.433 23.728 1.00 92.50 355 LYS A N 1
ATOM 2713 C CA . LYS A 1 355 ? -8.462 13.205 22.667 1.00 92.50 355 LYS A CA 1
ATOM 2714 C C . LYS A 1 355 ? -7.637 13.327 21.384 1.00 92.50 355 LYS A C 1
ATOM 2716 O O . LYS A 1 355 ? -8.214 13.615 20.346 1.00 92.50 355 LYS A O 1
ATOM 2721 N N . SER A 1 356 ? -6.323 13.103 21.440 1.00 91.19 356 SER A N 1
ATOM 2722 C CA . SER A 1 356 ? -5.411 13.061 20.287 1.00 91.19 356 SER A CA 1
ATOM 2723 C C . SER A 1 356 ? -5.534 11.773 19.451 1.00 91.19 356 SER A C 1
ATOM 2725 O O . SER A 1 356 ? -5.299 11.815 18.244 1.00 91.19 356 SER A O 1
ATOM 2727 N N . MET A 1 357 ? -5.909 10.655 20.085 1.00 94.00 357 MET A N 1
ATOM 2728 C CA . MET A 1 357 ? -6.106 9.333 19.481 1.00 94.00 357 MET A CA 1
ATOM 2729 C C . MET A 1 357 ? -7.569 9.135 19.070 1.00 94.00 357 MET A C 1
ATOM 2731 O O . MET A 1 357 ? -7.840 8.582 18.009 1.00 94.00 357 MET A O 1
ATOM 2735 N N . LEU A 1 358 ? -8.530 9.694 19.824 1.00 94.12 358 LEU A N 1
ATOM 2736 C CA . LEU A 1 358 ? -9.954 9.724 19.438 1.00 94.12 358 LEU A CA 1
ATOM 2737 C C . LEU A 1 358 ? -10.200 10.358 18.050 1.00 94.12 358 LEU A C 1
ATOM 2739 O O . LEU A 1 358 ? -11.224 10.079 17.427 1.00 94.12 358 LEU A O 1
ATOM 2743 N N . LEU A 1 359 ? -9.259 11.156 17.520 1.00 91.94 359 LEU A N 1
ATOM 2744 C CA . LEU A 1 359 ? -9.293 11.609 16.124 1.00 91.94 359 LEU A CA 1
ATOM 2745 C C . LEU A 1 359 ? -9.362 10.431 15.135 1.00 91.94 359 LEU A C 1
ATOM 2747 O O . LEU A 1 359 ? -10.144 10.497 14.184 1.00 91.94 359 LEU A O 1
ATOM 2751 N N . GLN A 1 360 ? -8.591 9.356 15.349 1.00 91.00 360 GLN A N 1
ATOM 2752 C CA . GLN A 1 360 ? -8.473 8.238 14.401 1.00 91.00 360 GLN A CA 1
ATOM 2753 C C . GLN A 1 360 ? -9.832 7.573 14.143 1.00 91.00 360 GLN A C 1
ATOM 2755 O O . GLN A 1 360 ? -10.196 7.334 12.994 1.00 91.00 360 GLN A O 1
ATOM 2760 N N . ASN A 1 361 ? -10.632 7.415 15.204 1.00 93.19 361 ASN A N 1
ATOM 2761 C CA . ASN A 1 361 ? -11.977 6.839 15.178 1.00 93.19 361 ASN A CA 1
ATOM 2762 C C . ASN A 1 361 ? -12.963 7.662 14.328 1.00 93.19 361 ASN A C 1
ATOM 2764 O O . ASN A 1 361 ? -13.987 7.147 13.890 1.00 93.19 361 ASN A O 1
ATOM 2768 N N . THR A 1 362 ? -12.676 8.945 14.086 1.00 91.31 362 THR A N 1
ATOM 2769 C CA . THR A 1 362 ? -13.514 9.818 13.247 1.00 91.31 362 THR A CA 1
ATOM 2770 C C . THR A 1 362 ? -12.976 9.974 11.827 1.00 91.31 362 THR A C 1
ATOM 2772 O O . THR A 1 362 ? -13.770 10.153 10.902 1.00 91.31 362 THR A O 1
ATOM 2775 N N . LEU A 1 363 ? -11.657 9.858 11.633 1.00 89.94 363 LEU A N 1
ATOM 2776 C CA . LEU A 1 363 ? -10.966 10.146 10.371 1.00 89.94 363 LEU A CA 1
ATOM 2777 C C . LEU A 1 363 ? -10.685 8.904 9.516 1.00 89.94 363 LEU A C 1
ATOM 2779 O O . LEU A 1 363 ? -10.830 8.973 8.298 1.00 89.94 363 LEU A O 1
ATOM 2783 N N . PHE A 1 364 ? -10.272 7.785 10.116 1.00 91.69 364 PHE A N 1
ATOM 2784 C CA . PHE A 1 364 ? -9.848 6.604 9.359 1.00 91.69 364 PHE A CA 1
ATOM 2785 C C . PHE A 1 364 ? -11.055 5.831 8.808 1.00 91.69 364 PHE A C 1
ATOM 2787 O O . PHE A 1 364 ? -12.101 5.732 9.451 1.00 91.69 364 PHE A O 1
ATOM 2794 N N . ARG A 1 365 ? -10.915 5.297 7.592 1.00 92.75 365 ARG A N 1
ATOM 2795 C CA . ARG A 1 365 ? -11.915 4.497 6.867 1.00 92.75 365 ARG A CA 1
ATOM 2796 C C . ARG A 1 365 ? -11.200 3.353 6.161 1.00 92.75 365 ARG A C 1
ATOM 2798 O O . ARG A 1 365 ? -10.031 3.505 5.814 1.00 92.75 365 ARG A O 1
ATOM 2805 N N . SER A 1 366 ? -11.900 2.244 5.938 1.00 92.44 366 SER A N 1
ATOM 2806 C CA . SER A 1 366 ? -11.356 1.158 5.120 1.00 92.44 366 SER A CA 1
ATOM 2807 C C . SER A 1 366 ? -11.284 1.612 3.662 1.00 92.44 366 SER A C 1
ATOM 2809 O O . SER A 1 366 ? -12.188 2.292 3.169 1.00 92.44 366 SER A O 1
ATOM 2811 N N . GLY A 1 367 ? -10.203 1.279 2.965 1.00 92.19 367 GLY A N 1
ATOM 2812 C CA . GLY A 1 367 ? -10.004 1.734 1.595 1.00 92.19 367 GLY A CA 1
ATOM 2813 C C . GLY A 1 367 ? -8.749 1.165 0.955 1.00 92.19 367 GLY A C 1
ATOM 2814 O O . GLY A 1 367 ? -7.809 0.744 1.632 1.00 92.19 367 GLY A O 1
ATOM 2815 N N . GLY A 1 368 ? -8.728 1.166 -0.375 1.00 94.56 368 GLY A N 1
ATOM 2816 C CA . GLY A 1 368 ? -7.591 0.678 -1.139 1.00 94.56 368 GLY A CA 1
ATOM 2817 C C . GLY A 1 368 ? -7.558 1.184 -2.573 1.00 94.56 368 GLY A C 1
ATOM 2818 O O . GLY A 1 368 ? -8.543 1.707 -3.098 1.00 94.56 368 GLY A O 1
ATOM 2819 N N . ALA A 1 369 ? -6.399 1.027 -3.200 1.00 96.62 369 ALA A N 1
ATOM 2820 C CA . ALA A 1 369 ? -6.176 1.265 -4.615 1.00 96.62 369 ALA A CA 1
ATOM 2821 C C . ALA A 1 369 ? -5.029 0.391 -5.124 1.00 96.62 369 ALA A C 1
ATOM 2823 O O . ALA A 1 369 ? -4.066 0.143 -4.400 1.00 96.62 369 ALA A O 1
ATOM 2824 N N . ALA A 1 370 ? -5.103 -0.023 -6.386 1.00 97.88 370 ALA A N 1
ATOM 2825 C CA . ALA A 1 370 ? -4.034 -0.731 -7.079 1.00 97.88 370 ALA A CA 1
ATOM 2826 C C . ALA A 1 370 ? -3.671 -0.009 -8.385 1.00 97.88 370 ALA A C 1
ATOM 2828 O O . ALA A 1 370 ? -4.554 0.400 -9.134 1.00 97.88 370 ALA A O 1
ATOM 2829 N N . LEU A 1 371 ? -2.379 0.133 -8.675 1.00 98.00 371 LEU A N 1
ATOM 2830 C CA . LEU A 1 371 ? -1.836 0.824 -9.846 1.00 98.00 371 LEU A CA 1
ATOM 2831 C C . LEU A 1 371 ? -0.911 -0.119 -10.620 1.00 98.00 371 LEU A C 1
ATOM 2833 O O . LEU A 1 371 ? -0.012 -0.716 -10.025 1.00 98.00 371 LEU A O 1
ATOM 2837 N N . LEU A 1 372 ? -1.098 -0.236 -11.940 1.00 98.25 372 LEU A N 1
ATOM 2838 C CA . LEU A 1 372 ? -0.220 -1.026 -12.810 1.00 98.25 372 LEU A CA 1
ATOM 2839 C C . LEU A 1 372 ? 0.752 -0.100 -13.545 1.00 98.25 372 LEU A C 1
ATOM 2841 O O . LEU A 1 372 ? 0.375 0.619 -14.470 1.00 98.25 372 LEU A O 1
ATOM 2845 N N . LEU A 1 373 ? 2.018 -0.147 -13.143 1.00 97.62 373 LEU A N 1
ATOM 2846 C CA . LEU A 1 373 ? 3.115 0.627 -13.713 1.00 97.62 373 LEU A CA 1
ATOM 2847 C C . LEU A 1 373 ? 3.961 -0.243 -14.649 1.00 97.62 373 LEU A C 1
ATOM 2849 O O . LEU A 1 373 ? 4.174 -1.434 -14.410 1.00 97.62 373 LEU A O 1
ATOM 2853 N N . THR A 1 374 ? 4.480 0.336 -15.730 1.00 96.94 374 THR A N 1
ATOM 2854 C CA . THR A 1 374 ? 5.288 -0.411 -16.700 1.00 96.94 374 THR A CA 1
ATOM 2855 C C . THR A 1 374 ? 6.323 0.445 -17.426 1.00 96.94 374 THR A C 1
ATOM 2857 O O . THR A 1 374 ? 6.171 1.656 -17.564 1.00 96.94 374 THR A O 1
ATOM 2860 N N . ASN A 1 375 ? 7.373 -0.210 -17.929 1.00 94.50 375 ASN A N 1
ATOM 2861 C CA . ASN A 1 375 ? 8.301 0.339 -18.923 1.00 94.50 375 ASN A CA 1
ATOM 2862 C C . ASN A 1 375 ? 8.284 -0.457 -20.253 1.00 94.50 375 ASN A C 1
ATOM 2864 O O . ASN A 1 375 ? 9.174 -0.275 -21.091 1.00 94.50 375 ASN A O 1
ATOM 2868 N N . ARG A 1 376 ? 7.322 -1.381 -20.433 1.00 92.62 376 ARG A N 1
ATOM 2869 C CA . ARG A 1 376 ? 7.200 -2.229 -21.631 1.00 92.62 376 ARG A CA 1
ATOM 2870 C C . ARG A 1 376 ? 6.745 -1.381 -22.815 1.00 92.62 376 ARG A C 1
ATOM 2872 O O . ARG A 1 376 ? 5.617 -0.893 -22.822 1.00 92.62 376 ARG A O 1
ATOM 2879 N N . SER A 1 377 ? 7.581 -1.250 -23.846 1.00 89.12 377 SER A N 1
ATOM 2880 C CA . SER A 1 377 ? 7.292 -0.419 -25.031 1.00 89.12 377 SER A CA 1
ATOM 2881 C C . SER A 1 377 ? 5.953 -0.770 -25.693 1.00 89.12 377 SER A C 1
ATOM 2883 O O . SER A 1 377 ? 5.190 0.126 -26.042 1.00 89.12 377 SER A O 1
ATOM 2885 N N . ARG A 1 378 ? 5.616 -2.067 -25.765 1.00 92.50 378 ARG A N 1
ATOM 2886 C CA . ARG A 1 378 ? 4.337 -2.579 -26.299 1.00 92.50 378 ARG A CA 1
ATOM 2887 C C . ARG A 1 378 ? 3.081 -2.149 -25.524 1.00 92.50 378 ARG A C 1
ATOM 2889 O O . ARG A 1 378 ? 1.980 -2.383 -26.007 1.00 92.50 378 ARG A O 1
ATOM 2896 N N . LEU A 1 379 ? 3.223 -1.579 -24.324 1.00 92.75 379 LEU A N 1
ATOM 2897 C CA . LEU A 1 379 ? 2.110 -1.112 -23.488 1.00 92.75 379 LEU A CA 1
ATOM 2898 C C . LEU A 1 379 ? 2.003 0.420 -23.424 1.00 92.75 379 LEU A C 1
ATOM 2900 O O . LEU A 1 379 ? 0.979 0.921 -22.972 1.00 92.75 379 LEU A O 1
ATOM 2904 N N . VAL A 1 380 ? 3.002 1.167 -23.911 1.00 88.69 380 VAL A N 1
ATOM 2905 C CA . VAL A 1 380 ? 3.037 2.641 -23.820 1.00 88.69 380 VAL A CA 1
ATOM 2906 C C . VAL A 1 380 ? 1.840 3.287 -24.521 1.00 88.69 380 VAL A C 1
ATOM 2908 O O . VAL A 1 380 ? 1.201 4.159 -23.949 1.00 88.69 380 VAL A O 1
ATOM 2911 N N . ALA A 1 381 ? 1.465 2.802 -25.708 1.00 90.44 381 ALA A N 1
ATOM 2912 C CA . ALA A 1 381 ? 0.304 3.300 -26.457 1.00 90.44 381 ALA A CA 1
ATOM 2913 C C . ALA A 1 381 ? -1.063 2.987 -25.804 1.00 90.44 381 ALA A C 1
ATOM 2915 O O . ALA A 1 381 ? -2.096 3.415 -26.311 1.00 90.44 381 ALA A O 1
ATOM 2916 N N . ARG A 1 382 ? -1.082 2.223 -24.702 1.00 94.19 382 ARG A N 1
ATOM 2917 C CA . ARG A 1 382 ? -2.273 1.936 -23.887 1.00 94.19 382 ARG A CA 1
ATOM 2918 C C . ARG A 1 382 ? -2.247 2.640 -22.527 1.00 94.19 382 ARG A C 1
ATOM 2920 O O . ARG A 1 382 ? -3.198 2.484 -21.767 1.00 94.19 382 ARG A O 1
ATOM 2927 N N . ALA A 1 383 ? -1.159 3.329 -22.182 1.00 91.94 383 ALA A N 1
ATOM 2928 C CA . ALA A 1 383 ? -1.004 3.932 -20.868 1.00 91.94 383 ALA A CA 1
ATOM 2929 C C . ALA A 1 383 ? -1.852 5.195 -20.723 1.00 91.94 383 ALA A C 1
ATOM 2931 O O . ALA A 1 383 ? -1.921 6.006 -21.643 1.00 91.94 383 ALA A O 1
ATOM 2932 N N . LYS A 1 384 ? -2.468 5.365 -19.549 1.00 92.38 384 LYS A N 1
ATOM 2933 C CA . LYS A 1 384 ? -3.242 6.568 -19.228 1.00 92.38 384 LYS A CA 1
ATOM 2934 C C . LYS A 1 384 ? -2.354 7.764 -18.908 1.00 92.38 384 LYS A C 1
ATOM 2936 O O . LYS A 1 384 ? -2.773 8.876 -19.191 1.00 92.38 384 LYS A O 1
ATOM 2941 N N . TYR A 1 385 ? -1.166 7.526 -18.339 1.00 91.00 385 TYR A N 1
ATOM 2942 C CA . TYR A 1 385 ? -0.233 8.589 -17.960 1.00 91.00 385 TYR A CA 1
ATOM 2943 C C . TYR A 1 385 ? 1.242 8.165 -18.024 1.00 91.00 385 TYR A C 1
ATOM 2945 O O . TYR A 1 385 ? 1.589 6.995 -17.834 1.00 91.00 385 TYR A O 1
ATOM 2953 N N . HIS A 1 386 ? 2.129 9.143 -18.180 1.00 88.38 386 HIS A N 1
ATOM 2954 C CA . HIS A 1 386 ? 3.578 9.048 -18.034 1.00 88.38 386 HIS A CA 1
ATOM 2955 C C . HIS A 1 386 ? 4.032 9.699 -16.718 1.00 88.38 386 HIS A C 1
ATOM 2957 O O . HIS A 1 386 ? 3.729 10.862 -16.454 1.00 88.38 386 HIS A O 1
ATOM 2963 N N . LEU A 1 387 ? 4.790 8.965 -15.896 1.00 86.81 387 LEU A N 1
ATOM 2964 C CA . LEU A 1 387 ? 5.384 9.490 -14.665 1.00 86.81 387 LEU A CA 1
ATOM 2965 C C . LEU A 1 387 ? 6.579 10.386 -15.024 1.00 86.81 387 LEU A C 1
ATOM 2967 O O . LEU A 1 387 ? 7.636 9.894 -15.422 1.00 86.81 387 LEU A O 1
ATOM 2971 N N . ARG A 1 388 ? 6.402 11.704 -14.888 1.00 80.69 388 ARG A N 1
ATOM 2972 C CA . ARG A 1 388 ? 7.417 12.717 -15.216 1.00 80.69 388 ARG A CA 1
ATOM 2973 C C . ARG A 1 388 ? 8.410 12.915 -14.082 1.00 80.69 388 ARG A C 1
ATOM 2975 O O . ARG A 1 388 ? 9.611 12.729 -14.270 1.00 80.69 388 ARG A O 1
ATOM 2982 N N . HIS A 1 389 ? 7.896 13.289 -12.916 1.00 74.25 389 HIS A N 1
ATOM 2983 C CA . HIS A 1 389 ? 8.681 13.566 -11.723 1.00 74.25 389 HIS A CA 1
ATOM 2984 C C . HIS A 1 389 ? 7.996 12.952 -10.504 1.00 74.25 389 HIS A C 1
ATOM 2986 O O . HIS A 1 389 ? 6.773 12.975 -10.384 1.00 74.25 389 HIS A O 1
ATOM 2992 N N . LEU A 1 390 ? 8.800 12.429 -9.587 1.00 76.69 390 LEU A N 1
ATOM 2993 C CA . LEU A 1 390 ? 8.384 12.044 -8.247 1.00 76.69 390 LEU A CA 1
ATOM 2994 C C . LEU A 1 390 ? 9.394 12.690 -7.305 1.00 76.69 390 LEU A C 1
ATOM 2996 O O . LEU A 1 390 ? 10.598 12.509 -7.485 1.00 76.69 390 LEU A O 1
ATOM 3000 N N . VAL A 1 391 ? 8.914 13.493 -6.357 1.00 75.25 391 VAL A N 1
ATOM 3001 C CA . VAL A 1 391 ? 9.771 14.178 -5.383 1.00 75.25 391 VAL A CA 1
ATOM 3002 C C . VAL A 1 391 ? 9.437 13.649 -3.999 1.00 75.25 391 VAL A C 1
ATOM 3004 O O . VAL A 1 391 ? 8.303 13.759 -3.536 1.00 75.25 391 VAL A O 1
ATOM 3007 N N . ARG A 1 392 ? 10.439 13.072 -3.336 1.00 75.25 392 ARG A N 1
ATOM 3008 C CA . ARG A 1 392 ? 10.331 12.557 -1.974 1.00 75.25 392 ARG A CA 1
ATOM 3009 C C . ARG A 1 392 ? 11.138 13.435 -1.023 1.00 75.25 392 ARG A C 1
ATOM 3011 O O . ARG A 1 392 ? 12.356 13.525 -1.146 1.00 75.25 392 ARG A O 1
ATOM 3018 N N . THR A 1 393 ? 10.464 13.980 -0.016 1.00 74.44 393 THR A N 1
ATOM 3019 C CA . THR A 1 393 ? 11.092 14.692 1.105 1.00 74.44 393 THR A CA 1
ATOM 3020 C C . THR A 1 393 ? 10.800 13.937 2.396 1.00 74.44 393 THR A C 1
ATOM 3022 O O . THR A 1 393 ? 9.644 13.652 2.698 1.00 74.44 393 THR A O 1
ATOM 3025 N N . GLN A 1 394 ? 11.842 13.615 3.164 1.00 77.81 394 GLN A N 1
ATOM 3026 C CA . GLN A 1 394 ? 11.725 13.001 4.486 1.00 77.81 394 GLN A CA 1
ATOM 3027 C C . GLN A 1 394 ? 12.165 14.026 5.535 1.00 77.81 394 GLN A C 1
ATOM 3029 O O . GLN A 1 394 ? 13.342 14.373 5.599 1.00 77.81 394 GLN A O 1
ATOM 3034 N N . CYS A 1 395 ? 11.241 14.512 6.361 1.00 79.56 395 CYS A N 1
ATOM 3035 C CA . CYS A 1 395 ? 11.597 15.336 7.515 1.00 79.56 395 CYS A CA 1
ATOM 3036 C C . CYS A 1 395 ? 12.094 14.433 8.656 1.00 79.56 395 CYS A C 1
ATOM 3038 O O . CYS A 1 395 ? 11.478 13.406 8.945 1.00 79.56 395 CYS A O 1
ATOM 3040 N N . THR A 1 396 ? 13.211 14.805 9.286 1.00 83.38 396 THR A N 1
ATOM 3041 C CA . THR A 1 396 ? 13.940 13.972 10.265 1.00 83.38 396 THR A CA 1
ATOM 3042 C C . THR A 1 396 ? 14.053 14.617 11.649 1.00 83.38 396 THR A C 1
ATOM 3044 O O . THR A 1 396 ? 14.917 14.237 12.431 1.00 83.38 396 THR A O 1
ATOM 3047 N N . ASP A 1 397 ? 13.231 15.625 11.937 1.00 84.88 397 ASP A N 1
ATOM 3048 C CA . ASP A 1 397 ? 13.196 16.321 13.223 1.00 84.88 397 ASP A CA 1
ATOM 3049 C C . ASP A 1 397 ? 12.113 15.756 14.157 1.00 84.88 397 ASP A C 1
ATOM 3051 O O . ASP A 1 397 ? 11.093 15.231 13.699 1.00 84.88 397 ASP A O 1
ATOM 3055 N N . ASP A 1 398 ? 12.290 15.947 15.463 1.00 86.62 398 ASP A N 1
ATOM 3056 C CA . ASP A 1 398 ? 11.407 15.444 16.526 1.00 86.62 398 ASP A CA 1
ATOM 3057 C C . ASP A 1 398 ? 9.931 15.832 16.323 1.00 86.62 398 ASP A C 1
ATOM 3059 O O . ASP A 1 398 ? 9.021 15.045 16.592 1.00 86.62 398 ASP A O 1
ATOM 3063 N N . GLY A 1 399 ? 9.675 17.035 15.791 1.00 84.31 399 GLY A N 1
ATOM 3064 C CA . GLY A 1 399 ? 8.326 17.529 15.503 1.00 84.31 399 GLY A CA 1
ATOM 3065 C C . GLY A 1 399 ? 7.638 16.805 14.341 1.00 84.31 399 GLY A C 1
ATOM 3066 O O . GLY A 1 399 ? 6.408 16.740 14.311 1.00 84.31 399 GLY A O 1
ATOM 3067 N N . SER A 1 400 ? 8.412 16.239 13.410 1.00 82.69 400 SER A N 1
ATOM 3068 C CA . SER A 1 400 ? 7.917 15.325 12.373 1.00 82.69 400 SER A CA 1
ATOM 3069 C C . SER A 1 400 ? 7.808 13.896 12.897 1.00 82.69 400 SER A C 1
ATOM 3071 O O . SER A 1 400 ? 6.795 13.239 12.659 1.00 82.69 400 SER A O 1
ATOM 3073 N N . TYR A 1 401 ? 8.808 13.425 13.646 1.00 85.31 401 TYR A N 1
ATOM 3074 C CA . TYR A 1 401 ? 8.842 12.073 14.209 1.00 85.31 401 TYR A CA 1
ATOM 3075 C C . TYR A 1 401 ? 7.663 11.806 15.159 1.00 85.31 401 TYR A C 1
ATOM 3077 O O . TYR A 1 401 ? 7.014 10.768 15.073 1.00 85.31 401 TYR A O 1
ATOM 3085 N N . HIS A 1 402 ? 7.303 12.780 15.998 1.00 88.25 402 HIS A N 1
ATOM 3086 C CA . HIS A 1 402 ? 6.145 12.704 16.895 1.00 88.25 402 HIS A CA 1
ATOM 3087 C C . HIS A 1 402 ? 4.844 13.277 16.292 1.00 88.25 402 HIS A C 1
ATOM 3089 O O . HIS A 1 402 ? 3.915 13.599 17.038 1.00 88.25 402 HIS A O 1
ATOM 3095 N N . SER A 1 403 ? 4.753 13.446 14.965 1.00 86.75 403 SER A N 1
ATOM 3096 C CA . SER A 1 403 ? 3.566 14.039 14.319 1.00 86.75 403 SER A CA 1
ATOM 3097 C C . SER A 1 403 ? 2.369 13.082 14.232 1.00 86.75 403 SER A C 1
ATOM 3099 O O . SER A 1 403 ? 1.233 13.494 14.478 1.00 86.75 403 SER A O 1
ATOM 3101 N N . VAL A 1 404 ? 2.639 11.812 13.920 1.00 90.31 404 VAL A N 1
ATOM 3102 C CA . VAL A 1 404 ? 1.697 10.688 13.844 1.00 90.31 404 VAL A CA 1
ATOM 3103 C C . VAL A 1 404 ? 2.413 9.496 14.462 1.00 90.31 404 VAL A C 1
ATOM 3105 O O . VAL A 1 404 ? 3.408 9.039 13.905 1.00 90.31 404 VAL A O 1
ATOM 3108 N N . TYR A 1 405 ? 1.965 9.029 15.627 1.00 91.50 405 TYR A N 1
ATOM 3109 C CA . TYR A 1 405 ? 2.726 8.050 16.407 1.00 91.50 405 TYR A CA 1
ATOM 3110 C C . TYR A 1 405 ? 1.818 6.977 17.013 1.00 91.50 405 TYR A C 1
ATOM 3112 O O . TYR A 1 405 ? 0.897 7.298 17.761 1.00 91.50 405 TYR A O 1
ATOM 3120 N N . GLU A 1 406 ? 2.081 5.707 16.705 1.00 92.88 406 GLU A N 1
ATOM 3121 C CA . GLU A 1 406 ? 1.393 4.570 17.322 1.00 92.88 406 GLU A CA 1
ATOM 3122 C C . GLU A 1 406 ? 2.004 4.284 18.702 1.00 92.88 406 GLU A C 1
ATOM 3124 O O . GLU A 1 406 ? 3.203 4.029 18.829 1.00 92.88 406 GLU A O 1
ATOM 3129 N N . CYS A 1 407 ? 1.195 4.373 19.756 1.00 94.00 407 CYS A N 1
ATOM 3130 C CA . CYS A 1 407 ? 1.612 4.106 21.130 1.00 94.00 407 CYS A CA 1
ATOM 3131 C C . CYS A 1 407 ? 0.431 3.646 21.994 1.00 94.00 407 CYS A C 1
ATOM 3133 O O . CYS A 1 407 ? -0.720 3.655 21.564 1.00 94.00 407 CYS A O 1
ATOM 3135 N N . GLN A 1 408 ? 0.718 3.231 23.225 1.00 95.62 408 GLN A N 1
ATOM 3136 C CA . GLN A 1 408 ? -0.312 3.022 24.240 1.00 95.62 408 GLN A CA 1
ATOM 3137 C C . GLN A 1 408 ? -0.598 4.332 24.982 1.00 95.62 408 GLN A C 1
ATOM 3139 O O . GLN A 1 408 ? 0.295 5.172 25.114 1.00 95.62 408 GLN A O 1
ATOM 3144 N N . ASP A 1 409 ? -1.832 4.497 25.454 1.00 93.19 409 ASP A N 1
ATOM 3145 C CA . ASP A 1 409 ? -2.183 5.517 26.442 1.00 93.19 409 ASP A CA 1
ATOM 3146 C C . ASP A 1 409 ? -1.768 5.104 27.870 1.00 93.19 409 ASP A C 1
ATOM 3148 O O . ASP A 1 409 ? -1.258 4.005 28.101 1.00 93.19 409 ASP A O 1
ATOM 3152 N N . GLU A 1 410 ? -2.016 5.977 28.850 1.00 92.56 410 GLU A N 1
ATOM 3153 C CA . GLU A 1 410 ? -1.717 5.741 30.275 1.00 92.56 410 GLU A CA 1
ATOM 3154 C C . GLU A 1 410 ? -2.435 4.508 30.867 1.00 92.56 410 GLU A C 1
ATOM 3156 O O . GLU A 1 410 ? -2.049 4.015 31.925 1.00 92.56 410 GLU A O 1
ATOM 3161 N N . THR A 1 411 ? -3.457 3.978 30.183 1.00 91.69 411 THR A N 1
ATOM 3162 C CA . THR A 1 411 ? -4.196 2.764 30.566 1.00 91.69 411 THR A CA 1
ATOM 3163 C C . THR A 1 411 ? -3.766 1.516 29.783 1.00 91.69 411 THR A C 1
ATOM 3165 O O . THR A 1 411 ? -4.381 0.459 29.920 1.00 91.69 411 THR A O 1
ATOM 3168 N N . GLY A 1 412 ? -2.715 1.615 28.961 1.00 92.69 412 GLY A N 1
ATOM 3169 C CA . GLY A 1 412 ? -2.188 0.517 28.146 1.00 92.69 412 GLY A CA 1
ATOM 3170 C C . GLY A 1 412 ? -2.956 0.260 26.842 1.00 92.69 412 GLY A C 1
ATOM 3171 O O . GLY A 1 412 ? -2.640 -0.695 26.127 1.00 92.69 412 GLY A O 1
ATOM 3172 N N . ARG A 1 413 ? -3.958 1.081 26.495 1.00 92.12 413 ARG A N 1
ATOM 3173 C CA . ARG A 1 413 ? -4.755 0.902 25.269 1.00 92.12 413 ARG A CA 1
ATOM 3174 C C . ARG A 1 413 ? -4.004 1.472 24.067 1.00 92.12 413 ARG A C 1
ATOM 3176 O O . ARG A 1 413 ? -3.598 2.630 24.086 1.00 92.12 413 ARG A O 1
ATOM 3183 N N . ALA A 1 414 ? -3.829 0.674 23.014 1.00 92.44 414 ALA A N 1
ATOM 3184 C CA . ALA A 1 414 ? -3.108 1.085 21.808 1.00 92.44 414 ALA A CA 1
ATOM 3185 C C . ALA A 1 414 ? -3.931 2.039 20.919 1.00 92.44 414 ALA A C 1
ATOM 3187 O O . ALA A 1 414 ? -5.110 1.791 20.659 1.00 92.44 414 ALA A O 1
ATOM 3188 N N . GLY A 1 415 ? -3.290 3.094 20.414 1.00 92.75 415 GLY A N 1
ATOM 3189 C CA . GLY A 1 415 ? -3.864 4.082 19.502 1.00 92.75 415 GLY A CA 1
ATOM 3190 C C . GLY A 1 415 ? -2.796 4.846 18.709 1.00 92.75 415 GLY A C 1
ATOM 3191 O O . GLY A 1 415 ? -1.596 4.718 18.945 1.00 92.75 415 GLY A O 1
ATOM 3192 N N . VAL A 1 416 ? -3.235 5.649 17.741 1.00 93.81 416 VAL A N 1
ATOM 3193 C CA . VAL A 1 416 ? -2.396 6.493 16.884 1.00 93.81 416 VAL A CA 1
ATOM 3194 C C . VAL A 1 416 ? -2.597 7.951 17.277 1.00 93.81 416 VAL A C 1
ATOM 3196 O O . VAL A 1 416 ? -3.573 8.602 16.906 1.00 93.81 416 VAL A O 1
ATOM 3199 N N . ARG A 1 417 ? -1.644 8.479 18.041 1.00 92.88 417 ARG A N 1
ATOM 3200 C CA . ARG A 1 417 ? -1.649 9.852 18.537 1.00 92.88 417 ARG A CA 1
ATOM 3201 C C . ARG A 1 417 ? -1.323 10.825 17.407 1.00 92.88 417 ARG A C 1
ATOM 3203 O O . ARG A 1 417 ? -0.232 10.781 16.835 1.00 92.88 417 ARG A O 1
ATOM 3210 N N . LEU A 1 418 ? -2.259 11.729 17.111 1.00 90.50 418 LEU A N 1
ATOM 3211 C CA . LEU A 1 418 ? -2.095 12.779 16.104 1.00 90.50 418 LEU A CA 1
ATOM 3212 C C . LEU A 1 418 ? -1.734 14.118 16.763 1.00 90.50 418 LEU A C 1
ATOM 3214 O O . LEU A 1 418 ? -2.483 14.663 17.577 1.00 90.50 418 LEU A O 1
ATOM 3218 N N . SER A 1 419 ? -0.576 14.670 16.401 1.00 85.00 419 SER A N 1
ATOM 3219 C CA . SER A 1 419 ? -0.090 15.949 16.923 1.00 85.00 419 SER A CA 1
ATOM 3220 C C . SER A 1 419 ? -0.708 17.141 16.194 1.00 85.00 419 SER A C 1
ATOM 3222 O O . SER A 1 419 ? -0.800 17.162 14.967 1.00 85.00 419 SER A O 1
ATOM 3224 N N . LYS A 1 420 ? -1.019 18.216 16.932 1.00 77.50 420 LYS A N 1
ATOM 3225 C CA . LYS A 1 420 ? -1.462 19.504 16.355 1.00 77.50 420 LYS A CA 1
ATOM 3226 C C . LYS A 1 420 ? -0.436 20.107 15.381 1.00 77.50 420 LYS A C 1
ATOM 3228 O O . LYS A 1 420 ? -0.814 20.862 14.489 1.00 77.50 420 LYS A O 1
ATOM 3233 N N . VAL A 1 421 ? 0.845 19.747 15.521 1.00 69.75 421 VAL A N 1
ATOM 3234 C CA . VAL A 1 421 ? 1.937 20.167 14.623 1.00 69.75 421 VAL A CA 1
ATOM 3235 C C . VAL A 1 421 ? 1.708 19.684 13.184 1.00 69.75 421 VAL A C 1
ATOM 3237 O O . VAL A 1 421 ? 2.098 20.380 12.248 1.00 69.75 421 VAL A O 1
ATOM 3240 N N . LEU A 1 422 ? 1.019 18.550 12.994 1.00 64.62 422 LEU A N 1
ATOM 3241 C CA . LEU A 1 422 ? 0.712 17.983 11.678 1.00 64.62 422 LEU A CA 1
ATOM 3242 C C . LEU A 1 422 ? -0.047 18.978 10.787 1.00 64.62 422 LEU A C 1
ATOM 3244 O O . LEU A 1 422 ? 0.345 19.185 9.644 1.00 64.62 422 LEU A O 1
ATOM 3248 N N . ALA A 1 423 ? -1.083 19.632 11.324 1.00 60.81 423 ALA A N 1
ATOM 3249 C CA . ALA A 1 423 ? -1.918 20.578 10.578 1.00 60.81 423 ALA A CA 1
ATOM 3250 C C . ALA A 1 423 ? -1.172 21.869 10.193 1.00 60.81 423 ALA A C 1
ATOM 3252 O O . ALA A 1 423 ? -1.413 22.434 9.129 1.00 60.81 423 ALA A O 1
ATOM 3253 N N . VAL A 1 424 ? -0.246 22.327 11.043 1.00 58.91 424 VAL A N 1
ATOM 3254 C CA . VAL A 1 424 ? 0.597 23.500 10.759 1.00 58.91 424 VAL A CA 1
ATOM 3255 C C . VAL A 1 424 ? 1.626 23.168 9.675 1.00 58.91 424 VAL A C 1
ATOM 3257 O O . VAL A 1 424 ? 1.854 23.960 8.762 1.00 58.91 424 VAL A O 1
ATOM 3260 N N . ARG A 1 425 ? 2.242 21.982 9.746 1.00 61.94 425 ARG A N 1
ATOM 3261 C CA . ARG A 1 425 ? 3.273 21.573 8.784 1.00 61.94 425 ARG A CA 1
ATO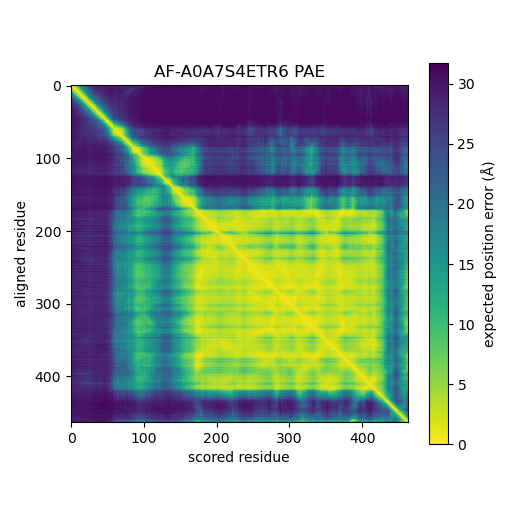M 3262 C C . ARG A 1 425 ? 2.708 21.187 7.426 1.00 61.94 425 ARG A C 1
ATOM 3264 O O . ARG A 1 425 ? 3.298 21.586 6.431 1.00 61.94 425 ARG A O 1
ATOM 3271 N N . SER A 1 426 ? 1.567 20.498 7.360 1.00 54.81 426 SER A N 1
ATOM 3272 C CA . SER A 1 426 ? 0.938 20.170 6.075 1.00 54.81 426 SER A CA 1
ATOM 3273 C C . SER A 1 426 ? 0.608 21.431 5.270 1.00 54.81 426 SER A C 1
ATOM 3275 O O . SER A 1 426 ? 0.930 21.486 4.086 1.00 54.81 426 SER A O 1
ATOM 3277 N N . ALA A 1 427 ? 0.082 22.477 5.919 1.00 45.50 427 ALA A N 1
ATOM 3278 C CA . ALA A 1 427 ? -0.137 23.779 5.290 1.00 45.50 427 ALA A CA 1
ATOM 3279 C C . ALA A 1 427 ? 1.177 24.424 4.802 1.00 45.50 427 ALA A C 1
ATOM 3281 O O . ALA A 1 427 ? 1.280 24.825 3.642 1.00 45.50 427 ALA A O 1
ATOM 3282 N N . ASN A 1 428 ? 2.204 24.480 5.658 1.00 45.84 428 ASN A N 1
ATOM 3283 C CA . ASN A 1 428 ? 3.476 25.127 5.325 1.00 45.84 428 ASN A CA 1
ATOM 3284 C C . ASN A 1 428 ? 4.248 24.405 4.206 1.00 45.84 428 ASN A C 1
ATOM 3286 O O . ASN A 1 428 ? 4.816 25.066 3.342 1.00 45.84 428 ASN A O 1
ATOM 3290 N N . THR A 1 429 ? 4.251 23.069 4.169 1.00 49.66 429 THR A N 1
ATOM 3291 C CA . THR A 1 429 ? 4.921 22.309 3.100 1.00 49.66 429 THR A CA 1
ATOM 3292 C C . THR A 1 429 ? 4.214 22.484 1.753 1.00 49.66 429 THR A C 1
ATOM 3294 O O . THR A 1 429 ? 4.888 22.600 0.731 1.00 49.66 429 THR A O 1
ATOM 3297 N N . THR A 1 430 ? 2.878 22.594 1.725 1.00 41.72 430 THR A N 1
ATOM 3298 C CA . THR A 1 430 ? 2.158 22.977 0.497 1.00 41.72 430 THR A CA 1
ATOM 3299 C C . THR A 1 430 ? 2.581 24.371 0.021 1.00 41.72 430 THR A C 1
ATOM 3301 O O . THR A 1 430 ? 2.904 24.527 -1.155 1.00 41.72 430 THR A O 1
ATOM 3304 N N . LEU A 1 431 ? 2.670 25.353 0.925 1.00 28.53 431 LEU A N 1
ATOM 3305 C CA . LEU A 1 431 ? 3.088 26.728 0.607 1.00 28.53 431 LEU A CA 1
ATOM 3306 C C . LEU A 1 431 ? 4.558 26.855 0.166 1.00 28.53 431 LEU A C 1
ATOM 3308 O O . LEU A 1 431 ? 4.883 27.759 -0.591 1.00 28.53 431 LEU A O 1
ATOM 3312 N N . GLN A 1 432 ? 5.447 25.955 0.594 1.00 34.88 432 GLN A N 1
ATOM 3313 C CA . GLN A 1 432 ? 6.839 25.921 0.122 1.00 34.88 432 GLN A CA 1
ATOM 3314 C C . GLN A 1 432 ? 6.997 25.228 -1.241 1.00 34.88 432 GLN A C 1
ATOM 3316 O O . GLN A 1 432 ? 7.981 25.456 -1.939 1.00 34.88 432 GLN A O 1
ATOM 3321 N N . SER A 1 433 ? 6.039 24.386 -1.645 1.00 35.09 433 SER A N 1
ATOM 3322 C CA . SER A 1 433 ? 6.106 23.675 -2.929 1.00 35.09 433 SER A CA 1
ATOM 3323 C C . SER A 1 433 ? 5.771 24.551 -4.147 1.00 35.09 433 SER A C 1
ATOM 3325 O O . SER A 1 433 ? 6.208 24.236 -5.254 1.00 35.09 433 SER A O 1
ATOM 3327 N N . SER A 1 434 ? 5.055 25.667 -3.954 1.00 31.03 434 SER A N 1
ATOM 3328 C CA . SER A 1 434 ? 4.576 26.544 -5.035 1.00 31.03 434 SER A CA 1
ATOM 3329 C C . SER A 1 434 ? 5.640 27.423 -5.704 1.00 31.03 434 SER A C 1
ATOM 3331 O O . SER A 1 434 ? 5.386 27.921 -6.797 1.00 31.03 434 SER A O 1
ATOM 3333 N N . ASP A 1 435 ? 6.826 27.577 -5.106 1.00 33.75 435 ASP A N 1
ATOM 3334 C CA . ASP A 1 435 ? 7.956 28.291 -5.733 1.00 33.75 435 ASP A CA 1
ATOM 3335 C C . ASP A 1 435 ? 8.724 27.411 -6.742 1.00 33.75 435 ASP A C 1
ATOM 3337 O O . ASP A 1 435 ? 9.594 27.881 -7.476 1.00 33.75 435 ASP A O 1
ATOM 3341 N N . THR A 1 436 ? 8.365 26.126 -6.833 1.00 30.81 436 THR A N 1
ATOM 3342 C CA . THR A 1 436 ? 8.667 25.279 -7.994 1.00 30.81 436 THR A CA 1
ATOM 3343 C C . THR A 1 436 ? 7.414 25.116 -8.856 1.00 30.81 436 THR A C 1
ATOM 3345 O O . THR A 1 436 ? 6.312 25.101 -8.309 1.00 30.81 436 THR A O 1
ATOM 3348 N N . PRO A 1 437 ? 7.530 24.901 -10.183 1.00 27.00 437 PRO A N 1
ATOM 3349 C CA . PRO A 1 437 ? 6.393 24.592 -11.057 1.00 27.00 437 PRO A CA 1
ATOM 3350 C C . PRO A 1 437 ? 5.866 23.154 -10.853 1.00 27.00 437 PRO A C 1
ATOM 3352 O O . PRO A 1 437 ? 5.568 22.427 -11.801 1.00 27.00 437 PRO A O 1
ATOM 3355 N N . ALA A 1 438 ? 5.738 22.725 -9.598 1.00 28.73 438 ALA A N 1
ATOM 3356 C CA . ALA A 1 438 ? 4.926 21.587 -9.225 1.00 28.73 438 ALA A CA 1
ATOM 3357 C C . ALA A 1 438 ? 3.455 21.991 -9.379 1.00 28.73 438 ALA A C 1
ATOM 3359 O O . ALA A 1 438 ? 2.928 22.781 -8.595 1.00 28.73 438 ALA A O 1
ATOM 3360 N N . HIS A 1 439 ? 2.768 21.433 -10.378 1.00 29.52 439 HIS A N 1
ATOM 3361 C CA . HIS A 1 439 ? 1.317 21.561 -10.503 1.00 29.52 439 HIS A CA 1
ATOM 3362 C C . HIS A 1 439 ? 0.612 20.779 -9.381 1.00 29.52 439 HIS A C 1
ATOM 3364 O O . HIS A 1 439 ? 0.067 19.695 -9.588 1.00 29.52 439 HIS A O 1
ATOM 3370 N N . ALA A 1 440 ? 0.602 21.354 -8.176 1.00 28.66 440 ALA A N 1
ATOM 3371 C CA . ALA A 1 440 ? -0.306 20.981 -7.105 1.00 28.66 440 ALA A CA 1
ATOM 3372 C C . ALA A 1 440 ? -1.739 21.238 -7.603 1.00 28.66 440 ALA A C 1
ATOM 3374 O O . ALA A 1 440 ? -2.221 22.370 -7.607 1.00 28.66 440 ALA A O 1
ATOM 3375 N N . PHE A 1 441 ? -2.388 20.188 -8.114 1.00 29.52 441 PHE A N 1
ATOM 3376 C CA . PHE A 1 441 ? -3.631 20.269 -8.885 1.00 29.52 441 PHE A CA 1
ATOM 3377 C C . PHE A 1 441 ? -4.847 20.680 -8.028 1.00 29.52 441 PHE A C 1
ATOM 3379 O O . PHE A 1 441 ? -5.726 19.878 -7.703 1.00 29.52 441 PHE A O 1
ATOM 3386 N N . ALA A 1 442 ? -4.944 21.976 -7.725 1.00 24.55 442 ALA A N 1
ATOM 3387 C CA . ALA A 1 442 ? -6.096 22.641 -7.117 1.00 24.55 442 ALA A CA 1
ATOM 3388 C C . ALA A 1 442 ? -7.274 22.778 -8.112 1.00 24.55 442 ALA A C 1
ATOM 3390 O O . ALA A 1 442 ? -7.784 23.866 -8.381 1.00 24.55 442 ALA A O 1
ATOM 3391 N N . VAL A 1 443 ? -7.707 21.657 -8.694 1.00 27.91 443 VAL A N 1
ATOM 3392 C CA . VAL A 1 443 ? -8.792 21.607 -9.683 1.00 27.91 443 VAL A CA 1
ATOM 3393 C C . VAL A 1 443 ? -10.139 21.786 -8.983 1.00 27.91 443 VAL A C 1
ATOM 3395 O O . VAL A 1 443 ? -10.627 20.853 -8.332 1.00 27.91 443 VAL A O 1
ATOM 3398 N N . ARG A 1 444 ? -10.745 22.973 -9.156 1.00 21.09 444 ARG A N 1
ATOM 3399 C CA . ARG A 1 444 ? -12.154 23.252 -8.815 1.00 21.09 444 ARG A CA 1
ATOM 3400 C C . ARG A 1 444 ? -13.085 22.209 -9.466 1.00 21.09 444 ARG A C 1
ATOM 3402 O O . ARG A 1 444 ? -12.792 21.738 -10.563 1.00 21.09 444 ARG A O 1
ATOM 3409 N N . PRO A 1 445 ? -14.183 21.819 -8.800 1.00 23.14 445 PRO A N 1
ATOM 3410 C CA . PRO A 1 445 ? -14.888 20.586 -9.129 1.00 23.14 445 PRO A CA 1
ATOM 3411 C C . PRO A 1 445 ? -15.744 20.680 -10.398 1.00 23.14 445 PRO A C 1
ATOM 3413 O O . PRO A 1 445 ? -16.554 21.590 -10.543 1.00 23.14 445 PRO A O 1
ATOM 3416 N N . TYR A 1 446 ? -15.642 19.646 -11.233 1.00 24.56 446 TYR A N 1
ATOM 3417 C CA . TYR A 1 446 ? -16.700 19.174 -12.126 1.00 24.56 446 TYR A CA 1
ATOM 3418 C C . TYR A 1 446 ? -16.745 17.638 -12.027 1.00 24.56 446 TYR A C 1
ATOM 3420 O O . TYR A 1 446 ? -15.712 16.987 -12.169 1.00 24.56 446 TYR A O 1
ATOM 3428 N N . ALA A 1 447 ? -17.943 17.090 -11.788 1.00 24.98 447 ALA A N 1
ATOM 3429 C CA . ALA A 1 447 ? -18.263 15.666 -11.575 1.00 24.98 447 ALA A CA 1
ATOM 3430 C C . ALA A 1 447 ? -17.647 14.975 -10.314 1.00 24.98 447 ALA A C 1
ATOM 3432 O O . ALA A 1 447 ? -16.572 15.352 -9.846 1.00 24.98 447 ALA A O 1
ATOM 3433 N N . PRO A 1 448 ? -18.324 13.962 -9.718 1.00 28.23 448 PRO A N 1
ATOM 3434 C CA . PRO A 1 448 ? -18.066 13.545 -8.327 1.00 28.23 448 PRO A CA 1
ATOM 3435 C C . PRO A 1 448 ? -17.090 12.366 -8.126 1.00 28.23 448 PRO A C 1
ATOM 3437 O O . PRO A 1 448 ? -16.760 12.043 -6.990 1.00 28.23 448 PRO A O 1
ATOM 3440 N N . VAL A 1 449 ? -16.612 11.707 -9.187 1.00 28.64 449 VAL A N 1
ATOM 3441 C CA . VAL A 1 449 ? -15.848 10.437 -9.082 1.00 28.64 449 VAL A CA 1
ATOM 3442 C C . VAL A 1 449 ? -14.390 10.640 -8.609 1.00 28.64 449 VAL A C 1
ATOM 3444 O O . VAL A 1 449 ? -13.717 9.706 -8.183 1.00 28.64 449 VAL A O 1
ATOM 3447 N N . GLY A 1 450 ? -13.876 11.873 -8.655 1.00 28.12 450 GLY A N 1
ATOM 3448 C CA . GLY A 1 450 ? -12.439 12.163 -8.563 1.00 28.12 450 GLY A CA 1
ATOM 3449 C C . GLY A 1 450 ? -11.787 12.208 -7.172 1.00 28.12 450 GLY A C 1
ATOM 3450 O O . GLY A 1 450 ? -10.629 12.616 -7.104 1.00 28.12 450 GLY A O 1
ATOM 3451 N N . LEU A 1 451 ? -12.469 11.864 -6.070 1.00 29.30 451 LEU A N 1
ATOM 3452 C CA . LEU A 1 451 ? -11.912 12.071 -4.717 1.00 29.30 451 LEU A CA 1
ATOM 3453 C C . LEU A 1 451 ? -10.795 11.079 -4.338 1.00 29.30 451 LEU A C 1
ATOM 3455 O O . LEU A 1 451 ? -9.714 11.500 -3.932 1.00 29.30 451 LEU A O 1
ATOM 3459 N N . HIS A 1 452 ? -11.037 9.771 -4.470 1.00 30.44 452 HIS A N 1
ATOM 3460 C CA . HIS A 1 452 ? -10.178 8.742 -3.860 1.00 30.44 452 HIS A CA 1
ATOM 3461 C C . HIS A 1 452 ? -8.803 8.578 -4.530 1.00 30.44 452 HIS A C 1
ATOM 3463 O O . HIS A 1 452 ? -7.832 8.249 -3.856 1.00 30.44 452 HIS A O 1
ATOM 3469 N N . ALA A 1 453 ? -8.677 8.870 -5.828 1.00 28.67 453 ALA A N 1
ATOM 3470 C CA . ALA A 1 453 ? -7.383 8.820 -6.513 1.00 28.67 453 ALA A CA 1
ATOM 3471 C C . ALA A 1 453 ? -6.434 9.977 -6.121 1.00 28.67 453 ALA A C 1
ATOM 3473 O O . ALA A 1 453 ? -5.227 9.873 -6.325 1.00 28.67 453 ALA A O 1
ATOM 3474 N N . ARG A 1 454 ? -6.951 11.089 -5.568 1.00 30.94 454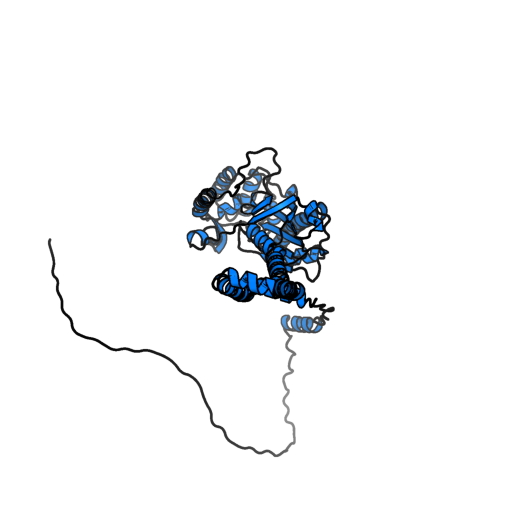 ARG A N 1
ATOM 3475 C CA . ARG A 1 454 ? -6.166 12.322 -5.357 1.00 30.94 454 ARG A CA 1
ATOM 3476 C C . ARG A 1 454 ? -5.246 12.289 -4.133 1.00 30.94 454 ARG A C 1
ATOM 3478 O O . ARG A 1 454 ? -4.194 12.917 -4.179 1.00 30.94 454 ARG A O 1
ATOM 3485 N N . SER A 1 455 ? -5.591 11.568 -3.064 1.00 34.56 455 SER A N 1
ATOM 3486 C CA . SER A 1 455 ? -4.743 11.484 -1.858 1.00 34.56 455 SER A CA 1
ATOM 3487 C C . SER A 1 455 ? -3.487 10.628 -2.060 1.00 34.56 455 SER A C 1
ATOM 3489 O O . SER A 1 455 ? -2.467 10.871 -1.424 1.00 34.56 455 SER A O 1
ATOM 3491 N N . LEU A 1 456 ? -3.545 9.654 -2.972 1.00 33.91 456 LEU A N 1
ATOM 3492 C CA . LEU A 1 456 ? -2.489 8.666 -3.219 1.00 33.91 456 LEU A CA 1
ATOM 3493 C C . LEU A 1 456 ? -1.299 9.219 -4.024 1.00 33.91 456 LEU A C 1
ATOM 3495 O O . LEU A 1 456 ? -0.220 8.630 -3.997 1.00 33.91 456 LEU A O 1
ATOM 3499 N N . LEU A 1 457 ? -1.504 10.318 -4.762 1.00 39.31 457 LEU A N 1
ATOM 3500 C CA . LEU A 1 457 ? -0.591 10.815 -5.805 1.00 39.31 457 LEU A CA 1
ATOM 3501 C C . LEU A 1 457 ? 0.023 12.195 -5.494 1.00 39.31 457 LEU A C 1
ATOM 3503 O O . LEU A 1 457 ? 0.657 12.797 -6.360 1.00 39.31 457 LEU A O 1
ATOM 3507 N N . ALA A 1 458 ? -0.155 12.710 -4.274 1.00 36.75 458 ALA A N 1
ATOM 3508 C CA . ALA A 1 458 ? 0.256 14.055 -3.852 1.00 36.75 458 ALA A CA 1
ATOM 3509 C C . ALA A 1 458 ? 1.792 14.222 -3.724 1.00 36.75 458 ALA A C 1
ATOM 3511 O O . ALA A 1 458 ? 2.332 14.336 -2.628 1.00 36.75 458 ALA A O 1
ATOM 3512 N N . GLY A 1 459 ? 2.495 14.219 -4.859 1.00 33.41 459 GLY A N 1
ATOM 3513 C CA . GLY A 1 459 ? 3.963 14.275 -4.957 1.00 33.41 459 GLY A CA 1
ATOM 3514 C C . GLY A 1 459 ? 4.543 13.657 -6.240 1.00 33.41 459 GLY A C 1
ATOM 3515 O O . GLY A 1 459 ? 5.752 13.731 -6.463 1.00 33.41 459 GLY A O 1
ATOM 3516 N N . ALA A 1 460 ? 3.697 13.063 -7.091 1.00 33.81 460 ALA A N 1
ATOM 3517 C CA . ALA A 1 460 ? 4.071 12.491 -8.381 1.00 33.81 460 ALA A CA 1
ATOM 3518 C C . ALA A 1 460 ? 3.309 13.190 -9.520 1.00 33.81 460 ALA A C 1
ATOM 3520 O O . ALA A 1 460 ? 2.079 13.255 -9.494 1.00 33.81 460 ALA A O 1
ATOM 3521 N N . THR A 1 461 ? 4.021 13.705 -10.527 1.00 37.59 461 THR A N 1
ATOM 3522 C CA . THR A 1 461 ? 3.404 14.326 -11.706 1.00 37.59 461 THR A CA 1
ATOM 3523 C C . THR A 1 461 ? 3.197 13.308 -12.822 1.00 37.59 461 THR A C 1
ATOM 3525 O O . THR A 1 461 ? 4.125 12.629 -13.273 1.00 37.59 461 THR A O 1
ATOM 3528 N N . PHE A 1 462 ? 1.946 13.233 -13.263 1.00 45.28 462 PHE A N 1
ATOM 3529 C CA . PHE A 1 462 ? 1.455 12.360 -14.316 1.00 45.28 462 PHE A CA 1
ATOM 3530 C C . PHE A 1 462 ? 0.897 13.228 -15.449 1.00 45.28 462 PHE A C 1
ATOM 3532 O O . PHE A 1 462 ? 0.027 14.063 -15.201 1.00 45.28 462 PHE A O 1
ATOM 3539 N N . GLU A 1 463 ? 1.422 13.028 -16.659 1.00 38.75 463 GLU A N 1
ATOM 3540 C CA . GLU A 1 463 ? 0.930 13.612 -17.921 1.00 38.75 463 GLU A CA 1
ATOM 3541 C C . GLU A 1 463 ? 0.275 12.539 -18.789 1.00 38.75 463 GLU A C 1
ATOM 3543 O O . GLU A 1 463 ? 0.915 11.473 -18.946 1.00 38.75 463 GLU A O 1
#

Solvent-accessible surface area (backbone atoms only — not comparable to full-atom values): 27747 Å² total; per-residue (Å²): 135,82,86,78,90,84,87,83,90,83,89,84,91,80,90,88,88,83,86,89,88,84,90,84,84,89,84,87,90,85,87,80,89,90,90,86,88,91,84,88,86,85,87,81,91,78,96,77,87,76,83,81,83,73,82,75,82,76,50,75,65,57,60,46,49,57,48,47,65,71,64,63,74,74,75,78,72,81,82,75,72,80,81,47,57,71,66,51,48,51,45,50,44,56,76,75,33,49,67,58,53,50,52,50,48,53,50,53,49,46,67,57,47,51,59,55,52,50,50,52,49,52,50,58,68,55,43,74,64,50,57,52,50,56,60,69,72,38,57,69,67,56,54,50,50,51,50,53,56,79,48,55,59,54,59,60,48,51,53,50,51,50,50,50,53,62,70,65,53,75,49,68,39,27,37,44,50,69,23,57,44,80,72,58,73,91,28,46,39,32,62,68,52,50,54,49,23,48,55,41,54,26,58,94,52,53,51,75,64,55,52,53,49,38,47,62,43,39,78,67,62,80,67,64,68,62,42,37,45,44,74,25,46,55,42,6,67,80,68,39,77,55,38,64,47,78,60,51,44,47,50,50,47,49,51,40,54,44,55,7,46,55,48,32,33,66,76,68,69,53,57,56,61,64,41,45,32,40,33,32,30,24,41,80,59,81,56,87,80,36,71,41,57,51,50,41,59,74,62,61,34,46,96,80,46,45,69,43,74,45,59,75,53,57,91,54,34,42,52,55,43,50,50,53,44,47,55,52,41,48,69,39,83,72,35,30,32,36,35,36,37,38,43,61,52,39,70,66,66,54,65,65,80,58,72,46,26,51,45,45,70,52,69,67,54,44,50,32,32,24,37,38,35,33,44,33,74,94,47,56,92,66,34,73,26,37,56,76,50,72,66,86,84,83,78,88,45,70,72,54,63,58,19,66,38,81,45,59,49,102,85,66,48,59,34,49,36,50,35,76,57,41,66,58,46,57,54,51,55,56,65,64,45,63,86,42,97,60,80,76,81,83,71,78,88,78,79,86,84,67,62,77,70,53,71,57,45,81,52,50,46,69,87

InterPro domains:
  IPR012392 Very-long-chain 3-ketoacyl-CoA synthase [PTHR31561] (158-431)
  IPR013601 FAE1/Type III polyketide synthase-like protein [PF08392] (167-426)
  IPR016039 Thiolase-like [G3DSA:3.40.47.10] (166-380)
  IPR016039 Thiolase-like [SSF53901] (162-380)

pLDDT: mean 72.29, std 25.24, range [21.09, 98.69]